Protein AF-A0A257VMP5-F1 (afdb_monomer_lite)

Foldseek 3Di:
DLVVLVVLLVPADADPPPPPDDDDDDPDTHGDPVSLVVSLVVCQVVLVPDDLVVNVVSLVSNVVVVSDDPVSSVVSVVVNVVPDPDDPPSVVVVCVVVDDPDDDDDDDDDDDDDDDDDDDDDDDDDDDDDDDDDDDDDDDPDPPPLPDDPLQNLLLQLLLQLLVLLLVLLVLLVVLQVLCVVVVVLLQCQLVLLVVLVVQCVVQVAPAPLLLLVLLVDPPRAGRLSLLVSLSSLLSSNSNNQAQFAAQSNSLRNSLSSSSVSVHRSLSSQLLSNLNNAVQNLLSLLLSCQLSDVVSDDVVCSVSSSSSNVSSNVSNVVSVDDHDAAEDPDDDDPVCLVVLLVVLLVLLVLLLVLVVLLQVLLVPPASSRLSNVLSCCCVVVVPSCLTRLNVVLLRCQLPHQADLCQLVVNSNSNSSNVSNPRRHHHLSSQLSSQLNNLQSCCVVVVHRRNLRSLLRSLQNNLLNSVNQPSSLSSSCSRHNPSCNSSNSSSNVSSNVSNCVSDDPPPSD

Secondary structure (DSSP, 8-state):
-HHHHHHHHHTSPB-GGGTTS--S---S--B-HHHHHHHHHHTHHHHHTS-HHHHHHHHHHHHHTTSS-HHHHHHHHHHHHTTS---THHHHHHHHHTT-----PPP-------------------------PPPPP------TT-TT--HHHHHHHHHHHHHHHHHHHHHHHHHHHHHHHH-GGGGGGHHHHHHHHHHHHHHHT--THHHHHHHHH-TT----TTHHHHHHHHHHHHHHTT---BSHHHHHHHHHHHHHHHT--HHHHHHHHHHHHHT-HHHHHHHHHHTT-GGG--GGGHHHHHHHHHHHHHHHHHHT--PPPP----PPPGGGHHHHHHHHHHHHHHHHHHHHHHHHHHHH--HHHHHHHHHHHHHHH--GGGSS--HHHHHHTTTSPPPTTHHHHHHHHHHHHHHTT--SBSHHHHHHHHHHHHHHHHHHHT--HHHHHHHHHHHHHHHHHT-HHHHHHHHHHHH-GGGHHHHHHHHHHHHHHHHHHS------

Structure (mmCIF, N/CA/C/O backbone):
data_AF-A0A257VMP5-F1
#
_entry.id   AF-A0A257VMP5-F1
#
loop_
_atom_site.group_PDB
_atom_site.id
_atom_site.type_symbol
_atom_site.label_atom_id
_atom_site.label_alt_id
_atom_site.label_comp_id
_atom_site.label_asym_id
_atom_site.label_entity_id
_atom_site.label_seq_id
_atom_site.pdbx_PDB_ins_code
_atom_site.Cartn_x
_atom_site.Cartn_y
_atom_site.Cartn_z
_atom_site.occupancy
_atom_site.B_iso_or_equiv
_atom_site.auth_seq_id
_atom_site.auth_comp_id
_atom_site.auth_asym_id
_atom_site.auth_atom_id
_atom_site.pdbx_PDB_model_num
ATOM 1 N N . MET A 1 1 ? -20.033 45.519 21.732 1.00 58.44 1 MET A N 1
ATOM 2 C CA . MET A 1 1 ? -19.837 44.863 20.415 1.00 58.44 1 MET A CA 1
ATOM 3 C C . MET A 1 1 ? -19.724 43.351 20.562 1.00 58.44 1 MET A C 1
ATOM 5 O O . MET A 1 1 ? -20.511 42.659 19.935 1.00 58.44 1 MET A O 1
ATOM 9 N N . LEU A 1 2 ? -18.818 42.850 21.414 1.00 52.72 2 LEU A N 1
ATOM 10 C CA . LEU A 1 2 ? -18.665 41.416 21.704 1.00 52.72 2 LEU A CA 1
ATOM 11 C C . LEU A 1 2 ? -19.995 40.736 22.082 1.00 52.72 2 LEU A C 1
ATOM 13 O O . LEU A 1 2 ? -20.380 39.768 21.443 1.00 52.72 2 LEU A O 1
ATOM 17 N N . GLU A 1 3 ? -20.750 41.316 23.019 1.00 58.62 3 GLU A N 1
ATOM 18 C CA . GLU A 1 3 ? -22.068 40.800 23.436 1.00 58.62 3 GLU A CA 1
ATOM 19 C C . GLU A 1 3 ? -23.094 40.748 22.289 1.00 58.62 3 GLU A C 1
ATOM 21 O O . GLU A 1 3 ? -23.881 39.811 22.199 1.00 58.62 3 GLU A O 1
ATOM 26 N N . ARG A 1 4 ? -23.068 41.725 21.367 1.00 61.97 4 ARG A N 1
ATOM 27 C CA . ARG A 1 4 ? -23.955 41.741 20.188 1.00 61.97 4 ARG A CA 1
ATOM 28 C C . ARG A 1 4 ? -23.571 40.657 19.182 1.00 61.97 4 ARG A C 1
ATOM 30 O O . ARG A 1 4 ? -24.444 39.968 18.677 1.00 61.97 4 ARG A O 1
ATOM 37 N N . LEU A 1 5 ? -22.272 40.471 18.939 1.00 59.69 5 LEU A N 1
ATOM 38 C CA . LEU A 1 5 ? -21.765 39.392 18.088 1.00 59.69 5 LEU A CA 1
ATOM 39 C C . LEU A 1 5 ? -22.120 38.019 18.664 1.00 59.69 5 LEU A C 1
ATOM 41 O O . LEU A 1 5 ? -22.569 37.151 17.925 1.00 59.69 5 LEU A O 1
ATOM 45 N N . GLN A 1 6 ? -21.970 37.837 19.977 1.00 56.16 6 GLN A N 1
ATOM 46 C CA . GLN A 1 6 ? -22.353 36.604 20.667 1.00 56.16 6 GLN A CA 1
ATOM 47 C C . GLN A 1 6 ? -23.858 36.324 20.549 1.00 56.16 6 GLN A C 1
ATOM 49 O O . GLN A 1 6 ? -24.243 35.187 20.277 1.00 56.16 6 GLN A O 1
ATOM 54 N N . ALA A 1 7 ? -24.703 37.349 20.685 1.00 61.41 7 ALA A N 1
ATOM 55 C CA . ALA A 1 7 ? -26.147 37.221 20.501 1.00 61.41 7 ALA A CA 1
ATOM 56 C C . ALA A 1 7 ? -26.533 36.867 19.050 1.00 61.41 7 ALA A C 1
ATOM 58 O O . ALA A 1 7 ? -27.376 35.997 18.836 1.00 61.41 7 ALA A O 1
ATOM 59 N N . ASP A 1 8 ? -25.897 37.485 18.051 1.00 59.19 8 ASP A N 1
ATOM 60 C CA . ASP A 1 8 ? -26.148 37.187 16.634 1.00 59.19 8 ASP A CA 1
ATOM 61 C C . ASP A 1 8 ? -25.693 35.766 16.260 1.00 59.19 8 ASP A C 1
ATOM 63 O O . ASP A 1 8 ? -26.424 35.045 15.580 1.00 59.19 8 ASP A O 1
ATOM 67 N N . LEU A 1 9 ? -24.528 35.329 16.758 1.00 57.69 9 LEU A N 1
ATOM 68 C CA . LEU A 1 9 ? -24.013 33.962 16.598 1.00 57.69 9 LEU A CA 1
ATOM 69 C C . LEU A 1 9 ? -24.959 32.914 17.192 1.00 57.69 9 LEU A C 1
ATOM 71 O O . LEU A 1 9 ? -25.179 31.873 16.573 1.00 57.69 9 LEU A O 1
ATOM 75 N N . ALA A 1 10 ? -25.548 33.197 18.356 1.00 55.59 10 ALA A N 1
ATOM 76 C CA . ALA A 1 10 ? -26.495 32.301 19.016 1.00 55.59 10 ALA A CA 1
ATOM 77 C C . ALA A 1 10 ? -27.806 32.110 18.228 1.00 55.59 10 ALA A C 1
ATOM 79 O O . ALA A 1 10 ? -28.470 31.087 18.389 1.00 55.59 10 ALA A O 1
ATOM 80 N N . ASN A 1 11 ? -28.161 33.063 17.359 1.00 55.03 11 ASN A N 1
ATOM 81 C CA . ASN A 1 11 ? -29.409 33.067 16.592 1.00 55.03 11 ASN A CA 1
ATOM 82 C C . ASN A 1 11 ? -29.267 32.522 15.157 1.00 55.03 11 ASN A C 1
ATOM 84 O O . ASN A 1 11 ? -30.256 32.468 14.420 1.00 55.03 11 ASN A O 1
ATOM 88 N N . LEU A 1 12 ? -28.066 32.119 14.723 1.00 52.69 12 LEU A N 1
ATOM 89 C CA . LEU A 1 12 ? -27.857 31.597 13.371 1.00 52.69 12 LEU A CA 1
ATOM 90 C C . LEU A 1 12 ? -28.465 30.189 13.198 1.00 52.69 12 LEU A C 1
ATOM 92 O O . LEU A 1 12 ? -28.221 29.302 14.020 1.00 52.69 12 LEU A O 1
ATOM 96 N N . PRO A 1 13 ? -29.217 29.931 12.108 1.00 46.00 13 PRO A N 1
ATOM 97 C CA . PRO A 1 13 ? -29.813 28.623 11.868 1.00 46.00 13 PRO A CA 1
ATOM 98 C C . PRO A 1 13 ? -28.739 27.561 11.597 1.00 46.00 13 PRO A C 1
ATOM 100 O O . PRO A 1 13 ? -27.880 27.712 10.722 1.00 46.00 13 PRO A O 1
ATOM 103 N N . VAL A 1 14 ? -28.827 26.452 12.333 1.00 50.50 14 VAL A N 1
ATOM 104 C CA . VAL A 1 14 ? -27.987 25.264 12.150 1.00 50.50 14 VAL A CA 1
ATOM 105 C C . VAL A 1 14 ? -28.511 24.488 10.939 1.00 50.50 14 VAL A C 1
ATOM 107 O O . VAL A 1 14 ? -29.670 24.078 10.918 1.00 50.50 14 VAL A O 1
ATOM 110 N N . THR A 1 15 ? -27.681 24.279 9.919 1.00 47.88 15 THR A N 1
ATOM 111 C CA . THR A 1 15 ? -28.076 23.588 8.675 1.00 47.88 15 THR A CA 1
ATOM 112 C C . THR A 1 15 ? -27.268 22.307 8.485 1.00 47.88 15 THR A C 1
ATOM 114 O O . THR A 1 15 ? -26.108 22.225 8.879 1.00 47.88 15 THR A O 1
ATOM 117 N N . LYS A 1 16 ? -27.892 21.279 7.894 1.00 39.41 16 LYS A N 1
ATOM 118 C CA . LYS A 1 16 ? -27.261 19.969 7.640 1.00 39.41 16 LYS A CA 1
ATOM 119 C C . LYS A 1 16 ? -26.232 19.990 6.495 1.00 39.41 16 LYS A C 1
ATOM 121 O O . LYS A 1 16 ? -25.457 19.047 6.368 1.00 39.41 16 LYS A O 1
ATOM 126 N N . ASP A 1 17 ? -26.191 21.053 5.693 1.00 35.16 17 ASP A N 1
ATOM 127 C CA . ASP A 1 17 ? -25.569 21.030 4.361 1.00 35.16 17 ASP A CA 1
ATOM 128 C C . ASP A 1 17 ? -24.065 21.358 4.317 1.00 35.16 17 ASP A C 1
ATOM 130 O O . ASP A 1 17 ? -23.450 21.290 3.255 1.00 35.16 17 ASP A O 1
ATOM 134 N N . THR A 1 18 ? -23.414 21.661 5.444 1.00 38.44 18 THR A N 1
ATOM 135 C CA . THR A 1 18 ? -21.964 21.952 5.478 1.00 38.44 18 THR A CA 1
ATOM 136 C C . THR A 1 18 ? -21.058 20.721 5.610 1.00 38.44 18 THR A C 1
ATOM 138 O O . THR A 1 18 ? -19.840 20.865 5.664 1.00 38.44 18 THR A O 1
ATOM 141 N N . GLN A 1 19 ? -21.603 19.500 5.597 1.00 34.94 19 GLN A N 1
ATOM 142 C CA . GLN A 1 19 ? -20.838 18.271 5.870 1.00 34.94 19 GLN A CA 1
ATOM 143 C C . GLN A 1 19 ? -19.938 17.754 4.730 1.00 34.94 19 GLN A C 1
ATOM 145 O O . GLN A 1 19 ? -19.243 16.764 4.933 1.00 34.94 19 GLN A O 1
ATOM 150 N N . TYR A 1 20 ? -19.910 18.375 3.546 1.00 31.94 20 TYR A N 1
ATOM 151 C CA . TYR A 1 20 ? -19.318 17.724 2.366 1.00 31.94 20 TYR A CA 1
ATOM 152 C C . TYR A 1 20 ? -17.945 18.211 1.880 1.00 31.94 20 TYR A C 1
ATOM 154 O O . TYR A 1 20 ? -17.457 17.639 0.909 1.00 31.94 20 TYR A O 1
ATOM 162 N N . PHE A 1 21 ? -17.293 19.198 2.510 1.00 27.47 21 PHE A N 1
ATOM 163 C CA . PHE A 1 21 ? -16.130 19.839 1.863 1.00 27.47 21 PHE A CA 1
ATOM 164 C C . PHE A 1 21 ? -14.784 19.892 2.598 1.00 27.47 21 PHE A C 1
ATOM 166 O O . PHE A 1 21 ? -13.813 20.268 1.948 1.00 27.47 21 PHE A O 1
ATOM 173 N N . PHE A 1 22 ? -14.643 19.457 3.854 1.00 26.98 22 PHE A N 1
ATOM 174 C CA . PHE A 1 22 ? -13.319 19.420 4.501 1.00 26.98 22 PHE A CA 1
ATOM 175 C C . PHE A 1 22 ? -13.120 18.165 5.359 1.00 26.98 22 PHE A C 1
ATOM 177 O O . PHE A 1 22 ? -14.012 17.753 6.096 1.00 26.98 22 PHE A O 1
ATOM 184 N N . ALA A 1 23 ? -11.953 17.539 5.195 1.00 27.44 23 ALA A N 1
ATOM 185 C CA . ALA A 1 23 ? -11.473 16.415 5.986 1.00 27.44 23 ALA A CA 1
ATOM 186 C C . ALA A 1 23 ? -10.871 16.932 7.310 1.00 27.44 23 ALA A C 1
ATOM 188 O O . ALA A 1 23 ? -10.017 17.812 7.264 1.00 27.44 23 ALA A O 1
ATOM 189 N N . GLU A 1 24 ? -11.321 16.342 8.428 1.00 27.12 24 GLU A N 1
ATOM 190 C CA . GLU A 1 24 ? -10.916 16.540 9.843 1.00 27.12 24 GLU A CA 1
ATOM 191 C C . GLU A 1 24 ? -11.315 17.858 10.555 1.00 27.12 24 GLU A C 1
ATOM 193 O O . GLU A 1 24 ? -11.770 18.809 9.923 1.00 27.12 24 GLU A O 1
ATOM 198 N N . PRO A 1 25 ? -11.291 17.876 11.906 1.00 30.86 25 PRO A N 1
ATOM 199 C CA . PRO A 1 25 ? -12.368 17.448 12.788 1.00 30.86 25 PRO A CA 1
ATOM 200 C C . PRO A 1 25 ? -13.151 18.663 13.310 1.00 30.86 25 PRO A C 1
ATOM 202 O O . PRO A 1 25 ? -12.612 19.521 13.998 1.00 30.86 25 PRO A O 1
ATOM 205 N N . VAL A 1 26 ? -14.453 18.715 13.026 1.00 28.52 26 VAL A N 1
ATOM 206 C CA . VAL A 1 26 ? -15.344 19.753 13.564 1.00 28.52 26 VAL A CA 1
ATOM 207 C C . VAL A 1 26 ? -15.971 19.254 14.857 1.00 28.52 26 VAL A C 1
ATOM 209 O O . VAL A 1 26 ? -16.711 18.262 14.842 1.00 28.52 26 VAL A O 1
ATOM 212 N N . LYS A 1 27 ? -15.777 19.978 15.961 1.00 29.00 27 LYS A N 1
ATOM 213 C CA . LYS A 1 27 ? -16.629 19.849 17.146 1.00 29.00 27 LYS A CA 1
ATOM 214 C C . LYS A 1 27 ? -17.087 21.203 17.698 1.00 29.00 27 LYS A C 1
ATOM 216 O O . LYS A 1 27 ? -17.082 21.406 18.903 1.00 29.00 27 LYS A O 1
ATOM 221 N N . ALA A 1 28 ? -17.775 21.996 16.866 1.00 33.56 28 ALA A N 1
ATOM 222 C CA . ALA A 1 28 ? -19.028 22.646 17.290 1.00 33.56 28 ALA A CA 1
ATOM 223 C C . ALA A 1 28 ? -19.972 23.064 16.134 1.00 33.56 28 ALA A C 1
ATOM 225 O O . ALA A 1 28 ? -19.778 24.061 15.452 1.00 33.56 28 ALA A O 1
ATOM 226 N N . ARG A 1 29 ? -21.067 22.298 15.995 1.00 42.38 29 ARG A N 1
ATOM 227 C CA . ARG A 1 29 ? -22.442 22.689 15.591 1.00 42.38 29 ARG A CA 1
ATOM 228 C C . ARG A 1 29 ? -22.658 23.564 14.335 1.00 42.38 29 ARG A C 1
ATOM 230 O O . ARG A 1 29 ? -23.168 24.668 14.431 1.00 42.38 29 ARG A O 1
ATOM 237 N N . GLY A 1 30 ? -22.479 22.977 13.149 1.00 48.56 30 GLY A N 1
ATOM 238 C CA . GLY A 1 30 ? -23.435 23.063 12.021 1.00 48.56 30 GLY A CA 1
ATOM 239 C C . GLY A 1 30 ? -23.933 24.433 11.510 1.00 48.56 30 GLY A C 1
ATOM 240 O O . GLY A 1 30 ? -25.007 24.484 10.910 1.00 48.56 30 GLY A O 1
ATOM 241 N N . VAL A 1 31 ? -23.213 25.538 11.710 1.00 50.62 31 VAL A N 1
ATOM 242 C CA . VAL A 1 31 ? -23.562 26.841 11.109 1.00 50.62 31 VAL A CA 1
ATOM 243 C C . VAL A 1 31 ? -23.086 26.883 9.648 1.00 50.62 31 VAL A C 1
ATOM 245 O O . VAL A 1 31 ? -21.996 26.410 9.329 1.00 50.62 31 VAL A O 1
ATOM 248 N N . SER A 1 32 ? -23.889 27.431 8.725 1.00 53.56 32 SER A N 1
ATOM 249 C CA . SER A 1 32 ? -23.480 27.518 7.313 1.00 53.56 32 SER A CA 1
ATOM 250 C C . SER A 1 32 ? -22.371 28.560 7.093 1.00 53.56 32 SER A C 1
ATOM 252 O O . SER A 1 32 ? -22.424 29.675 7.617 1.00 53.56 32 SER A O 1
ATOM 254 N N . ILE A 1 33 ? -21.391 28.243 6.236 1.00 50.38 33 ILE A N 1
ATOM 255 C CA . ILE A 1 33 ? -20.307 29.173 5.849 1.00 50.38 33 ILE A CA 1
ATOM 256 C C . ILE A 1 33 ? -20.876 30.460 5.224 1.00 50.38 33 ILE A C 1
ATOM 258 O O . ILE A 1 33 ? -20.335 31.548 5.418 1.00 50.38 33 ILE A O 1
ATOM 262 N N . ALA A 1 34 ? -21.992 30.358 4.497 1.00 52.88 34 ALA A N 1
ATOM 263 C CA . ALA A 1 34 ? -22.676 31.510 3.917 1.00 52.88 34 ALA A CA 1
ATOM 264 C C . ALA A 1 34 ? -23.248 32.453 4.992 1.00 52.88 34 ALA A C 1
ATOM 266 O O . ALA A 1 34 ? -23.116 33.671 4.866 1.00 52.88 34 ALA A O 1
ATOM 267 N N . ALA A 1 35 ? -23.822 31.907 6.070 1.00 56.19 35 ALA A N 1
ATOM 268 C CA . ALA A 1 35 ? -24.317 32.693 7.197 1.00 56.19 35 ALA A CA 1
ATOM 269 C C . ALA A 1 35 ? -23.177 33.396 7.947 1.00 56.19 35 ALA A C 1
ATOM 271 O O . ALA A 1 35 ? -23.272 34.594 8.217 1.00 56.19 35 ALA A O 1
ATOM 272 N N . LEU A 1 36 ? -22.062 32.693 8.181 1.00 53.84 36 LEU A N 1
ATOM 273 C CA . LEU A 1 36 ? -20.865 33.280 8.791 1.00 53.84 36 LEU A CA 1
ATOM 274 C C . LEU A 1 36 ? -20.282 34.416 7.939 1.00 53.84 36 LEU A C 1
ATOM 276 O O . LEU A 1 36 ? -19.954 35.471 8.475 1.00 53.84 36 LEU A O 1
ATOM 280 N N . ARG A 1 37 ? -20.222 34.262 6.608 1.00 52.44 37 ARG A N 1
ATOM 281 C CA . ARG A 1 37 ? -19.776 35.332 5.692 1.00 52.44 37 ARG A CA 1
ATOM 282 C C . ARG A 1 37 ? -20.700 36.547 5.708 1.00 52.44 37 ARG A C 1
ATOM 284 O O . ARG A 1 37 ? -20.219 37.676 5.670 1.00 52.44 37 ARG A O 1
ATOM 291 N N . LYS A 1 38 ? -22.016 36.333 5.780 1.00 59.38 38 LYS A N 1
ATOM 292 C CA . LYS A 1 38 ? -23.002 37.422 5.833 1.00 59.38 38 LYS A CA 1
ATOM 293 C C . LYS A 1 38 ? -22.901 38.207 7.145 1.00 59.38 38 LYS A C 1
ATOM 295 O O . LYS A 1 38 ? -22.919 39.433 7.119 1.00 59.38 38 LYS A O 1
ATOM 300 N N . MET A 1 39 ? -22.720 37.510 8.266 1.00 59.72 39 MET A N 1
ATOM 301 C CA . MET A 1 39 ? -22.485 38.127 9.574 1.00 59.72 39 MET A CA 1
ATOM 302 C C . MET A 1 39 ? -21.140 38.871 9.617 1.00 59.72 39 MET A C 1
ATOM 304 O O . MET A 1 39 ? -21.082 40.011 10.077 1.00 59.72 39 MET A O 1
ATOM 308 N N . ALA A 1 40 ? -20.076 38.270 9.071 1.00 57.56 40 ALA A N 1
ATOM 309 C CA . ALA A 1 40 ? -18.765 38.905 8.937 1.00 57.56 40 ALA A CA 1
ATOM 310 C C . ALA A 1 40 ? -18.848 40.218 8.150 1.00 57.56 40 ALA A C 1
ATOM 312 O O . ALA A 1 40 ? -18.277 41.224 8.562 1.00 57.56 40 ALA A O 1
ATOM 313 N N . ALA A 1 41 ? -19.592 40.221 7.039 1.00 56.84 41 ALA A N 1
ATOM 314 C CA . ALA A 1 41 ? -19.801 41.406 6.219 1.00 56.84 41 ALA A CA 1
ATOM 315 C C . ALA A 1 41 ? -20.597 42.492 6.961 1.00 56.84 41 ALA A C 1
ATOM 317 O O . ALA A 1 41 ? -20.219 43.661 6.889 1.00 56.84 41 ALA A O 1
ATOM 318 N N . ALA A 1 42 ? -21.641 42.119 7.710 1.00 60.25 42 ALA A N 1
ATOM 319 C CA . ALA A 1 42 ? -22.480 43.054 8.465 1.00 60.25 42 ALA A CA 1
ATOM 320 C C . ALA A 1 42 ? -21.703 43.807 9.558 1.00 60.25 42 ALA A C 1
ATOM 322 O O . ALA A 1 42 ? -21.865 45.013 9.702 1.00 60.25 42 ALA A O 1
ATOM 323 N N . HIS A 1 43 ? -20.800 43.119 10.262 1.00 62.50 43 HIS A N 1
ATOM 324 C CA . HIS A 1 43 ? -19.995 43.696 11.349 1.00 62.50 43 HIS A CA 1
ATOM 325 C C . HIS A 1 43 ? -18.589 44.133 10.895 1.00 62.50 43 HIS A C 1
ATOM 327 O O . HIS A 1 43 ? -17.744 44.513 11.709 1.00 62.50 43 HIS A O 1
ATOM 333 N N . SER A 1 44 ? -18.286 44.048 9.593 1.00 56.69 44 SER A N 1
ATOM 334 C CA . SER A 1 44 ? -16.944 44.301 9.040 1.00 56.69 44 SER A CA 1
ATOM 335 C C . SER A 1 44 ? -16.468 45.732 9.296 1.00 56.69 44 SER A C 1
ATOM 337 O O . SER A 1 44 ? -15.343 45.909 9.766 1.00 56.69 44 SER A O 1
ATOM 339 N N . ARG A 1 45 ? -17.343 46.720 9.061 1.00 58.44 45 ARG A N 1
ATOM 340 C CA . ARG A 1 45 ? -17.069 48.155 9.235 1.00 58.44 45 ARG A CA 1
ATOM 341 C C . ARG A 1 45 ? -16.861 48.541 10.697 1.00 58.44 45 ARG A C 1
ATOM 343 O O . ARG A 1 45 ? -15.890 49.224 11.000 1.00 58.44 45 ARG A O 1
ATOM 350 N N . ASP A 1 46 ? -17.701 48.036 11.595 1.00 61.56 46 ASP A N 1
ATOM 351 C CA . ASP A 1 46 ? -17.661 48.392 13.022 1.00 61.56 46 ASP A CA 1
ATOM 352 C C . ASP A 1 46 ? -16.359 47.962 13.703 1.00 61.56 46 ASP A C 1
ATOM 354 O O . ASP A 1 46 ? -15.847 48.639 14.586 1.00 61.56 46 ASP A O 1
ATOM 358 N N . PHE A 1 47 ? -15.771 46.857 13.259 1.00 58.75 47 PHE A N 1
ATOM 359 C CA . PHE A 1 47 ? -14.488 46.387 13.783 1.00 58.75 47 PHE A CA 1
ATOM 360 C C . PHE A 1 47 ? -13.291 46.951 13.023 1.00 58.75 47 PHE A C 1
ATOM 362 O O . PHE A 1 47 ? -12.211 47.044 13.593 1.00 58.75 47 PHE A O 1
ATOM 369 N N . ALA A 1 48 ? -13.450 47.320 11.748 1.00 54.72 48 ALA A N 1
ATOM 370 C CA . ALA A 1 48 ? -12.421 48.081 11.043 1.00 54.72 48 ALA A CA 1
ATOM 371 C C . ALA A 1 48 ? -12.209 49.459 11.696 1.00 54.72 48 ALA A C 1
ATOM 373 O O . ALA A 1 48 ? -11.100 49.979 11.665 1.00 54.72 48 ALA A O 1
ATOM 374 N N . ALA A 1 49 ? -13.246 50.005 12.341 1.00 60.09 49 ALA A N 1
ATOM 375 C CA . ALA A 1 49 ? -13.177 51.228 13.133 1.00 60.09 49 ALA A CA 1
ATOM 376 C C . ALA A 1 49 ? -12.526 51.055 14.524 1.00 60.09 49 ALA A C 1
ATOM 378 O O . ALA A 1 49 ? -12.309 52.052 15.211 1.00 60.09 49 ALA A O 1
ATOM 379 N N . LEU A 1 50 ? -12.214 49.825 14.963 1.00 55.50 50 LEU A N 1
ATOM 380 C CA . LEU A 1 50 ? -11.565 49.595 16.257 1.00 55.50 50 LEU A CA 1
ATOM 381 C C . LEU A 1 50 ? -10.038 49.777 16.180 1.00 55.50 50 LEU A C 1
ATOM 383 O O . LEU A 1 50 ? -9.413 49.285 15.236 1.00 55.50 50 LEU A O 1
ATOM 387 N N . PRO A 1 51 ? -9.411 50.379 17.210 1.00 61.53 51 PRO A N 1
ATOM 388 C CA . PRO A 1 51 ? -7.958 50.392 17.367 1.00 61.53 51 PRO A CA 1
ATOM 389 C C . PRO A 1 51 ? -7.362 48.976 17.382 1.00 61.53 51 PRO A C 1
ATOM 391 O O . PRO A 1 51 ? -7.977 48.047 17.912 1.00 61.53 51 PRO A O 1
ATOM 394 N N . ALA A 1 52 ? -6.136 48.815 16.872 1.00 49.88 52 ALA A N 1
ATOM 395 C CA . ALA A 1 52 ? -5.459 47.520 16.725 1.00 49.88 52 ALA A CA 1
ATOM 396 C C . ALA A 1 52 ? -5.489 46.647 17.994 1.00 49.88 52 ALA A C 1
ATOM 398 O O . ALA A 1 52 ? -5.942 45.503 17.940 1.00 49.88 52 ALA A O 1
ATOM 399 N N . GLY A 1 53 ? -5.145 47.217 19.153 1.00 50.81 53 GLY A N 1
ATOM 400 C CA . GLY A 1 53 ? -5.171 46.495 20.433 1.00 50.81 53 GLY A CA 1
ATOM 401 C C . GLY A 1 53 ? -6.567 46.030 20.871 1.00 50.81 53 GLY A C 1
ATOM 402 O O . GLY A 1 53 ? -6.703 45.007 21.536 1.00 50.81 53 GLY A O 1
ATOM 403 N N . GLN A 1 54 ? -7.629 46.727 20.456 1.00 54.62 54 GLN A N 1
ATOM 404 C CA . GLN A 1 54 ? -9.008 46.336 20.765 1.00 54.62 54 GLN A CA 1
ATOM 405 C C . GLN A 1 54 ? -9.539 45.269 19.797 1.00 54.62 54 GLN A C 1
ATOM 407 O O . GLN A 1 54 ? -10.371 44.451 20.188 1.00 54.62 54 GLN A O 1
ATOM 412 N N . ARG A 1 55 ? -9.034 45.223 18.556 1.00 55.91 55 ARG A N 1
ATOM 413 C CA . ARG A 1 55 ? -9.359 44.162 17.583 1.00 55.91 55 ARG A CA 1
ATOM 414 C C . ARG A 1 55 ? -8.875 42.795 18.073 1.00 55.91 55 ARG A C 1
ATOM 416 O O . ARG A 1 55 ? -9.634 41.828 18.002 1.00 55.91 55 ARG A O 1
ATOM 423 N N . ALA A 1 56 ? -7.664 42.741 18.630 1.00 53.41 56 ALA A N 1
ATOM 424 C CA . ALA A 1 56 ? -7.095 41.534 19.228 1.00 53.41 56 ALA A CA 1
ATOM 425 C C . ALA A 1 56 ? -7.900 41.065 20.452 1.00 53.41 56 ALA A C 1
ATOM 427 O O . ALA A 1 56 ? -8.300 39.906 20.515 1.00 53.41 56 ALA A O 1
ATOM 428 N N . ALA A 1 57 ? -8.249 41.981 21.364 1.00 54.88 57 ALA A N 1
ATOM 429 C CA . ALA A 1 57 ? -9.050 41.661 22.548 1.00 54.88 57 ALA A CA 1
ATOM 430 C C . ALA A 1 57 ? -10.454 41.129 22.202 1.00 54.88 57 ALA A C 1
ATOM 432 O O . ALA A 1 57 ? -10.966 40.227 22.860 1.00 54.88 57 ALA A O 1
ATOM 433 N N . VAL A 1 58 ? -11.086 41.648 21.142 1.00 57.88 58 VAL A N 1
ATOM 434 C CA . VAL A 1 58 ? -12.382 41.137 20.667 1.00 57.88 58 VAL A CA 1
ATOM 435 C C . VAL A 1 58 ? -12.239 39.751 20.038 1.00 57.88 58 VAL A C 1
ATOM 437 O O . VAL A 1 58 ? -13.087 38.892 20.275 1.00 57.88 58 VAL A O 1
ATOM 440 N N . ALA A 1 59 ? -11.191 39.517 19.243 1.00 55.09 59 ALA A N 1
ATOM 441 C CA . ALA A 1 59 ? -10.921 38.200 18.667 1.00 55.09 59 ALA A CA 1
ATOM 442 C C . ALA A 1 59 ? -10.662 37.155 19.764 1.00 55.09 59 ALA A C 1
ATOM 444 O O . ALA A 1 59 ? -11.243 36.072 19.728 1.00 55.09 59 ALA A O 1
ATOM 445 N N . GLN A 1 60 ? -9.885 37.527 20.782 1.00 54.25 60 GLN A N 1
ATOM 446 C CA . GLN A 1 60 ? -9.618 36.700 21.953 1.00 54.25 60 GLN A CA 1
ATOM 447 C C . GLN A 1 60 ? -10.880 36.459 22.797 1.00 54.25 60 GLN A C 1
ATOM 449 O O . GLN A 1 60 ? -11.146 35.329 23.184 1.00 54.25 60 GLN A O 1
ATOM 454 N N . GLY A 1 61 ? -11.730 37.466 23.014 1.00 55.47 61 GLY A N 1
ATOM 455 C CA . GLY A 1 61 ? -12.997 37.275 23.730 1.00 55.47 61 GLY A CA 1
ATOM 456 C C . GLY A 1 61 ? -13.987 36.362 22.990 1.00 55.47 61 GLY A C 1
ATOM 457 O O . GLY A 1 61 ? -14.731 35.606 23.614 1.00 55.47 61 GLY A O 1
ATOM 458 N N . LEU A 1 62 ? -13.997 36.392 21.650 1.00 53.88 62 LEU A N 1
ATOM 459 C CA . LEU A 1 62 ? -14.790 35.461 20.837 1.00 53.88 62 LEU A CA 1
ATOM 460 C C . LEU A 1 62 ? -14.251 34.032 20.939 1.00 53.88 62 LEU A C 1
ATOM 462 O O . LEU A 1 62 ? -15.042 33.096 21.060 1.00 53.88 62 LEU A O 1
ATOM 466 N N . TRP A 1 63 ? -12.927 33.885 20.944 1.00 50.91 63 TRP A N 1
ATOM 467 C CA . TRP A 1 63 ? -12.236 32.620 21.167 1.00 50.91 63 TRP A CA 1
ATOM 468 C C . TRP A 1 63 ? -12.568 32.017 22.539 1.00 50.91 63 TRP A C 1
ATOM 470 O O . TRP A 1 63 ? -13.091 30.908 22.635 1.00 50.91 63 TRP A O 1
ATOM 480 N N . GLU A 1 64 ? -12.369 32.791 23.605 1.00 48.41 64 GLU A N 1
ATOM 481 C CA . GLU A 1 64 ? -12.593 32.370 24.992 1.00 48.41 64 GLU A CA 1
ATOM 482 C C . GLU A 1 64 ? -14.066 32.060 25.295 1.00 48.41 64 GLU A C 1
ATOM 484 O O . GLU A 1 64 ? -14.364 31.250 26.172 1.00 48.41 64 GLU A O 1
ATOM 489 N N . SER A 1 65 ? -15.004 32.644 24.540 1.00 51.22 65 SER A N 1
ATOM 490 C CA . SER A 1 65 ? -16.434 32.349 24.687 1.00 51.22 65 SER A CA 1
ATOM 491 C C . SER A 1 65 ? -16.842 30.946 24.216 1.00 51.22 65 SER A C 1
ATOM 493 O O . SER A 1 65 ? -17.971 30.525 24.468 1.00 51.22 65 SER A O 1
ATOM 495 N N . GLY A 1 66 ? -15.951 30.209 23.539 1.00 45.28 66 GLY A N 1
ATOM 496 C CA . GLY A 1 66 ? -16.190 28.827 23.106 1.00 45.28 66 GLY A CA 1
ATOM 497 C C . GLY A 1 66 ? -17.247 28.676 22.006 1.00 45.28 66 GLY A C 1
ATOM 498 O O . GLY A 1 66 ? -17.693 27.565 21.725 1.00 45.28 66 GLY A O 1
ATOM 499 N N . VAL A 1 67 ? -17.670 29.785 21.389 1.00 44.84 67 VAL A N 1
ATOM 500 C CA . VAL A 1 67 ? -18.692 29.810 20.329 1.00 44.84 67 VAL A CA 1
ATOM 501 C C . VAL A 1 67 ? -18.086 29.528 18.940 1.00 44.84 67 VAL A C 1
ATOM 503 O O . VAL A 1 67 ? -18.811 29.147 18.023 1.00 44.84 67 VAL A O 1
ATOM 506 N N . LEU A 1 68 ? -16.765 29.668 18.764 1.00 45.09 68 LEU A N 1
ATOM 507 C CA . LEU A 1 68 ? -16.056 29.498 17.487 1.00 45.09 68 LEU A CA 1
ATOM 508 C C . LEU A 1 68 ? -14.805 28.612 17.663 1.00 45.09 68 LEU A C 1
ATOM 510 O O . LEU A 1 68 ? -13.980 28.898 18.520 1.00 45.09 68 LEU A O 1
ATOM 514 N N . GLU A 1 69 ? -14.648 27.569 16.838 1.00 52.06 69 GLU A N 1
ATOM 515 C CA . GLU A 1 69 ? -13.382 26.809 16.701 1.00 52.06 69 GLU A CA 1
ATOM 516 C C . GLU A 1 69 ? -12.380 27.535 15.775 1.00 52.06 69 GLU A C 1
ATOM 518 O O . GLU A 1 69 ? -12.789 28.373 14.961 1.00 52.06 69 GLU A O 1
ATOM 523 N N . ASP A 1 70 ? -11.088 27.180 15.869 1.00 42.38 70 ASP A N 1
ATOM 524 C CA . ASP A 1 70 ? -9.919 27.893 15.303 1.00 42.38 70 ASP A CA 1
ATOM 525 C C . ASP A 1 70 ? -10.114 28.329 13.843 1.00 42.38 70 ASP A C 1
ATOM 527 O O . ASP A 1 70 ? -9.816 29.461 13.453 1.00 42.38 70 ASP A O 1
ATOM 531 N N . GLY A 1 71 ? -10.704 27.452 13.027 1.00 44.19 71 GLY A N 1
ATOM 532 C CA . GLY A 1 71 ? -10.936 27.700 11.604 1.00 44.19 71 GLY A CA 1
ATOM 533 C C . GLY A 1 71 ? -11.983 28.780 11.304 1.00 44.19 71 GLY A C 1
ATOM 534 O O . GLY A 1 71 ? -11.879 29.480 10.298 1.00 44.19 71 GLY A O 1
ATOM 535 N N . HIS A 1 72 ? -12.985 28.970 12.164 1.00 46.81 72 HIS A N 1
ATOM 536 C CA . HIS A 1 72 ? -14.047 29.958 11.943 1.00 46.81 72 HIS A CA 1
ATOM 537 C C . HIS A 1 72 ? -13.599 31.370 12.326 1.00 46.81 72 HIS A C 1
ATOM 539 O O . HIS A 1 72 ? -13.927 32.333 11.626 1.00 46.81 72 HIS A O 1
ATOM 545 N N . LEU A 1 73 ? -12.803 31.478 13.394 1.00 48.22 73 LEU A N 1
ATOM 546 C CA . LEU A 1 73 ? -12.145 32.720 13.785 1.00 48.22 73 LEU A CA 1
ATOM 547 C C . LEU A 1 73 ? -11.115 33.132 12.724 1.00 48.22 73 LEU A C 1
ATOM 549 O O . LEU A 1 73 ? -11.103 34.290 12.309 1.00 48.22 73 LEU A O 1
ATOM 553 N N . ALA A 1 74 ? -10.349 32.171 12.193 1.00 44.94 74 ALA A N 1
ATOM 554 C CA . ALA A 1 74 ? -9.416 32.389 11.092 1.00 44.94 74 ALA A CA 1
ATOM 555 C C . ALA A 1 74 ? -10.113 32.878 9.811 1.00 44.94 74 ALA A C 1
ATOM 557 O O . ALA A 1 74 ? -9.607 33.785 9.163 1.00 44.94 74 ALA A O 1
ATOM 558 N N . ILE A 1 75 ? -11.301 32.369 9.458 1.00 45.59 75 ILE A N 1
ATOM 559 C CA . ILE A 1 75 ? -12.070 32.852 8.292 1.00 45.59 75 ILE A CA 1
ATOM 560 C C . ILE A 1 75 ? -12.611 34.276 8.515 1.00 45.59 75 ILE A C 1
ATOM 562 O O . ILE A 1 75 ? -12.583 35.093 7.591 1.00 45.59 75 ILE A O 1
ATOM 566 N N . LEU A 1 76 ? -13.076 34.593 9.729 1.00 48.28 76 LEU A N 1
ATOM 567 C CA . LEU A 1 76 ? -13.539 35.934 10.118 1.00 48.28 76 LEU A CA 1
ATOM 568 C C . LEU A 1 76 ? -12.391 36.964 10.154 1.00 48.28 76 LEU A C 1
ATOM 570 O O . LEU A 1 76 ? -12.580 38.100 9.718 1.00 48.28 76 LEU A O 1
ATOM 574 N N . LEU A 1 77 ? -11.203 36.564 10.621 1.00 48.38 77 LEU A N 1
ATOM 575 C CA . LEU A 1 77 ? -9.982 37.380 10.652 1.00 48.38 77 LEU A CA 1
ATOM 576 C C . LEU A 1 77 ? -9.358 37.537 9.258 1.00 48.38 77 LEU A C 1
ATOM 578 O O . LEU A 1 77 ? -9.020 38.651 8.863 1.00 48.38 77 LEU A O 1
ATOM 582 N N . TYR A 1 78 ? -9.293 36.464 8.466 1.00 42.16 78 TYR A N 1
ATOM 583 C CA . TYR A 1 78 ? -8.787 36.473 7.088 1.00 42.16 78 TYR A CA 1
ATOM 584 C C . TYR A 1 78 ? -9.641 37.357 6.169 1.00 42.16 78 TYR A C 1
ATOM 586 O O . TYR A 1 78 ? -9.110 38.092 5.335 1.00 42.16 78 TYR A O 1
ATOM 594 N N . ALA A 1 79 ? -10.966 37.357 6.359 1.00 44.47 79 ALA A N 1
ATOM 595 C CA . ALA A 1 79 ? -11.868 38.261 5.649 1.00 44.47 79 ALA A CA 1
ATOM 596 C C . ALA A 1 79 ? -11.624 39.748 5.979 1.00 44.47 79 ALA A C 1
ATOM 598 O O . ALA A 1 79 ? -11.959 40.603 5.160 1.00 44.47 79 ALA A O 1
ATOM 599 N N . ARG A 1 80 ? -11.022 40.068 7.137 1.00 44.62 80 ARG A N 1
ATOM 600 C CA . ARG A 1 80 ? -10.661 41.443 7.525 1.00 44.62 80 ARG A CA 1
ATOM 601 C C . ARG A 1 80 ? -9.238 41.848 7.166 1.00 44.62 80 ARG A C 1
ATOM 603 O O . ARG A 1 80 ? -9.058 42.964 6.693 1.00 44.62 80 ARG A O 1
ATOM 610 N N . LEU A 1 81 ? -8.253 40.967 7.329 1.00 41.19 81 LEU A N 1
ATOM 611 C CA . LEU A 1 81 ? -6.856 41.258 6.978 1.00 41.19 81 LEU A CA 1
ATOM 612 C C . LEU A 1 81 ? -6.680 41.477 5.469 1.00 41.19 81 LEU A C 1
ATOM 614 O O . LEU A 1 81 ? -5.886 42.308 5.049 1.00 41.19 81 LEU A O 1
ATOM 618 N N . LYS A 1 82 ? -7.492 40.813 4.638 1.00 37.53 82 LYS A N 1
ATOM 619 C CA . LYS A 1 82 ? -7.466 41.001 3.179 1.00 37.53 82 LYS A CA 1
ATOM 620 C C . LYS A 1 82 ? -8.117 42.311 2.704 1.00 37.53 82 LYS A C 1
ATOM 622 O O . LYS A 1 82 ? -8.000 42.648 1.529 1.00 37.53 82 LYS A O 1
ATOM 627 N N . ALA A 1 83 ? -8.820 43.030 3.583 1.00 38.34 83 ALA A N 1
ATOM 628 C CA . ALA A 1 83 ? -9.591 44.226 3.235 1.00 38.34 83 ALA A CA 1
ATOM 629 C C . ALA A 1 83 ? -9.028 45.541 3.816 1.00 38.34 83 ALA A C 1
ATOM 631 O O . ALA A 1 83 ? -9.541 46.603 3.472 1.00 38.34 83 ALA A O 1
ATOM 632 N N . ALA A 1 84 ? -7.990 45.499 4.662 1.00 35.38 84 ALA A N 1
ATOM 633 C CA . ALA A 1 84 ? -7.359 46.689 5.238 1.00 35.38 84 ALA A CA 1
ATOM 634 C C . ALA A 1 84 ? -6.000 46.973 4.558 1.00 35.38 84 ALA A C 1
ATOM 636 O O . ALA A 1 84 ? -5.123 46.109 4.591 1.00 35.38 84 ALA A O 1
ATOM 637 N N . PRO A 1 85 ? -5.787 48.145 3.929 1.00 34.38 85 PRO A N 1
ATOM 638 C CA . PRO A 1 85 ? -4.486 48.501 3.382 1.00 34.38 85 PRO A CA 1
ATOM 639 C C . PRO A 1 85 ? -3.544 48.969 4.498 1.00 34.38 85 PRO A C 1
ATOM 641 O O . PRO A 1 85 ? -3.778 50.009 5.106 1.00 34.38 85 PRO A O 1
ATOM 644 N N . GLY A 1 86 ? -2.459 48.215 4.691 1.00 47.12 86 GLY A N 1
ATOM 645 C CA . GLY A 1 86 ? -1.296 48.591 5.494 1.00 47.12 86 GLY A CA 1
ATOM 646 C C . GLY A 1 86 ? -1.388 48.205 6.967 1.00 47.12 86 GLY A C 1
ATOM 647 O O . GLY A 1 86 ? -2.088 48.883 7.704 1.00 47.12 86 GLY A O 1
ATOM 648 N N . THR A 1 87 ? -0.626 47.173 7.360 1.00 37.94 87 THR A N 1
ATOM 649 C CA . THR A 1 87 ? 0.090 47.047 8.654 1.00 37.94 87 THR A CA 1
ATOM 650 C C . THR A 1 87 ? 0.759 45.668 8.760 1.00 37.94 87 THR A C 1
ATOM 652 O O . THR A 1 87 ? 0.115 44.657 9.023 1.00 37.94 87 THR A O 1
ATOM 655 N N . ALA A 1 88 ? 2.082 45.618 8.576 1.00 42.59 88 ALA A N 1
ATOM 656 C CA . ALA A 1 88 ? 2.900 44.440 8.893 1.00 42.59 88 ALA A CA 1
ATOM 657 C C . ALA A 1 88 ? 2.971 44.171 10.416 1.00 42.59 88 ALA A C 1
ATOM 659 O O . ALA A 1 88 ? 3.161 43.034 10.830 1.00 42.59 88 ALA A O 1
ATOM 660 N N . GLU A 1 89 ? 2.730 45.196 11.243 1.00 40.16 89 GLU A N 1
ATOM 661 C CA . GLU A 1 89 ? 2.719 45.114 12.715 1.00 40.16 89 GLU A CA 1
ATOM 662 C C . GLU A 1 89 ? 1.574 44.250 13.281 1.00 40.16 89 GLU A C 1
ATOM 664 O O . GLU A 1 89 ? 1.713 43.663 14.353 1.00 40.16 89 GLU A O 1
ATOM 669 N N . ASP A 1 90 ? 0.451 44.113 12.564 1.00 39.03 90 ASP A N 1
ATOM 670 C CA . ASP A 1 90 ? -0.686 43.294 13.018 1.00 39.03 90 ASP A CA 1
ATOM 671 C C . ASP A 1 90 ? -0.402 41.778 12.892 1.00 39.03 90 ASP A C 1
ATOM 673 O O . ASP A 1 90 ? -1.058 40.972 13.554 1.00 39.03 90 ASP A O 1
ATOM 677 N N . HIS A 1 91 ? 0.583 41.380 12.073 1.00 39.34 91 HIS A N 1
ATOM 678 C CA . HIS A 1 91 ? 1.018 39.985 11.944 1.00 39.34 91 HIS A CA 1
ATOM 679 C C . HIS A 1 91 ? 1.922 39.552 13.115 1.00 39.34 91 HIS A C 1
ATOM 681 O O . HIS A 1 91 ? 1.707 38.481 13.679 1.00 39.34 91 HIS A O 1
ATOM 687 N N . GLU A 1 92 ? 2.862 40.400 13.551 1.00 38.50 92 GLU A N 1
ATOM 688 C CA . GLU A 1 92 ? 3.787 40.091 14.661 1.00 38.50 92 GLU A CA 1
ATOM 689 C C . GLU A 1 92 ? 3.091 40.013 16.029 1.00 38.50 92 GLU A C 1
ATOM 691 O O . GLU A 1 92 ? 3.438 39.174 16.863 1.00 38.50 92 GLU A O 1
ATOM 696 N N . ALA A 1 93 ? 2.071 40.844 16.271 1.00 37.41 93 ALA A N 1
ATOM 697 C CA . ALA A 1 93 ? 1.304 40.798 17.517 1.00 37.41 93 ALA A CA 1
ATOM 698 C C . ALA A 1 93 ? 0.525 39.477 17.688 1.00 37.41 93 ALA A C 1
ATOM 700 O O . ALA A 1 93 ? 0.275 39.048 18.816 1.00 37.41 93 ALA A O 1
ATOM 701 N N . PHE A 1 94 ? 0.157 38.823 16.582 1.00 37.34 94 PHE A N 1
ATOM 702 C CA . PHE A 1 94 ? -0.519 37.525 16.587 1.00 37.34 94 PHE A CA 1
ATOM 703 C C . PHE A 1 94 ? 0.461 36.373 16.863 1.00 37.34 94 PHE A C 1
ATOM 705 O O . PHE A 1 94 ? 0.165 35.496 17.676 1.00 37.34 94 PHE A O 1
ATOM 712 N N . ASP A 1 95 ? 1.658 36.420 16.271 1.00 36.78 95 ASP A N 1
ATOM 713 C CA . ASP A 1 95 ? 2.706 35.413 16.490 1.00 36.78 95 ASP A CA 1
ATOM 714 C C . ASP A 1 95 ? 3.231 35.416 17.938 1.00 36.78 95 ASP A C 1
ATOM 716 O O . ASP A 1 95 ? 3.530 34.360 18.504 1.00 36.78 95 ASP A O 1
ATOM 720 N N . HIS A 1 96 ? 3.259 36.580 18.596 1.00 35.78 96 HIS A N 1
ATOM 721 C CA . HIS A 1 96 ? 3.692 36.691 19.992 1.00 35.78 96 HIS A CA 1
ATOM 722 C C . HIS A 1 96 ? 2.730 36.062 21.015 1.00 35.78 96 HIS A C 1
ATOM 724 O O . HIS A 1 96 ? 3.178 35.637 22.081 1.00 35.78 96 HIS A O 1
ATOM 730 N N . VAL A 1 97 ? 1.433 35.959 20.707 1.00 37.03 97 VAL A N 1
ATOM 731 C CA . VAL A 1 97 ? 0.445 35.286 21.576 1.00 37.03 97 VAL A CA 1
ATOM 732 C C . VAL A 1 97 ? 0.507 33.759 21.416 1.00 37.03 97 VAL A C 1
ATOM 734 O O . VAL A 1 97 ? 0.112 33.028 22.325 1.00 37.03 97 VAL A O 1
ATOM 737 N N . HIS A 1 98 ? 1.065 33.267 20.305 1.00 33.81 98 HIS A N 1
ATOM 738 C CA . HIS A 1 98 ? 1.067 31.846 19.947 1.00 33.81 98 HIS A CA 1
ATOM 739 C C . HIS A 1 98 ? 2.446 31.168 19.881 1.00 33.81 98 HIS A C 1
ATOM 741 O O . HIS A 1 98 ? 2.523 30.028 19.434 1.00 33.81 98 HIS A O 1
ATOM 747 N N . GLY A 1 99 ? 3.503 31.793 20.413 1.00 27.56 99 GLY A N 1
ATOM 748 C CA . GLY A 1 99 ? 4.748 31.108 20.788 1.00 27.56 99 GLY A CA 1
ATOM 749 C C . GLY A 1 99 ? 5.381 30.268 19.673 1.00 27.56 99 GLY A C 1
ATOM 750 O O . GLY A 1 99 ? 5.445 29.043 19.777 1.00 27.56 99 GLY A O 1
ATOM 751 N N . ALA A 1 100 ? 5.879 30.923 18.625 1.00 32.28 100 ALA A N 1
ATOM 752 C CA . ALA A 1 100 ? 6.703 30.287 17.603 1.00 32.28 100 ALA A CA 1
ATOM 753 C C . ALA A 1 100 ? 8.197 30.359 17.978 1.00 32.28 100 ALA A C 1
ATOM 755 O O . ALA A 1 100 ? 8.890 31.326 17.668 1.00 32.28 100 ALA A O 1
ATOM 756 N N . ASP A 1 101 ? 8.716 29.305 18.610 1.00 27.61 101 ASP A N 1
ATOM 757 C CA . ASP A 1 101 ? 10.154 29.022 18.612 1.00 27.61 101 ASP A CA 1
ATOM 758 C C . ASP A 1 101 ? 10.549 28.450 17.241 1.00 27.61 101 ASP A C 1
ATOM 760 O O . ASP A 1 101 ? 10.511 27.241 17.020 1.00 27.61 101 ASP A O 1
ATOM 764 N N . SER A 1 102 ? 10.957 29.309 16.306 1.00 29.55 102 SER A N 1
ATOM 765 C CA . SER A 1 102 ? 11.996 28.947 15.334 1.00 29.55 102 SER A CA 1
ATOM 766 C C . SER A 1 102 ? 12.531 30.177 14.614 1.00 29.55 102 SER A C 1
ATOM 768 O O . SER A 1 102 ? 11.832 30.842 13.854 1.00 29.55 102 SER A O 1
ATOM 770 N N . ALA A 1 103 ? 13.813 30.428 14.850 1.00 29.78 103 ALA A N 1
ATOM 771 C CA . ALA A 1 103 ? 14.630 31.444 14.222 1.00 29.78 103 ALA A CA 1
ATOM 772 C C . ALA A 1 103 ? 14.616 31.368 12.687 1.00 29.78 103 ALA A C 1
ATOM 774 O O . ALA A 1 103 ? 15.079 30.389 12.105 1.00 29.78 103 ALA A O 1
ATOM 775 N N . LEU A 1 104 ? 14.215 32.464 12.047 1.00 26.58 104 LEU A N 1
ATOM 776 C CA . LEU A 1 104 ? 14.626 32.833 10.695 1.00 26.58 104 LEU A CA 1
ATOM 777 C C . LEU A 1 104 ? 14.902 34.337 10.701 1.00 26.58 104 LEU A C 1
ATOM 779 O O . LEU A 1 104 ? 14.014 35.166 10.537 1.00 26.58 104 LEU A O 1
ATOM 783 N N . ALA A 1 105 ? 16.162 34.681 10.959 1.00 24.55 105 ALA A N 1
ATOM 784 C CA . ALA A 1 105 ? 16.648 36.045 10.846 1.00 24.55 105 ALA A CA 1
ATOM 785 C C . ALA A 1 105 ? 16.636 36.493 9.369 1.00 24.55 105 ALA A C 1
ATOM 787 O O . ALA A 1 105 ? 17.168 35.768 8.519 1.00 24.55 105 ALA A O 1
ATOM 788 N N . PRO A 1 106 ? 16.113 37.686 9.041 1.00 29.42 106 PRO A N 1
ATOM 789 C CA . PRO A 1 106 ? 16.361 38.316 7.753 1.00 29.42 106 PRO A CA 1
ATOM 790 C C . PRO A 1 106 ? 17.793 38.874 7.712 1.00 29.42 106 PRO A C 1
ATOM 792 O O . PRO A 1 106 ? 18.221 39.609 8.602 1.00 29.42 106 PRO A O 1
ATOM 795 N N . ARG A 1 107 ? 18.552 38.503 6.673 1.00 24.72 107 ARG A N 1
ATOM 796 C CA . ARG A 1 107 ? 19.867 39.082 6.368 1.00 24.72 107 ARG A CA 1
ATOM 797 C C . ARG A 1 107 ? 19.715 40.479 5.752 1.00 24.72 107 ARG A C 1
ATOM 799 O O . ARG A 1 107 ? 18.995 40.645 4.775 1.00 24.72 107 ARG A O 1
ATOM 806 N N . ASP A 1 108 ? 20.474 41.408 6.328 1.00 22.98 108 ASP A N 1
ATOM 807 C CA . ASP A 1 108 ? 21.099 42.606 5.756 1.00 22.98 108 ASP A CA 1
ATOM 808 C C . ASP A 1 108 ? 20.234 43.661 5.037 1.00 22.98 108 ASP A C 1
ATOM 810 O O . ASP A 1 108 ? 20.140 43.698 3.813 1.00 22.98 108 ASP A O 1
ATOM 814 N N . VAL A 1 109 ? 19.798 44.669 5.805 1.00 26.69 109 VAL A N 1
ATOM 815 C CA . VAL A 1 109 ? 19.889 46.076 5.374 1.00 26.69 109 VAL A CA 1
ATOM 816 C C . VAL A 1 109 ? 20.613 46.858 6.470 1.00 26.69 109 VAL A C 1
ATOM 818 O O . VAL A 1 109 ? 20.163 46.944 7.610 1.00 26.69 109 VAL A O 1
ATOM 821 N N . ALA A 1 110 ? 21.783 47.384 6.124 1.00 23.73 110 ALA A N 1
ATOM 822 C CA . ALA A 1 110 ? 22.676 48.096 7.022 1.00 23.73 110 ALA A CA 1
ATOM 823 C C . ALA A 1 110 ? 22.287 49.574 7.170 1.00 23.73 110 ALA A C 1
ATOM 825 O O . ALA A 1 110 ? 22.309 50.294 6.178 1.00 23.73 110 ALA A O 1
ATOM 826 N N . VAL A 1 111 ? 22.084 50.044 8.409 1.00 25.89 111 VAL A N 1
ATOM 827 C CA . VAL A 1 111 ? 22.498 51.386 8.876 1.00 25.89 111 VAL A CA 1
ATOM 828 C C . VAL A 1 111 ? 22.928 51.275 10.351 1.00 25.89 111 VAL A C 1
ATOM 830 O O . VAL A 1 111 ? 22.261 50.637 11.160 1.00 25.89 111 VAL A O 1
ATOM 833 N N . ARG A 1 112 ? 24.097 51.837 10.680 1.00 22.70 112 ARG A N 1
ATOM 834 C CA . ARG A 1 112 ? 24.829 51.741 11.965 1.00 22.70 112 ARG A CA 1
ATOM 835 C C . ARG A 1 112 ? 24.608 53.010 12.860 1.00 22.70 112 ARG A C 1
ATOM 837 O O . ARG A 1 112 ? 23.972 53.937 12.377 1.00 22.70 112 ARG A O 1
ATOM 844 N N . PRO A 1 113 ? 25.101 53.056 14.129 1.00 30.59 113 PRO A N 1
ATOM 845 C CA . PRO A 1 113 ? 24.407 53.451 15.389 1.00 30.59 113 PRO A CA 1
ATOM 846 C C . PRO A 1 113 ? 24.839 54.879 15.876 1.00 30.59 113 PRO A C 1
ATOM 848 O O . PRO A 1 113 ? 25.261 55.619 14.988 1.00 30.59 113 PRO A O 1
ATOM 851 N N . PRO A 1 114 ? 24.867 55.329 17.176 1.00 31.73 114 PRO A N 1
ATOM 852 C CA . PRO A 1 114 ? 24.565 54.715 18.500 1.00 31.73 114 PRO A CA 1
ATOM 853 C C . PRO A 1 114 ? 23.796 55.613 19.523 1.00 31.73 114 PRO A C 1
ATOM 855 O O . PRO A 1 114 ? 23.503 56.768 19.247 1.00 31.73 114 PRO A O 1
ATOM 858 N N . LEU A 1 115 ? 23.421 55.085 20.706 1.00 23.89 115 LEU A N 1
ATOM 859 C CA . LEU A 1 115 ? 23.799 55.517 22.091 1.00 23.89 115 LEU A CA 1
ATOM 860 C C . LEU A 1 115 ? 22.511 55.445 22.961 1.00 23.89 115 LEU A C 1
ATOM 862 O O . LEU A 1 115 ? 21.444 55.671 22.414 1.00 23.89 115 LEU A O 1
ATOM 866 N N . VAL A 1 116 ? 22.425 55.185 24.272 1.00 23.69 116 VAL A N 1
ATOM 867 C CA . VAL A 1 116 ? 23.316 54.881 25.404 1.00 23.69 116 VAL A CA 1
ATOM 868 C C . VAL A 1 116 ? 22.434 54.300 26.529 1.00 23.69 116 VAL A C 1
ATOM 870 O O . VAL A 1 116 ? 21.220 54.471 26.551 1.00 23.69 116 VAL A O 1
ATOM 873 N N . ALA A 1 117 ? 23.104 53.599 27.438 1.00 25.19 117 ALA A N 1
ATOM 874 C CA . ALA A 1 117 ? 22.685 52.860 28.622 1.00 25.19 117 ALA A CA 1
ATOM 875 C C . ALA A 1 117 ? 21.642 53.463 29.592 1.00 25.19 117 ALA A C 1
ATOM 877 O O . ALA A 1 117 ? 21.562 54.673 29.781 1.00 25.19 117 ALA A O 1
ATOM 878 N N . SER A 1 118 ? 21.001 52.552 30.345 1.00 24.50 118 SER A N 1
ATOM 879 C CA . SER A 1 118 ? 20.901 52.484 31.831 1.00 24.50 118 SER A CA 1
ATOM 880 C C . SER A 1 118 ? 19.515 51.950 32.255 1.00 24.50 118 SER A C 1
ATOM 882 O O . SER A 1 118 ? 18.551 52.135 31.531 1.00 24.50 118 SER A O 1
ATOM 884 N N . SER A 1 119 ? 19.253 51.277 33.378 1.00 23.53 119 SER A N 1
ATOM 885 C CA . SER A 1 119 ? 20.036 50.531 34.369 1.00 23.53 119 SER A CA 1
ATOM 886 C C . SER A 1 119 ? 19.045 49.937 35.402 1.00 23.53 119 SER A C 1
ATOM 888 O O . SER A 1 119 ? 18.336 50.718 36.027 1.00 23.53 119 SER A O 1
ATOM 890 N N . ARG A 1 120 ? 19.114 48.612 35.661 1.00 27.38 120 ARG A N 1
ATOM 891 C CA . ARG A 1 120 ? 18.680 47.877 36.895 1.00 27.38 120 ARG A CA 1
ATOM 892 C C . ARG A 1 120 ? 17.161 47.710 37.191 1.00 27.38 120 ARG A C 1
ATOM 894 O O . ARG A 1 120 ? 16.363 48.489 36.696 1.00 27.38 120 ARG A O 1
ATOM 901 N N . PRO A 1 121 ? 16.766 46.827 38.145 1.00 29.42 121 PRO A N 1
ATOM 902 C CA . PRO A 1 121 ? 17.095 45.399 38.299 1.00 29.42 121 PRO A CA 1
ATOM 903 C C . PRO A 1 121 ? 15.837 44.509 38.533 1.00 29.42 121 PRO A C 1
ATOM 905 O O . PRO A 1 121 ? 14.769 44.986 38.906 1.00 29.42 121 PRO A O 1
ATOM 908 N N . LEU A 1 122 ? 15.989 43.191 38.365 1.00 29.59 122 LEU A N 1
ATOM 909 C CA . LEU A 1 122 ? 15.011 42.152 38.742 1.00 29.59 122 LEU A CA 1
ATOM 910 C C . LEU A 1 122 ? 14.749 42.098 40.261 1.00 29.59 122 LEU A C 1
ATOM 912 O O . LEU A 1 122 ? 15.708 42.212 41.028 1.00 29.59 122 LEU A O 1
ATOM 916 N N . PRO A 1 123 ? 13.530 41.725 40.696 1.00 27.59 123 PRO A N 1
ATOM 917 C CA . PRO A 1 123 ? 13.321 41.049 41.966 1.00 27.59 123 PRO A CA 1
ATOM 918 C C . PRO A 1 123 ? 13.032 39.555 41.777 1.00 27.59 123 PRO A C 1
ATOM 920 O O . PRO A 1 123 ? 12.181 39.125 40.999 1.00 27.59 123 PRO A O 1
ATOM 923 N N . GLN A 1 124 ? 13.780 38.783 42.555 1.00 26.70 124 GLN A N 1
ATOM 924 C CA . GLN A 1 124 ? 13.620 37.367 42.849 1.00 26.70 124 GLN A CA 1
ATOM 925 C C . GLN A 1 124 ? 12.324 37.142 43.639 1.00 26.70 124 GLN A C 1
ATOM 927 O O . GLN A 1 124 ? 12.099 37.877 44.589 1.00 26.70 124 GLN A O 1
ATOM 932 N N . HIS A 1 125 ? 11.551 36.094 43.340 1.00 27.12 125 HIS A N 1
ATOM 933 C CA . HIS A 1 125 ? 10.957 35.237 44.373 1.00 27.12 125 HIS A CA 1
ATOM 934 C C . HIS A 1 125 ? 10.659 33.836 43.821 1.00 27.12 125 HIS A C 1
ATOM 936 O O . HIS A 1 125 ? 10.209 33.640 42.696 1.00 27.12 125 HIS A O 1
ATOM 942 N N . ILE A 1 126 ? 11.014 32.875 44.663 1.00 25.47 126 ILE A N 1
ATOM 943 C CA . ILE A 1 126 ? 11.212 31.444 44.461 1.00 25.47 126 ILE A CA 1
ATOM 944 C C . ILE A 1 126 ? 10.000 30.690 45.031 1.00 25.47 126 ILE A C 1
ATOM 946 O O . ILE A 1 126 ? 9.517 31.044 46.100 1.00 25.47 126 ILE A O 1
ATOM 950 N N . PHE A 1 127 ? 9.571 29.647 44.309 1.00 24.55 127 PHE A N 1
ATOM 951 C CA . PHE A 1 127 ? 8.850 28.432 44.733 1.00 24.55 127 PHE A CA 1
ATOM 952 C C . PHE A 1 127 ? 7.712 28.518 45.774 1.00 24.55 127 PHE A C 1
ATOM 954 O O . PHE A 1 127 ? 7.937 28.701 46.965 1.00 24.55 127 PHE A O 1
ATOM 961 N N . SER A 1 128 ? 6.521 28.064 45.365 1.00 23.81 128 SER A N 1
ATOM 962 C CA . SER A 1 128 ? 5.778 27.067 46.153 1.00 23.81 128 SER A CA 1
ATOM 963 C C . SER A 1 128 ? 4.945 26.155 45.240 1.00 23.81 128 SER A C 1
ATOM 965 O O . SER A 1 128 ? 4.020 26.578 44.554 1.00 23.81 128 SER A O 1
ATOM 967 N N . LEU A 1 129 ? 5.328 24.878 45.206 1.00 26.73 129 LEU A N 1
ATOM 968 C CA . LEU A 1 129 ? 4.576 23.776 44.613 1.00 26.73 129 LEU A CA 1
ATOM 969 C C . LEU A 1 129 ? 3.592 23.252 45.666 1.00 26.73 129 LEU A C 1
ATOM 971 O O . LEU A 1 129 ? 4.020 22.814 46.730 1.00 26.73 129 LEU A O 1
ATOM 975 N N . THR A 1 130 ? 2.296 23.229 45.358 1.00 26.02 130 THR A N 1
ATOM 976 C CA . THR A 1 130 ? 1.330 22.336 46.021 1.00 26.02 130 THR A CA 1
ATOM 977 C C . THR A 1 130 ? 0.392 21.723 44.972 1.00 26.02 130 THR A C 1
ATOM 979 O O . THR A 1 130 ? -0.139 22.452 44.134 1.00 26.02 130 THR A O 1
ATOM 982 N N . PRO A 1 131 ? 0.183 20.391 44.966 1.00 30.33 131 PRO A N 1
ATOM 983 C CA . PRO A 1 131 ? -0.680 19.731 43.996 1.00 30.33 131 PRO A CA 1
ATOM 984 C C . PRO A 1 131 ? -2.127 19.729 44.506 1.00 30.33 131 PRO A C 1
ATOM 986 O O . PRO A 1 131 ? -2.457 19.024 45.457 1.00 30.33 131 PRO A O 1
ATOM 989 N N . GLN A 1 132 ? -3.019 20.493 43.873 1.00 29.16 132 GLN A N 1
ATOM 990 C CA . GLN A 1 132 ? -4.459 20.335 44.095 1.00 29.16 132 GLN A CA 1
ATOM 991 C C . GLN A 1 13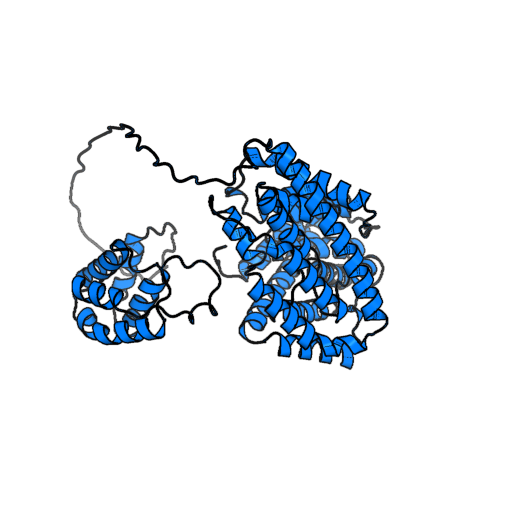2 ? -5.029 19.302 43.119 1.00 29.16 132 GLN A C 1
ATOM 993 O O . GLN A 1 132 ? -5.220 19.563 41.932 1.00 29.16 132 GLN A O 1
ATOM 998 N N . ALA A 1 133 ? -5.312 18.113 43.650 1.00 28.92 133 ALA A N 1
ATOM 999 C CA . ALA A 1 133 ? -6.123 17.094 43.004 1.00 28.92 133 ALA A CA 1
ATOM 1000 C C . ALA A 1 133 ? -7.543 17.631 42.741 1.00 28.92 133 ALA A C 1
ATOM 1002 O O . ALA A 1 133 ? -8.220 18.083 43.664 1.00 28.92 133 ALA A O 1
ATOM 1003 N N . ARG A 1 134 ? -8.018 17.547 41.492 1.00 29.16 134 ARG A N 1
ATOM 1004 C CA . ARG A 1 134 ? -9.441 17.715 41.155 1.00 29.16 134 ARG A CA 1
ATOM 1005 C C . ARG A 1 134 ? -10.074 16.343 40.895 1.00 29.16 134 ARG A C 1
ATOM 1007 O O . ARG A 1 134 ? -9.501 15.561 40.136 1.00 29.16 134 ARG A O 1
ATOM 1014 N N . PRO A 1 135 ? -11.243 16.035 41.482 1.00 31.41 135 PRO A N 1
ATOM 1015 C CA . PRO A 1 135 ? -11.915 14.760 41.274 1.00 31.41 135 PRO A CA 1
ATOM 1016 C C . PRO A 1 135 ? -12.569 14.714 39.885 1.00 31.41 135 PRO A C 1
ATOM 1018 O O . PRO A 1 135 ? -13.316 15.612 39.499 1.00 31.41 135 PRO A O 1
ATOM 1021 N N . LEU A 1 136 ? -12.297 13.645 39.134 1.00 34.25 136 LEU A N 1
ATOM 1022 C CA . LEU A 1 136 ? -12.991 13.317 37.888 1.00 34.25 136 LEU A CA 1
ATOM 1023 C C . LEU A 1 136 ? -14.407 12.818 38.210 1.00 34.25 136 LEU A C 1
ATOM 1025 O O . LEU A 1 136 ? -14.578 11.786 38.857 1.00 34.25 136 LEU A O 1
ATOM 1029 N N . ALA A 1 137 ? -15.424 13.543 37.745 1.00 31.05 137 ALA A N 1
ATOM 1030 C CA . ALA A 1 137 ? -16.815 13.106 37.818 1.00 31.05 137 ALA A CA 1
ATOM 1031 C C . ALA A 1 137 ? -17.079 11.916 36.861 1.00 31.05 137 ALA A C 1
ATOM 1033 O O . ALA A 1 137 ? -16.535 11.882 35.752 1.00 31.05 137 ALA A O 1
ATOM 1034 N N . PRO A 1 138 ? -17.926 10.941 37.245 1.00 38.41 138 PRO A N 1
ATOM 1035 C CA . PRO A 1 138 ? -18.091 9.691 36.516 1.00 38.41 138 PRO A CA 1
ATOM 1036 C C . PRO A 1 138 ? -19.183 9.805 35.444 1.00 38.41 138 PRO A C 1
ATOM 1038 O O . PRO A 1 138 ? -20.367 9.914 35.751 1.00 38.41 138 PRO A O 1
ATOM 1041 N N . GLN A 1 139 ? -18.811 9.684 34.169 1.00 35.50 139 GLN A N 1
ATOM 1042 C CA . GLN A 1 139 ? -19.756 9.356 33.094 1.00 35.50 139 GLN A CA 1
ATOM 1043 C C . GLN A 1 139 ? -19.188 8.257 32.190 1.00 35.50 139 GLN A C 1
ATOM 1045 O O . GLN A 1 139 ? -18.853 8.468 31.032 1.00 35.50 139 GLN A O 1
ATOM 1050 N N . CYS A 1 140 ? -19.126 7.042 32.738 1.00 33.06 140 CYS A N 1
ATOM 1051 C CA . CYS A 1 140 ? -18.999 5.800 31.978 1.00 33.06 140 CYS A CA 1
ATOM 1052 C C . CYS A 1 140 ? -20.323 5.030 32.081 1.00 33.06 140 CYS A C 1
ATOM 1054 O O . CYS A 1 140 ? -20.510 4.194 32.965 1.00 33.06 140 CYS A O 1
ATOM 1056 N N . ARG A 1 141 ? -21.276 5.301 31.179 1.00 35.25 141 ARG A N 1
ATOM 1057 C CA . ARG A 1 141 ? -22.427 4.408 30.972 1.00 35.25 141 ARG A CA 1
ATOM 1058 C C . ARG A 1 141 ? -22.071 3.347 29.924 1.00 35.25 141 ARG A C 1
ATOM 1060 O O . ARG A 1 141 ? -22.152 3.581 28.729 1.00 35.25 141 ARG A O 1
ATOM 1067 N N . ARG A 1 142 ? -21.675 2.186 30.455 1.00 38.56 142 ARG A N 1
ATOM 1068 C CA . ARG A 1 142 ? -21.968 0.805 30.018 1.00 38.56 142 ARG A CA 1
ATOM 1069 C C . ARG A 1 142 ? -21.893 0.486 28.512 1.00 38.56 142 ARG A C 1
ATOM 1071 O O . ARG A 1 142 ? -22.875 0.610 27.793 1.00 38.56 142 ARG A O 1
ATOM 1078 N N . VAL A 1 143 ? -20.798 -0.174 28.126 1.00 37.44 143 VAL A N 1
ATOM 1079 C CA . VAL A 1 143 ? -20.870 -1.435 27.361 1.00 37.44 143 VAL A CA 1
ATOM 1080 C C . VAL A 1 143 ? -20.549 -2.550 28.360 1.00 37.44 143 VAL A C 1
ATOM 1082 O O . VAL A 1 143 ? -19.397 -2.925 28.560 1.00 37.44 143 VAL A O 1
ATOM 1085 N N . ALA A 1 144 ? -21.569 -2.984 29.099 1.00 36.47 144 ALA A N 1
ATOM 1086 C CA . ALA A 1 144 ? -21.462 -4.086 30.049 1.00 36.47 144 ALA A CA 1
ATOM 1087 C C . ALA A 1 144 ? -21.406 -5.402 29.254 1.00 36.47 144 ALA A C 1
ATOM 1089 O O . ALA A 1 144 ? -22.404 -5.823 28.681 1.00 36.47 144 ALA A O 1
ATOM 1090 N N . GLY A 1 145 ? -20.205 -5.973 29.160 1.00 33.69 145 GLY A N 1
ATOM 1091 C CA . GLY A 1 145 ? -19.895 -7.216 28.444 1.00 33.69 145 GLY A CA 1
ATOM 1092 C C . GLY A 1 145 ? -18.414 -7.330 28.059 1.00 33.69 145 GLY A C 1
ATOM 1093 O O . GLY A 1 145 ? -17.885 -8.429 27.987 1.00 33.69 145 GLY A O 1
ATOM 1094 N N . ALA A 1 146 ? -17.718 -6.197 27.891 1.00 44.88 146 ALA A N 1
ATOM 1095 C CA . ALA A 1 146 ? -16.286 -6.142 27.550 1.00 44.88 146 ALA A CA 1
ATOM 1096 C C . ALA A 1 146 ? -15.373 -5.781 28.744 1.00 44.88 146 ALA A C 1
ATOM 1098 O O . ALA A 1 146 ? -14.202 -5.444 28.564 1.00 44.88 146 ALA A O 1
ATOM 1099 N N . ALA A 1 147 ? -15.900 -5.811 29.970 1.00 46.16 147 ALA A N 1
ATOM 1100 C CA . ALA A 1 147 ? -15.116 -5.543 31.168 1.00 46.16 147 ALA A CA 1
ATOM 1101 C C . ALA A 1 147 ? -14.322 -6.804 31.557 1.00 46.16 147 ALA A C 1
ATOM 1103 O O . ALA A 1 147 ? -14.918 -7.810 31.925 1.00 46.16 147 ALA A O 1
ATOM 1104 N N . ALA A 1 148 ? -12.989 -6.693 31.484 1.00 51.62 148 ALA A N 1
ATOM 1105 C CA . ALA A 1 148 ? -11.956 -7.648 31.917 1.00 51.62 148 ALA A CA 1
ATOM 1106 C C . ALA A 1 148 ? -11.447 -8.711 30.916 1.00 51.62 148 ALA A C 1
ATOM 1108 O O . ALA A 1 148 ? -10.903 -9.726 31.340 1.00 51.62 148 ALA A O 1
ATOM 1109 N N . MET A 1 149 ? -11.494 -8.482 29.597 1.00 61.25 149 MET A N 1
ATOM 1110 C CA . MET A 1 149 ? -10.642 -9.277 28.694 1.00 61.25 149 MET A CA 1
ATOM 1111 C C . MET A 1 149 ? -9.185 -8.767 28.779 1.00 61.25 149 MET A C 1
ATOM 1113 O O . MET A 1 149 ? -8.948 -7.574 28.526 1.00 61.25 149 MET A O 1
ATOM 1117 N N . PRO A 1 150 ? -8.195 -9.614 29.135 1.00 86.56 150 PRO A N 1
ATOM 1118 C CA . PRO A 1 150 ? -6.805 -9.178 29.254 1.00 86.56 150 PRO A CA 1
ATOM 1119 C C . PRO A 1 150 ? -6.300 -8.626 27.914 1.00 86.56 150 PRO A C 1
ATOM 1121 O O . PRO A 1 150 ? -6.757 -9.041 26.849 1.00 86.56 150 PRO A O 1
ATOM 1124 N N . VAL A 1 151 ? -5.364 -7.668 27.953 1.00 89.31 151 VAL A N 1
ATOM 1125 C CA . VAL A 1 151 ? -4.824 -6.988 26.753 1.00 89.31 151 VAL A CA 1
ATOM 1126 C C . VAL A 1 151 ? -4.359 -8.000 25.697 1.00 89.31 151 VAL A C 1
ATOM 1128 O O . VAL A 1 151 ? -4.642 -7.835 24.515 1.00 89.31 151 VAL A O 1
ATOM 1131 N N . ILE A 1 152 ? -3.728 -9.090 26.140 1.00 92.25 152 ILE A N 1
ATOM 1132 C CA . ILE A 1 152 ? -3.269 -10.192 25.285 1.00 92.25 152 ILE A CA 1
ATOM 1133 C C . ILE A 1 152 ? -4.436 -10.871 24.562 1.00 92.25 152 ILE A C 1
ATOM 1135 O O . ILE A 1 152 ? -4.370 -11.086 23.358 1.00 92.25 152 ILE A O 1
ATOM 1139 N N . ALA A 1 153 ? -5.527 -11.174 25.264 1.00 94.94 153 ALA A N 1
ATOM 1140 C CA . ALA A 1 153 ? -6.671 -11.842 24.653 1.00 94.94 153 ALA A CA 1
ATOM 1141 C C . ALA A 1 153 ? -7.365 -10.937 23.616 1.00 94.94 153 ALA A C 1
ATOM 1143 O O . ALA A 1 153 ? -7.783 -11.416 22.565 1.00 94.94 153 ALA A O 1
ATOM 1144 N N . ARG A 1 154 ? -7.400 -9.616 23.847 1.00 95.00 154 ARG A N 1
ATOM 1145 C CA . ARG A 1 154 ? -7.860 -8.641 22.840 1.00 95.00 154 ARG A CA 1
ATOM 1146 C C . ARG A 1 154 ? -6.932 -8.560 21.625 1.00 95.00 154 ARG A C 1
ATOM 1148 O O . ARG A 1 154 ? -7.418 -8.414 20.503 1.00 95.00 154 ARG A O 1
ATOM 1155 N N . ALA A 1 155 ? -5.620 -8.685 21.825 1.00 96.38 155 ALA A N 1
ATOM 1156 C CA . ALA A 1 155 ? -4.655 -8.744 20.730 1.00 96.38 155 ALA A CA 1
ATOM 1157 C C . ALA A 1 155 ? -4.812 -10.025 19.895 1.00 96.38 155 ALA A C 1
ATOM 1159 O O . ALA A 1 155 ? -4.863 -9.942 18.674 1.00 96.38 155 ALA A O 1
ATOM 1160 N N . LEU A 1 156 ? -4.990 -11.183 20.539 1.00 97.94 156 LEU A N 1
ATOM 1161 C CA . LEU A 1 156 ? -5.247 -12.459 19.861 1.00 97.94 156 LEU A CA 1
ATOM 1162 C C . LEU A 1 156 ? -6.574 -12.455 19.094 1.00 97.94 156 LEU A C 1
ATOM 1164 O O . LEU A 1 156 ? -6.629 -12.921 17.960 1.00 97.94 156 LEU A O 1
ATOM 1168 N N . LEU A 1 157 ? -7.634 -11.884 19.675 1.00 97.69 157 LEU A N 1
ATOM 1169 C CA . LEU A 1 157 ? -8.909 -11.722 18.976 1.00 97.69 157 LEU A CA 1
ATOM 1170 C C . LEU A 1 157 ? -8.757 -10.809 17.751 1.00 97.69 157 LEU A C 1
ATOM 1172 O O . LEU A 1 157 ? -9.240 -11.143 16.673 1.00 97.69 157 LEU A O 1
ATOM 1176 N N . THR A 1 158 ? -8.053 -9.683 17.899 1.00 97.62 158 THR A N 1
ATOM 1177 C CA . THR A 1 158 ? -7.731 -8.786 16.779 1.00 97.62 158 THR A CA 1
ATOM 1178 C C . THR A 1 158 ? -6.938 -9.510 15.694 1.00 97.62 158 THR A C 1
ATOM 1180 O O . THR A 1 158 ? -7.287 -9.393 14.526 1.00 97.62 158 THR A O 1
ATOM 1183 N N . ALA A 1 159 ? -5.920 -10.290 16.065 1.00 98.25 159 ALA A N 1
ATOM 1184 C CA . ALA A 1 159 ? -5.113 -11.079 15.140 1.00 98.25 159 ALA A CA 1
ATOM 1185 C C . ALA A 1 159 ? -5.951 -12.100 14.360 1.00 98.25 159 ALA A C 1
ATOM 1187 O O . ALA A 1 159 ? -5.848 -12.167 13.138 1.00 98.25 159 ALA A O 1
ATOM 1188 N N . LEU A 1 160 ? -6.835 -12.837 15.043 1.00 98.56 160 LEU A N 1
ATOM 1189 C CA . LEU A 1 160 ? -7.748 -13.792 14.412 1.00 98.56 160 LEU A CA 1
ATOM 1190 C C . LEU A 1 160 ? -8.666 -13.110 13.389 1.00 98.56 160 LEU A C 1
ATOM 1192 O O . LEU A 1 160 ? -8.809 -13.584 12.261 1.00 98.56 160 LEU A O 1
ATOM 1196 N N . LEU A 1 161 ? -9.275 -11.984 13.773 1.00 98.25 161 LEU A N 1
ATOM 1197 C CA . LEU A 1 161 ? -10.172 -11.225 12.903 1.00 98.25 161 LEU A CA 1
ATOM 1198 C C . LEU A 1 161 ? -9.423 -10.607 11.714 1.00 98.25 161 LEU A C 1
ATOM 1200 O O . LEU A 1 161 ? -9.888 -10.713 10.582 1.00 98.25 161 LEU A O 1
ATOM 1204 N N . ALA A 1 162 ? -8.266 -9.991 11.961 1.00 97.94 162 ALA A N 1
ATOM 1205 C CA . ALA A 1 162 ? -7.442 -9.352 10.941 1.00 97.94 162 ALA A CA 1
ATOM 1206 C C . ALA A 1 162 ? -6.870 -10.371 9.949 1.00 97.94 162 ALA A C 1
ATOM 1208 O O . ALA A 1 162 ? -7.025 -10.184 8.748 1.00 97.94 162 ALA A O 1
ATOM 1209 N N . GLY A 1 163 ? -6.286 -11.472 10.431 1.00 98.00 163 GLY A N 1
ATOM 1210 C CA . GLY A 1 163 ? -5.740 -12.531 9.580 1.00 98.00 163 GLY A CA 1
ATOM 1211 C C . GLY A 1 163 ? -6.810 -13.182 8.704 1.00 98.00 163 GLY A C 1
ATOM 1212 O O . GLY A 1 163 ? -6.605 -13.358 7.506 1.00 98.00 163 GLY A O 1
ATOM 1213 N N . THR A 1 164 ? -7.996 -13.448 9.265 1.00 98.31 164 THR A N 1
ATOM 1214 C CA . THR A 1 164 ? -9.137 -13.982 8.500 1.00 98.31 164 THR A CA 1
ATOM 1215 C C . THR A 1 164 ? -9.632 -12.979 7.453 1.00 98.31 164 THR A C 1
ATOM 1217 O O . THR A 1 164 ? -9.889 -13.353 6.311 1.00 98.31 164 THR A O 1
ATOM 1220 N N . ALA A 1 165 ? -9.734 -11.693 7.808 1.00 97.88 165 ALA A N 1
ATOM 1221 C CA . ALA A 1 165 ? -10.136 -10.644 6.872 1.00 97.88 165 ALA A CA 1
ATOM 1222 C C . ALA A 1 165 ? -9.112 -10.449 5.740 1.00 97.88 165 ALA A C 1
ATOM 1224 O O . ALA A 1 165 ? -9.508 -10.270 4.589 1.00 97.88 165 ALA A O 1
ATOM 1225 N N . SER A 1 166 ? -7.813 -10.523 6.046 1.00 97.50 166 SER A N 1
ATOM 1226 C CA . SER A 1 166 ? -6.736 -10.478 5.055 1.00 97.50 166 SER A CA 1
ATOM 1227 C C . SER A 1 166 ? -6.774 -11.689 4.124 1.00 97.50 166 SER A C 1
ATOM 1229 O O . SER A 1 166 ? -6.711 -11.500 2.915 1.00 97.50 166 SER A O 1
ATOM 1231 N N . ALA A 1 167 ? -6.952 -12.911 4.641 1.00 97.25 167 ALA A N 1
ATOM 1232 C CA . ALA A 1 167 ? -7.092 -14.111 3.808 1.00 97.25 167 ALA A CA 1
ATOM 1233 C C . ALA A 1 167 ? -8.303 -14.014 2.865 1.00 97.25 167 ALA A C 1
ATOM 1235 O O . ALA A 1 167 ? -8.172 -14.217 1.658 1.00 97.25 167 ALA A O 1
ATOM 1236 N N . PHE A 1 168 ? -9.460 -13.598 3.392 1.00 97.50 168 PHE A N 1
ATOM 1237 C CA . PHE A 1 168 ? -10.652 -13.342 2.584 1.00 97.50 168 PHE A CA 1
ATOM 1238 C C . PHE A 1 168 ? -10.399 -12.296 1.491 1.00 97.50 168 PHE A C 1
ATOM 1240 O O . PHE A 1 168 ? -10.808 -12.490 0.344 1.00 97.50 168 PHE A O 1
ATOM 1247 N N . LEU A 1 169 ? -9.717 -11.195 1.827 1.00 96.88 169 LEU A N 1
ATOM 1248 C CA . LEU A 1 169 ? -9.363 -10.157 0.865 1.00 96.88 169 LEU A CA 1
ATOM 1249 C C . LEU A 1 169 ? -8.461 -10.712 -0.240 1.00 96.88 169 LEU A C 1
ATOM 1251 O O . LEU A 1 169 ? -8.741 -10.471 -1.408 1.00 96.88 169 LEU A O 1
ATOM 1255 N N . LEU A 1 170 ? -7.414 -11.462 0.111 1.00 95.12 170 LEU A N 1
ATOM 1256 C CA . LEU A 1 170 ? -6.470 -12.034 -0.851 1.00 95.12 170 LEU A CA 1
ATOM 1257 C C . LEU A 1 170 ? -7.183 -12.930 -1.864 1.00 95.12 170 LEU A C 1
ATOM 1259 O O . LEU A 1 170 ? -7.120 -12.661 -3.061 1.00 95.12 170 LEU A O 1
ATOM 1263 N N . TRP A 1 171 ? -7.969 -13.897 -1.392 1.00 96.12 171 TRP A N 1
ATOM 1264 C CA . TRP A 1 171 ? -8.730 -14.781 -2.277 1.00 96.12 171 TRP A CA 1
ATOM 1265 C C . TRP A 1 171 ? -9.746 -14.040 -3.132 1.00 96.12 171 TRP A C 1
ATOM 1267 O O . TRP A 1 171 ? -9.887 -14.323 -4.320 1.00 96.12 171 TRP A O 1
ATOM 1277 N N . SER A 1 172 ? -10.447 -13.069 -2.547 1.00 96.44 172 SER A N 1
ATOM 1278 C CA . SER A 1 172 ? -11.434 -12.284 -3.286 1.00 96.44 172 SER A CA 1
ATOM 1279 C C . SER A 1 172 ? -10.785 -11.465 -4.400 1.00 96.44 172 SER A C 1
ATOM 1281 O O . SER A 1 172 ? -11.382 -11.304 -5.461 1.00 96.44 172 SER A O 1
ATOM 1283 N N . LEU A 1 173 ? -9.567 -10.958 -4.186 1.00 95.75 173 LEU A N 1
ATOM 1284 C CA . LEU A 1 173 ? -8.835 -10.195 -5.195 1.00 95.75 173 LEU A CA 1
ATOM 1285 C C . LEU A 1 173 ? -8.206 -11.076 -6.271 1.00 95.75 173 LEU A C 1
ATOM 1287 O O . LEU A 1 173 ? -8.204 -10.665 -7.430 1.00 95.75 173 LEU A O 1
ATOM 1291 N N . ASP A 1 174 ? -7.752 -12.281 -5.929 1.00 94.50 174 ASP A N 1
ATOM 1292 C CA . ASP A 1 174 ? -7.299 -13.262 -6.921 1.00 94.50 174 ASP A CA 1
ATOM 1293 C C . ASP A 1 174 ? -8.458 -13.683 -7.834 1.00 94.50 174 ASP A C 1
ATOM 1295 O O . ASP A 1 174 ? -8.338 -13.648 -9.062 1.00 94.50 174 ASP A O 1
ATOM 1299 N N . LEU A 1 175 ? -9.624 -13.981 -7.248 1.00 96.31 175 LEU A N 1
ATOM 1300 C CA . LEU A 1 175 ? -10.849 -14.280 -7.993 1.00 96.31 175 LEU A CA 1
ATOM 1301 C C . LEU A 1 175 ? -11.299 -13.090 -8.849 1.00 96.31 175 LEU A C 1
ATOM 1303 O O . LEU A 1 175 ? -11.628 -13.270 -10.021 1.00 96.31 175 LEU A O 1
ATOM 1307 N N . ALA A 1 176 ? -11.283 -11.873 -8.298 1.00 96.81 176 ALA A N 1
ATOM 1308 C CA . ALA A 1 176 ? -11.638 -10.668 -9.043 1.00 96.81 176 ALA A CA 1
ATOM 1309 C C . ALA A 1 176 ? -10.676 -10.409 -10.212 1.00 96.81 176 ALA A C 1
ATOM 1311 O O . ALA A 1 176 ? -11.119 -10.047 -11.301 1.00 96.81 176 ALA A O 1
ATOM 1312 N N . GLY A 1 177 ? -9.375 -10.636 -10.009 1.00 95.25 177 GLY A N 1
ATOM 1313 C CA . GLY A 1 177 ? -8.353 -10.521 -11.045 1.00 95.25 177 GLY A CA 1
ATOM 1314 C C . GLY A 1 177 ? -8.545 -11.539 -12.168 1.00 95.25 177 GLY A C 1
ATOM 1315 O O . GLY A 1 177 ? -8.531 -11.162 -13.340 1.00 95.25 177 GLY A O 1
ATOM 1316 N N . ALA A 1 178 ? -8.791 -12.808 -11.827 1.00 95.88 178 ALA A N 1
ATOM 1317 C CA . ALA A 1 178 ? -9.078 -13.860 -12.804 1.00 95.88 178 ALA A CA 1
ATOM 1318 C C . ALA A 1 178 ? -10.368 -13.574 -13.590 1.00 95.88 178 ALA A C 1
ATOM 1320 O O . ALA A 1 178 ? -10.405 -13.702 -14.816 1.00 95.88 178 ALA A O 1
ATOM 1321 N N . TRP A 1 179 ? -11.413 -13.120 -12.896 1.00 96.88 179 TRP A N 1
ATOM 1322 C CA . TRP A 1 179 ? -12.683 -12.739 -13.504 1.00 96.88 179 TRP A CA 1
ATOM 1323 C C . TRP A 1 179 ? -12.527 -11.569 -14.483 1.00 96.88 179 TRP A C 1
ATOM 1325 O O . TRP A 1 179 ? -12.993 -11.659 -15.620 1.00 96.88 179 TRP A O 1
ATOM 1335 N N . PHE A 1 180 ? -11.821 -10.507 -14.081 1.00 96.81 180 PHE A N 1
ATOM 1336 C CA . PHE A 1 180 ? -11.529 -9.364 -14.945 1.00 96.81 180 PHE A CA 1
ATOM 1337 C C . PHE A 1 180 ? -10.673 -9.758 -16.156 1.00 96.81 180 PHE A C 1
ATOM 1339 O O . PHE A 1 180 ? -10.938 -9.312 -17.272 1.00 96.81 180 PHE A O 1
ATOM 1346 N N . ALA A 1 181 ? -9.677 -10.632 -15.967 1.00 95.44 181 ALA A N 1
ATOM 1347 C CA . ALA A 1 181 ? -8.841 -11.126 -17.057 1.00 95.44 181 ALA A CA 1
ATOM 1348 C C . ALA A 1 181 ? -9.664 -11.860 -18.132 1.00 95.44 181 ALA A C 1
ATOM 1350 O O . ALA A 1 181 ? -9.405 -11.671 -19.322 1.00 95.44 181 ALA A O 1
ATOM 1351 N N . ALA A 1 182 ? -10.677 -12.631 -17.722 1.00 97.19 182 ALA A N 1
ATOM 1352 C CA . ALA A 1 182 ? -11.615 -13.298 -18.625 1.00 97.19 182 ALA A CA 1
ATOM 1353 C C . ALA A 1 182 ? -12.656 -12.339 -19.244 1.00 97.19 182 ALA A C 1
ATOM 1355 O O . ALA A 1 182 ? -13.120 -12.570 -20.359 1.00 97.19 182 ALA A O 1
ATOM 1356 N N . HIS A 1 183 ? -12.999 -11.243 -18.559 1.00 96.75 183 HIS A N 1
ATOM 1357 C CA . HIS A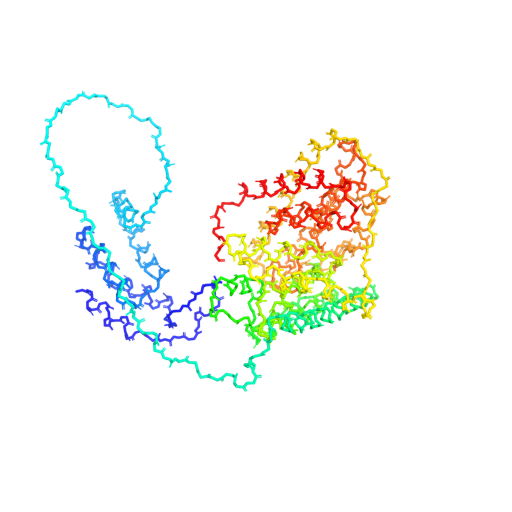 1 183 ? -14.080 -10.326 -18.940 1.00 96.75 183 HIS A CA 1
ATOM 1358 C C . HIS A 1 183 ? -13.615 -8.865 -19.009 1.00 96.75 183 HIS A C 1
ATOM 1360 O O . HIS A 1 183 ? -14.204 -7.979 -18.393 1.00 96.75 183 HIS A O 1
ATOM 1366 N N . ARG A 1 184 ? -12.583 -8.576 -19.813 1.00 96.12 184 ARG A N 1
ATOM 1367 C CA . ARG A 1 184 ? -11.978 -7.227 -19.931 1.00 96.12 184 ARG A CA 1
ATOM 1368 C C . ARG A 1 184 ? -12.968 -6.104 -20.268 1.00 96.12 184 ARG A C 1
ATOM 1370 O O . ARG A 1 184 ? -12.724 -4.947 -19.934 1.00 96.12 184 ARG A O 1
ATOM 1377 N N . TRP A 1 185 ? -14.105 -6.427 -20.888 1.00 95.88 185 TRP A N 1
ATOM 1378 C CA . TRP A 1 185 ? -15.190 -5.475 -21.159 1.00 95.88 185 TRP A CA 1
ATOM 1379 C C . TRP A 1 185 ? -15.775 -4.846 -19.883 1.00 95.88 185 TRP A C 1
ATOM 1381 O O . TRP A 1 185 ? -16.312 -3.742 -19.938 1.00 95.88 185 TRP A O 1
ATOM 1391 N N . MET A 1 186 ? -15.627 -5.490 -18.722 1.00 96.50 186 MET A N 1
ATOM 1392 C CA . MET A 1 186 ? -16.070 -4.951 -17.434 1.00 96.50 186 MET A CA 1
ATOM 1393 C C . MET A 1 186 ? -15.371 -3.660 -17.032 1.00 96.50 186 MET A C 1
ATOM 1395 O O . MET A 1 186 ? -15.881 -2.948 -16.170 1.00 96.50 186 MET A O 1
ATOM 1399 N N . VAL A 1 187 ? -14.245 -3.319 -17.664 1.00 97.44 187 VAL A N 1
ATOM 1400 C CA . VAL A 1 187 ? -13.591 -2.030 -17.436 1.00 97.44 187 VAL A CA 1
ATOM 1401 C C . VAL A 1 187 ? -14.545 -0.856 -17.694 1.00 97.44 187 VAL A C 1
ATOM 1403 O O . VAL A 1 187 ? -14.481 0.158 -17.009 1.00 97.44 187 VAL A O 1
ATOM 1406 N N . TRP A 1 188 ? -15.521 -1.014 -18.594 1.00 97.94 188 TRP A N 1
ATOM 1407 C CA . TRP A 1 188 ? -16.550 -0.002 -18.853 1.00 97.94 188 TRP A CA 1
ATOM 1408 C C . TRP A 1 188 ? -17.531 0.201 -17.691 1.00 97.94 188 TRP A C 1
ATOM 1410 O O . TRP A 1 188 ? -18.173 1.246 -17.609 1.00 97.94 188 TRP A O 1
ATOM 1420 N N . LEU A 1 189 ? -17.623 -0.756 -16.762 1.00 97.50 189 LEU A N 1
ATOM 1421 C CA . LEU A 1 189 ? -18.407 -0.641 -15.529 1.00 97.50 189 LEU A CA 1
ATOM 1422 C C . LEU A 1 189 ? -17.624 0.028 -14.390 1.00 97.50 189 LEU A C 1
ATOM 1424 O O . LEU A 1 189 ? -18.206 0.320 -13.344 1.00 97.50 189 LEU A O 1
ATOM 1428 N N . LEU A 1 190 ? -16.336 0.332 -14.585 1.00 96.94 190 LEU A N 1
ATOM 1429 C CA . LEU A 1 190 ? -15.490 0.966 -13.576 1.00 96.94 190 LEU A CA 1
ATOM 1430 C C . LEU A 1 190 ? -16.063 2.295 -13.037 1.00 96.94 190 LEU A C 1
ATOM 1432 O O . LEU A 1 190 ? -16.068 2.456 -11.816 1.00 96.94 190 LEU A O 1
ATOM 1436 N N . PRO A 1 191 ? -16.629 3.220 -13.847 1.00 97.12 191 PRO A N 1
ATOM 1437 C CA . PRO A 1 191 ? -17.301 4.411 -13.318 1.00 97.12 191 PRO A CA 1
ATOM 1438 C C . PRO A 1 191 ? -18.419 4.068 -12.324 1.00 97.12 191 PRO A C 1
ATOM 1440 O O . PRO A 1 191 ? -18.489 4.641 -11.235 1.00 97.12 191 PRO A O 1
ATOM 1443 N N . ALA A 1 192 ? -19.271 3.101 -12.676 1.00 96.56 192 ALA A N 1
ATOM 1444 C CA . ALA A 1 192 ? -20.387 2.674 -11.839 1.00 96.56 192 ALA A CA 1
ATOM 1445 C C . ALA A 1 192 ? -19.895 2.006 -10.547 1.00 96.56 192 ALA A C 1
ATOM 1447 O O . ALA A 1 192 ? -20.404 2.318 -9.470 1.00 96.56 192 ALA A O 1
ATOM 1448 N N . ALA A 1 193 ? -18.865 1.159 -10.633 1.00 94.88 193 ALA A N 1
ATOM 1449 C CA . ALA A 1 193 ? -18.217 0.568 -9.466 1.00 94.88 193 ALA A CA 1
ATOM 1450 C C . ALA A 1 193 ? -17.673 1.652 -8.527 1.00 94.88 193 ALA A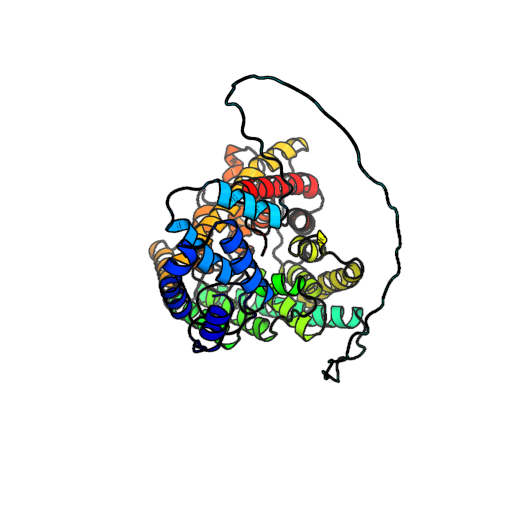 C 1
ATOM 1452 O O . ALA A 1 193 ? -17.974 1.639 -7.336 1.00 94.88 193 ALA A O 1
ATOM 1453 N N . GLY A 1 194 ? -16.962 2.648 -9.062 1.00 92.88 194 GLY A N 1
ATOM 1454 C CA . GLY A 1 194 ? -16.450 3.775 -8.287 1.00 92.88 194 GLY A CA 1
ATOM 1455 C C . GLY A 1 194 ? -17.557 4.540 -7.562 1.00 92.88 194 GLY A C 1
ATOM 1456 O O . GLY A 1 194 ? -17.468 4.763 -6.352 1.00 92.88 194 GLY A O 1
ATOM 1457 N N . TRP A 1 195 ? -18.647 4.867 -8.257 1.00 94.00 195 TRP A N 1
ATOM 1458 C CA . TRP A 1 195 ? -19.811 5.502 -7.635 1.00 94.00 195 TRP A CA 1
ATOM 1459 C C . TRP A 1 195 ? -20.427 4.640 -6.522 1.00 94.00 195 TRP A C 1
ATOM 1461 O O . TRP A 1 195 ? -20.661 5.148 -5.423 1.00 94.00 195 TRP A O 1
ATOM 1471 N N . LEU A 1 196 ? -20.616 3.336 -6.761 1.00 92.75 196 LEU A N 1
ATOM 1472 C CA . LEU A 1 196 ? -21.127 2.391 -5.761 1.00 92.75 196 LEU A CA 1
ATOM 1473 C C . LEU A 1 196 ? -20.224 2.328 -4.524 1.00 92.75 196 LEU A C 1
ATOM 1475 O O . LEU A 1 196 ? -20.730 2.354 -3.400 1.00 92.75 196 LEU A O 1
ATOM 1479 N N . THR A 1 197 ? -18.897 2.306 -4.704 1.00 88.00 197 THR A N 1
ATOM 1480 C CA . THR A 1 197 ? -17.956 2.292 -3.573 1.00 88.00 197 THR A CA 1
ATOM 1481 C C . THR A 1 197 ? -18.069 3.553 -2.717 1.00 88.00 197 THR A C 1
ATOM 1483 O O . THR A 1 197 ? -18.106 3.462 -1.486 1.00 88.00 197 THR A O 1
ATOM 1486 N N . GLN A 1 198 ? -18.185 4.731 -3.341 1.00 88.69 198 GLN A N 1
ATOM 1487 C CA . GLN A 1 198 ? -18.360 5.989 -2.617 1.00 88.69 198 GLN A CA 1
ATOM 1488 C C . GLN A 1 198 ? -19.712 6.061 -1.917 1.00 88.69 198 GLN A C 1
ATOM 1490 O O . GLN A 1 198 ? -19.781 6.506 -0.770 1.00 88.69 198 GLN A O 1
ATOM 1495 N N . TRP A 1 199 ? -20.778 5.622 -2.587 1.00 86.94 199 TRP A N 1
ATOM 1496 C CA . TRP A 1 199 ? -22.110 5.560 -2.002 1.00 86.94 199 TRP A CA 1
ATOM 1497 C C . TRP A 1 199 ? -22.112 4.672 -0.756 1.00 86.94 199 TRP A C 1
ATOM 1499 O O . TRP A 1 199 ? -22.532 5.129 0.306 1.00 86.94 199 TRP A O 1
ATOM 1509 N N . PHE A 1 200 ? -21.548 3.463 -0.837 1.00 83.00 200 PHE A N 1
ATOM 1510 C CA . PHE A 1 200 ? -21.475 2.548 0.303 1.00 83.00 200 PHE A CA 1
ATOM 1511 C C . PHE A 1 200 ? -20.717 3.164 1.486 1.00 83.00 200 PHE A C 1
ATOM 1513 O O . PHE A 1 200 ? -21.206 3.156 2.614 1.00 83.00 200 PHE A O 1
ATOM 1520 N N . TYR A 1 201 ? -19.574 3.802 1.220 1.00 83.38 201 TYR A N 1
ATOM 1521 C CA . TYR A 1 201 ? -18.773 4.480 2.242 1.00 83.38 201 TYR A CA 1
ATOM 1522 C C . TYR A 1 201 ? -19.505 5.628 2.945 1.00 83.38 201 TYR A C 1
ATOM 1524 O O . TYR A 1 201 ? -19.377 5.796 4.162 1.00 83.38 201 TYR A O 1
ATOM 1532 N N . ARG A 1 202 ? -20.280 6.416 2.187 1.00 85.50 202 ARG A N 1
ATOM 1533 C CA . ARG A 1 202 ? -21.109 7.496 2.742 1.00 85.50 202 ARG A CA 1
ATOM 1534 C C . ARG A 1 202 ? -22.185 6.939 3.672 1.00 85.50 202 ARG A C 1
ATOM 1536 O O . ARG A 1 202 ? -22.416 7.522 4.724 1.00 85.50 202 ARG A O 1
ATOM 1543 N N . GLN A 1 203 ? -22.787 5.798 3.329 1.00 85.56 203 GLN A N 1
ATOM 1544 C CA . GLN A 1 203 ? -23.789 5.150 4.183 1.00 85.56 203 GLN A CA 1
ATOM 1545 C C . GLN A 1 203 ? -23.187 4.569 5.464 1.00 85.56 203 GLN A C 1
ATOM 1547 O O . GLN A 1 203 ? -23.826 4.580 6.518 1.00 85.56 203 GLN A O 1
ATOM 1552 N N . THR A 1 204 ? -21.955 4.059 5.402 1.00 82.25 204 THR A N 1
ATOM 1553 C CA . THR A 1 204 ? -21.295 3.518 6.592 1.00 82.25 204 THR A CA 1
ATOM 1554 C C . THR A 1 204 ? -20.732 4.602 7.499 1.00 82.25 204 THR A C 1
ATOM 1556 O O . THR A 1 204 ? -20.610 4.337 8.691 1.00 82.25 204 THR A O 1
ATOM 1559 N N . GLY A 1 205 ? -20.413 5.788 6.967 1.00 80.38 205 GLY A N 1
ATOM 1560 C CA . GLY A 1 205 ? -19.733 6.862 7.697 1.00 80.38 205 GLY A CA 1
ATOM 1561 C C . GLY A 1 205 ? -18.266 6.536 7.983 1.00 80.38 205 GLY A C 1
ATOM 1562 O O . GLY A 1 205 ? -17.787 6.836 9.068 1.00 80.38 205 GLY A O 1
ATOM 1563 N N . ALA A 1 206 ? -17.594 5.843 7.057 1.00 81.25 206 ALA A N 1
ATOM 1564 C CA . ALA A 1 206 ? -16.195 5.439 7.205 1.00 81.25 206 ALA A CA 1
ATOM 1565 C C . ALA A 1 206 ? -15.254 6.484 6.576 1.00 81.25 206 ALA A C 1
ATOM 1567 O O . ALA A 1 206 ? -15.440 6.878 5.425 1.00 81.25 206 ALA A O 1
ATOM 1568 N N . GLY A 1 207 ? -14.232 6.910 7.311 1.00 77.56 207 GLY A N 1
ATOM 1569 C CA . GLY A 1 207 ? -13.231 7.910 6.924 1.00 77.56 207 GLY A CA 1
ATOM 1570 C C . GLY A 1 207 ? -11.912 7.327 6.405 1.00 77.56 207 GLY A C 1
ATOM 1571 O O . GLY A 1 207 ? -11.079 8.058 5.872 1.00 77.56 207 GLY A O 1
ATOM 1572 N N . GLY A 1 208 ? -11.734 6.006 6.483 1.00 86.69 208 GLY A N 1
ATOM 1573 C CA . GLY A 1 208 ? -10.550 5.304 5.980 1.00 86.69 208 GLY A CA 1
ATOM 1574 C C . GLY A 1 208 ? -9.308 5.532 6.844 1.00 86.69 208 GLY A C 1
ATOM 1575 O O . GLY A 1 208 ? -9.416 5.724 8.051 1.00 86.69 208 GLY A O 1
ATOM 1576 N N . MET A 1 209 ? -8.116 5.506 6.238 1.00 87.44 209 MET A N 1
ATOM 1577 C CA . MET A 1 209 ? -6.855 5.570 6.994 1.00 87.44 209 MET A CA 1
ATOM 1578 C C . MET A 1 209 ? -6.666 6.887 7.764 1.00 87.44 209 MET A C 1
ATOM 1580 O O . MET A 1 209 ? -6.063 6.883 8.829 1.00 87.44 209 MET A O 1
ATOM 1584 N N . VAL A 1 210 ? -7.212 7.994 7.256 1.00 86.19 210 VAL A N 1
ATOM 1585 C CA . VAL A 1 210 ? -7.171 9.302 7.932 1.00 86.19 210 VAL A CA 1
ATOM 1586 C C . VAL A 1 210 ? -7.887 9.225 9.288 1.00 86.19 210 VAL A C 1
ATOM 1588 O O . VAL A 1 210 ? -7.281 9.529 10.308 1.00 86.19 210 VAL A O 1
ATOM 1591 N N . GLU A 1 211 ? -9.109 8.673 9.325 1.00 88.06 211 GLU A N 1
ATOM 1592 C CA . GLU A 1 211 ? -9.845 8.422 10.580 1.00 88.06 211 GLU A CA 1
ATOM 1593 C C . GLU A 1 211 ? -9.055 7.509 11.525 1.00 88.06 211 GLU A C 1
ATOM 1595 O O . GLU A 1 211 ? -8.946 7.802 12.711 1.00 88.06 211 GLU A O 1
ATOM 1600 N N . VAL A 1 212 ? -8.456 6.429 11.005 1.00 90.38 212 VAL A N 1
ATOM 1601 C CA . VAL A 1 212 ? -7.652 5.502 11.819 1.00 90.38 212 VAL A CA 1
ATOM 1602 C C . VAL A 1 212 ? -6.474 6.219 12.486 1.00 90.38 212 VAL A C 1
ATOM 1604 O O . VAL A 1 212 ? -6.222 6.004 13.670 1.00 90.38 212 VAL A O 1
ATOM 1607 N N . LEU A 1 213 ? -5.745 7.060 11.748 1.00 89.56 213 LEU A N 1
ATOM 1608 C CA . LEU A 1 213 ? -4.579 7.774 12.274 1.00 89.56 213 LEU A CA 1
ATOM 1609 C C . LEU A 1 213 ? -4.964 8.884 13.257 1.00 89.56 213 LEU A C 1
ATOM 1611 O O . LEU A 1 213 ? -4.279 9.046 14.270 1.00 89.56 213 LEU A O 1
ATOM 1615 N N . ALA A 1 214 ? -6.056 9.605 12.996 1.00 86.94 214 ALA A N 1
ATOM 1616 C CA . ALA A 1 214 ? -6.595 10.596 13.921 1.00 86.94 214 ALA A CA 1
ATOM 1617 C C . ALA A 1 214 ? -7.029 9.945 15.245 1.00 86.94 214 ALA A C 1
ATOM 1619 O O . ALA A 1 214 ? -6.637 10.397 16.323 1.00 86.94 214 ALA A O 1
ATOM 1620 N N . ASP A 1 215 ? -7.748 8.823 15.174 1.00 89.00 215 ASP A N 1
ATOM 1621 C CA . ASP A 1 215 ? -8.256 8.119 16.353 1.00 89.00 215 ASP A CA 1
ATOM 1622 C C . ASP A 1 215 ? -7.160 7.435 17.177 1.00 89.00 215 ASP A C 1
ATOM 1624 O O . ASP A 1 215 ? -7.339 7.220 18.372 1.00 89.00 215 ASP A O 1
ATOM 1628 N N . ILE A 1 216 ? -6.000 7.122 16.589 1.00 87.56 216 ILE A N 1
ATOM 1629 C CA . ILE A 1 216 ? -4.835 6.645 17.354 1.00 87.56 216 ILE A CA 1
ATOM 1630 C C . ILE A 1 216 ? -4.302 7.726 18.306 1.00 87.56 216 ILE A C 1
ATOM 1632 O O . ILE A 1 216 ? -3.724 7.406 19.351 1.00 87.56 216 ILE A O 1
ATOM 1636 N N . ARG A 1 217 ? -4.464 9.003 17.943 1.00 81.06 217 ARG A N 1
ATOM 1637 C CA . ARG A 1 217 ? -4.014 10.150 18.741 1.00 81.06 217 ARG A CA 1
ATOM 1638 C C . ARG A 1 217 ? -5.063 10.603 19.759 1.00 81.06 217 ARG A C 1
ATOM 1640 O O . ARG A 1 217 ? -4.687 11.212 20.758 1.00 81.06 217 ARG A O 1
ATOM 1647 N N . ASP A 1 218 ? -6.342 10.293 19.542 1.00 78.88 218 ASP A N 1
ATOM 1648 C CA . ASP A 1 218 ? -7.435 10.634 20.458 1.00 78.88 218 ASP A CA 1
ATOM 1649 C C . ASP A 1 218 ? -7.713 9.489 21.459 1.00 78.88 218 ASP A C 1
ATOM 1651 O O . ASP A 1 218 ? -8.189 8.424 21.066 1.00 78.88 218 ASP A O 1
ATOM 1655 N N . PRO A 1 219 ? -7.545 9.694 22.783 1.00 63.84 219 PRO A N 1
ATOM 1656 C CA . PRO A 1 219 ? -7.925 8.711 23.806 1.00 63.84 219 PRO A CA 1
ATOM 1657 C C . PRO A 1 219 ? -9.406 8.290 23.782 1.00 63.84 219 PRO A C 1
ATOM 1659 O O . PRO A 1 219 ? -9.786 7.301 24.413 1.00 63.84 219 PRO A O 1
ATOM 1662 N N . ARG A 1 220 ? -10.268 9.072 23.121 1.00 66.19 220 ARG A N 1
ATOM 1663 C CA . ARG A 1 220 ? -11.700 8.804 22.927 1.00 66.19 220 ARG A CA 1
ATOM 1664 C C . ARG A 1 220 ? -12.037 8.371 21.498 1.00 66.19 220 ARG A C 1
ATOM 1666 O O . ARG A 1 220 ? -13.205 8.051 21.256 1.00 66.19 220 ARG A O 1
ATOM 1673 N N . GLY A 1 221 ? -11.048 8.353 20.605 1.00 65.25 221 GLY A N 1
ATOM 1674 C CA . GLY A 1 221 ? -11.179 7.950 19.212 1.00 65.25 221 GLY A CA 1
ATOM 1675 C C . GLY A 1 221 ? -11.734 6.535 19.105 1.00 65.25 221 GLY A C 1
ATOM 1676 O O . GLY A 1 221 ? -11.388 5.641 19.886 1.00 65.25 221 GLY A O 1
ATOM 1677 N N . ARG A 1 222 ? -12.667 6.334 18.178 1.00 77.81 222 ARG A N 1
ATOM 1678 C CA . ARG A 1 222 ? -13.276 5.030 17.917 1.00 77.81 222 ARG A CA 1
ATOM 1679 C C . ARG A 1 222 ? -13.600 4.918 16.444 1.00 77.81 222 ARG A C 1
ATOM 1681 O O . ARG A 1 222 ? -14.641 5.399 15.997 1.00 77.81 222 ARG A O 1
ATOM 1688 N N . VAL A 1 223 ? -12.776 4.131 15.768 1.00 86.50 223 VAL A N 1
ATOM 1689 C CA . VAL A 1 223 ? -12.976 3.808 14.367 1.00 86.50 223 VAL A CA 1
ATOM 1690 C C . VAL A 1 223 ? -14.290 3.056 14.197 1.00 86.50 223 VAL A C 1
ATOM 1692 O O . VAL A 1 223 ? -14.577 2.072 14.892 1.00 86.50 223 VAL A O 1
ATOM 1695 N N . ASN A 1 224 ? -15.103 3.503 13.247 1.00 87.50 224 ASN A N 1
ATOM 1696 C CA . ASN A 1 224 ? -16.362 2.846 12.942 1.00 87.50 224 ASN A CA 1
ATOM 1697 C C . ASN A 1 224 ? -16.123 1.432 12.388 1.00 87.50 224 ASN A C 1
ATOM 1699 O O . ASN A 1 224 ? -15.581 1.263 11.298 1.00 87.50 224 ASN A O 1
ATOM 1703 N N . TRP A 1 225 ? -16.593 0.396 13.093 1.00 89.50 225 TRP A N 1
ATOM 1704 C CA . TRP A 1 225 ? -16.387 -1.002 12.682 1.00 89.50 225 TRP A CA 1
ATOM 1705 C C . TRP A 1 225 ? -16.948 -1.318 11.284 1.00 89.50 225 TRP A C 1
ATOM 1707 O O . TRP A 1 225 ? -16.451 -2.225 10.617 1.00 89.50 225 TRP A O 1
ATOM 1717 N N . ARG A 1 226 ? -17.951 -0.555 10.812 1.00 92.50 226 ARG A N 1
ATOM 1718 C CA . ARG A 1 226 ? -18.512 -0.680 9.454 1.00 92.50 226 ARG A CA 1
ATOM 1719 C C . ARG A 1 226 ? -17.497 -0.326 8.361 1.00 92.50 226 ARG A C 1
ATOM 1721 O O . ARG A 1 226 ? -17.725 -0.664 7.203 1.00 92.50 226 ARG A O 1
ATOM 1728 N N . MET A 1 227 ? -16.374 0.300 8.713 1.00 91.88 227 MET A N 1
ATOM 1729 C CA . MET A 1 227 ? -15.251 0.528 7.806 1.00 91.88 227 MET A CA 1
ATOM 1730 C C . MET A 1 227 ? -14.677 -0.778 7.260 1.00 91.88 227 MET A C 1
ATOM 1732 O O . MET A 1 227 ? -14.351 -0.821 6.080 1.00 91.88 227 MET A O 1
ATOM 1736 N N . ALA A 1 228 ? -14.598 -1.846 8.063 1.00 94.94 228 ALA A N 1
ATOM 1737 C CA . ALA A 1 228 ? -14.057 -3.126 7.605 1.00 94.94 228 ALA A CA 1
ATOM 1738 C C . ALA A 1 228 ? -14.846 -3.714 6.415 1.00 94.94 228 ALA A C 1
ATOM 1740 O O . ALA A 1 228 ? -14.255 -3.894 5.350 1.00 94.94 228 ALA A O 1
ATOM 1741 N N . PRO A 1 229 ? -16.172 -3.950 6.502 1.00 94.31 229 PRO A N 1
ATOM 1742 C CA . PRO A 1 229 ? -16.926 -4.429 5.345 1.00 94.31 229 PRO A CA 1
ATOM 1743 C C . PRO A 1 229 ? -16.969 -3.409 4.195 1.00 94.31 229 PRO A C 1
ATOM 1745 O O . PRO A 1 229 ? -17.000 -3.815 3.033 1.00 94.31 229 PRO A O 1
ATOM 1748 N N . ALA A 1 230 ? -16.928 -2.100 4.483 1.00 93.31 230 ALA A N 1
ATOM 1749 C CA . ALA A 1 230 ? -16.894 -1.053 3.458 1.00 93.31 230 ALA A CA 1
ATOM 1750 C C . ALA A 1 230 ? -15.623 -1.062 2.620 1.00 93.31 230 ALA A C 1
ATOM 1752 O O . ALA A 1 230 ? -15.710 -1.056 1.390 1.00 93.31 230 ALA A O 1
ATOM 1753 N N . VAL A 1 231 ? -14.458 -1.111 3.265 1.00 94.06 231 VAL A N 1
ATOM 1754 C CA . VAL A 1 231 ? -13.176 -1.115 2.564 1.00 94.06 231 VAL A CA 1
ATOM 1755 C C . VAL A 1 231 ? -12.996 -2.410 1.783 1.00 94.06 231 VAL A C 1
ATOM 1757 O O . VAL A 1 231 ? -12.618 -2.348 0.620 1.00 94.06 231 VAL A O 1
ATOM 1760 N N . LEU A 1 232 ? -13.359 -3.562 2.361 1.00 95.44 232 LEU A N 1
ATOM 1761 C CA . LEU A 1 232 ? -13.266 -4.861 1.689 1.00 95.44 232 LEU A CA 1
ATOM 1762 C C . LEU A 1 232 ? -14.133 -4.904 0.424 1.00 95.44 232 LEU A C 1
ATOM 1764 O O . LEU A 1 232 ? -13.628 -5.172 -0.663 1.00 95.44 232 LEU A O 1
ATOM 1768 N N . THR A 1 233 ? -15.423 -4.576 0.548 1.00 94.75 233 THR A N 1
ATOM 1769 C CA . THR A 1 233 ? -16.357 -4.601 -0.591 1.00 94.75 233 THR A CA 1
ATOM 1770 C C . THR A 1 233 ? -15.961 -3.581 -1.652 1.00 94.75 233 THR A C 1
ATOM 1772 O O . THR A 1 233 ? -15.979 -3.884 -2.843 1.00 94.75 233 THR A O 1
ATOM 1775 N N . GLY A 1 234 ? -15.565 -2.377 -1.228 1.00 94.62 234 GLY A N 1
ATOM 1776 C CA . GLY A 1 234 ? -15.122 -1.330 -2.138 1.00 94.62 234 GLY A CA 1
ATOM 1777 C C . GLY A 1 234 ? -13.915 -1.765 -2.967 1.00 94.62 234 GLY A C 1
ATOM 1778 O O . GLY A 1 234 ? -13.930 -1.625 -4.185 1.00 94.62 234 GLY A O 1
ATOM 1779 N N . THR A 1 235 ? -12.902 -2.351 -2.331 1.00 95.94 235 THR A N 1
ATOM 1780 C CA . THR A 1 235 ? -11.710 -2.835 -3.035 1.00 95.94 235 THR A CA 1
ATOM 1781 C C . THR A 1 235 ? -12.044 -3.970 -3.997 1.00 95.94 235 THR A C 1
ATOM 1783 O O . THR A 1 235 ? -11.616 -3.931 -5.147 1.00 95.94 235 THR A O 1
ATOM 1786 N N . ILE A 1 236 ? -12.870 -4.939 -3.592 1.00 97.00 236 ILE A N 1
ATOM 1787 C CA . ILE A 1 236 ? -13.291 -6.032 -4.482 1.00 97.00 236 ILE A CA 1
ATOM 1788 C C . ILE A 1 236 ? -14.007 -5.479 -5.724 1.00 97.00 236 ILE A C 1
ATOM 1790 O O . ILE A 1 236 ? -13.676 -5.873 -6.839 1.00 97.00 236 ILE A O 1
ATOM 1794 N N . LEU A 1 237 ? -14.925 -4.517 -5.565 1.00 96.38 237 LEU A N 1
ATOM 1795 C CA . LEU A 1 237 ? -15.620 -3.878 -6.691 1.00 96.38 237 LEU A CA 1
ATOM 1796 C C . LEU A 1 237 ? -14.666 -3.132 -7.633 1.00 96.38 237 LEU A C 1
ATOM 1798 O O . LEU A 1 237 ? -14.798 -3.255 -8.853 1.00 96.38 237 LEU A O 1
ATOM 1802 N N . THR A 1 238 ? -13.697 -2.392 -7.085 1.00 96.44 238 THR A N 1
ATOM 1803 C CA . THR A 1 238 ? -12.661 -1.716 -7.880 1.00 96.44 238 THR A CA 1
ATOM 1804 C C . THR A 1 238 ? -11.885 -2.723 -8.730 1.00 96.44 238 THR A C 1
ATOM 1806 O O . THR A 1 238 ? -11.719 -2.513 -9.931 1.00 96.44 238 THR A O 1
ATOM 1809 N N . HIS A 1 239 ? -11.457 -3.840 -8.137 1.00 97.44 239 HIS A N 1
ATOM 1810 C CA . HIS A 1 239 ? -10.660 -4.857 -8.825 1.00 97.44 239 HIS A CA 1
ATOM 1811 C C . HIS A 1 239 ? -11.463 -5.694 -9.825 1.00 97.44 239 HIS A C 1
ATOM 1813 O O . HIS A 1 239 ? -10.943 -5.994 -10.897 1.00 97.44 239 HIS A O 1
ATOM 1819 N N . LEU A 1 240 ? -12.731 -6.003 -9.534 1.00 97.00 240 LEU A N 1
ATOM 1820 C CA . LEU A 1 240 ? -13.629 -6.694 -10.469 1.00 97.00 240 LEU A CA 1
ATOM 1821 C C . LEU A 1 240 ? -13.772 -5.935 -11.794 1.00 97.00 240 LEU A C 1
ATOM 1823 O O . LEU A 1 240 ? -13.901 -6.554 -12.846 1.00 97.00 240 LEU A O 1
ATOM 1827 N N . CYS A 1 241 ? -13.728 -4.601 -11.747 1.00 97.06 241 CYS A N 1
ATOM 1828 C CA . CYS A 1 241 ? -13.806 -3.741 -12.928 1.00 97.06 241 CYS A CA 1
ATOM 1829 C C . CYS A 1 241 ? -12.426 -3.274 -13.432 1.00 97.06 241 CYS A C 1
ATOM 1831 O O . CYS A 1 241 ? -12.356 -2.389 -14.279 1.00 97.06 241 CYS A O 1
ATOM 1833 N N . GLY A 1 242 ? -11.324 -3.831 -12.918 1.00 95.88 242 GLY A N 1
ATOM 1834 C CA . GLY A 1 242 ? -9.971 -3.552 -13.409 1.00 95.88 242 GLY A CA 1
ATOM 1835 C C . GLY A 1 242 ? -9.338 -2.238 -12.943 1.00 95.88 242 GLY A C 1
ATOM 1836 O O . GLY A 1 242 ? -8.328 -1.823 -13.511 1.00 95.88 242 GLY A O 1
ATOM 1837 N N . GLY A 1 243 ? -9.882 -1.574 -11.919 1.00 97.00 243 GLY A N 1
ATOM 1838 C CA . GLY A 1 243 ? -9.284 -0.360 -11.362 1.00 97.00 243 GLY A CA 1
ATOM 1839 C C . GLY A 1 243 ? -7.865 -0.611 -10.841 1.00 97.00 243 GLY A C 1
ATOM 1840 O O . GLY A 1 243 ? -7.608 -1.628 -10.196 1.00 97.00 243 GLY A O 1
ATOM 1841 N N . SER A 1 244 ? -6.933 0.305 -11.128 1.00 97.19 244 SER A N 1
ATOM 1842 C CA . SER A 1 244 ? -5.552 0.205 -10.640 1.00 97.19 244 SER A CA 1
ATOM 1843 C C . SER A 1 244 ? -5.489 0.627 -9.176 1.00 97.19 244 SER A C 1
ATOM 1845 O O . SER A 1 244 ? -5.413 1.815 -8.864 1.00 97.19 244 SER A O 1
ATOM 1847 N N . ALA A 1 245 ? -5.548 -0.352 -8.281 1.00 95.69 245 ALA A N 1
ATOM 1848 C CA . ALA A 1 245 ? -5.488 -0.156 -6.842 1.00 95.69 245 ALA A CA 1
ATOM 1849 C C . ALA A 1 245 ? -4.770 -1.335 -6.164 1.00 95.69 245 ALA A C 1
ATOM 1851 O O . ALA A 1 245 ? -4.476 -2.355 -6.785 1.00 95.69 245 ALA A O 1
ATOM 1852 N N . GLY A 1 246 ? -4.425 -1.150 -4.898 1.00 93.69 246 GLY A N 1
ATOM 1853 C CA . GLY A 1 246 ? -3.747 -2.103 -4.024 1.00 93.69 246 GLY A CA 1
ATOM 1854 C C . GLY A 1 246 ? -4.672 -2.723 -2.984 1.00 93.69 246 GLY A C 1
ATOM 1855 O O . GLY A 1 246 ? -5.865 -2.421 -2.901 1.00 93.69 246 GLY A O 1
ATOM 1856 N N . ARG A 1 247 ? -4.097 -3.559 -2.118 1.00 93.75 247 ARG A N 1
ATOM 1857 C CA . ARG A 1 247 ? -4.849 -4.355 -1.128 1.00 93.75 247 ARG A CA 1
ATOM 1858 C C . ARG A 1 247 ? -4.502 -4.062 0.329 1.00 93.75 247 ARG A C 1
ATOM 1860 O O . ARG A 1 247 ? -5.216 -4.465 1.238 1.00 93.75 247 ARG A O 1
ATOM 1867 N N . GLU A 1 248 ? -3.435 -3.329 0.592 1.00 91.00 248 GLU A N 1
ATOM 1868 C CA . GLU A 1 248 ? -2.816 -3.349 1.923 1.00 91.00 248 GLU A CA 1
ATOM 1869 C C . GLU A 1 248 ? -3.316 -2.221 2.797 1.00 91.00 248 GLU A C 1
ATOM 1871 O O . GLU A 1 248 ? -3.629 -2.449 3.961 1.00 91.00 248 GLU A O 1
ATOM 1876 N N . GLY A 1 249 ? -3.572 -1.053 2.203 1.00 90.50 249 GLY A N 1
ATOM 1877 C CA . GLY A 1 249 ? -4.387 -0.028 2.852 1.00 90.50 249 GLY A CA 1
ATOM 1878 C C . GLY A 1 249 ? -5.762 -0.573 3.259 1.00 90.50 249 GLY A C 1
ATOM 1879 O O . GLY A 1 249 ? -6.254 -0.242 4.332 1.00 90.50 249 GLY A O 1
ATOM 1880 N N . THR A 1 250 ? -6.353 -1.459 2.451 1.00 94.75 250 THR A N 1
ATOM 1881 C CA . THR A 1 250 ? -7.621 -2.141 2.758 1.00 94.75 250 THR A CA 1
ATOM 1882 C C . THR A 1 250 ? -7.488 -3.085 3.945 1.00 94.75 250 THR A C 1
ATOM 1884 O O . THR A 1 250 ? -8.285 -2.983 4.876 1.00 94.75 250 THR A O 1
ATOM 1887 N N . ALA A 1 251 ? -6.480 -3.960 3.946 1.00 96.44 251 ALA A N 1
ATOM 1888 C CA . ALA A 1 251 ? -6.244 -4.884 5.052 1.00 96.44 251 ALA A CA 1
ATOM 1889 C C . ALA A 1 251 ? -5.956 -4.150 6.368 1.00 96.44 251 ALA A C 1
ATOM 1891 O O . ALA A 1 251 ? -6.568 -4.454 7.388 1.00 96.44 251 ALA A O 1
ATOM 1892 N N . VAL A 1 252 ? -5.094 -3.129 6.338 1.00 95.81 252 VAL A N 1
ATOM 1893 C CA . VAL A 1 252 ? -4.746 -2.318 7.513 1.00 95.81 252 VAL A CA 1
ATOM 1894 C C . VAL A 1 252 ? -5.963 -1.563 8.055 1.00 95.81 252 VAL A C 1
ATOM 1896 O O . VAL A 1 252 ? -6.220 -1.608 9.257 1.00 95.81 252 VAL A O 1
ATOM 1899 N N . GLN A 1 253 ? -6.756 -0.919 7.191 1.00 95.31 253 GLN A N 1
ATOM 1900 C CA . GLN A 1 253 ? -7.970 -0.202 7.610 1.00 95.31 253 GLN A CA 1
ATOM 1901 C C . GLN A 1 253 ? -9.026 -1.151 8.186 1.00 95.31 253 GLN A C 1
ATOM 1903 O O . GLN A 1 253 ? -9.606 -0.871 9.236 1.00 95.31 253 GLN A O 1
ATOM 1908 N N . ALA A 1 254 ? -9.261 -2.293 7.532 1.00 96.94 254 ALA A N 1
ATOM 1909 C CA . ALA A 1 254 ? -10.192 -3.296 8.031 1.00 96.94 254 ALA A CA 1
ATOM 1910 C C . ALA A 1 254 ? -9.736 -3.847 9.388 1.00 96.94 254 ALA A C 1
ATOM 1912 O O . ALA A 1 254 ? -10.532 -3.906 10.325 1.00 96.94 254 ALA A O 1
ATOM 1913 N N . ALA A 1 255 ? -8.454 -4.187 9.523 1.00 97.56 255 ALA A N 1
ATOM 1914 C CA . ALA A 1 255 ? -7.889 -4.710 10.758 1.00 97.56 255 ALA A CA 1
ATOM 1915 C C . ALA A 1 255 ? -7.926 -3.685 11.903 1.00 97.56 255 ALA A C 1
ATOM 1917 O O . ALA A 1 255 ? -8.270 -4.051 13.025 1.00 97.56 255 ALA A O 1
ATOM 1918 N N . ALA A 1 256 ? -7.660 -2.402 11.638 1.00 96.31 256 ALA A N 1
ATOM 1919 C CA . ALA A 1 256 ? -7.805 -1.334 12.630 1.00 96.31 256 ALA A CA 1
ATOM 1920 C C . ALA A 1 256 ? -9.261 -1.190 13.111 1.00 96.31 256 ALA A C 1
ATOM 1922 O O . ALA A 1 256 ? -9.521 -1.151 14.314 1.00 96.31 256 ALA A O 1
ATOM 1923 N N . ALA A 1 257 ? -10.232 -1.201 12.194 1.00 95.69 257 ALA A N 1
ATOM 1924 C CA . ALA A 1 257 ? -11.651 -1.152 12.546 1.00 95.69 257 ALA A CA 1
ATOM 1925 C C . ALA A 1 257 ? -12.100 -2.382 13.367 1.00 95.69 257 ALA A C 1
ATOM 1927 O O . ALA A 1 257 ? -12.878 -2.261 14.319 1.00 95.69 257 ALA A O 1
ATOM 1928 N N . LEU A 1 258 ? -11.578 -3.569 13.039 1.00 96.62 258 LEU A N 1
ATOM 1929 C CA . LEU A 1 258 ? -11.818 -4.807 13.787 1.00 96.62 258 LEU A CA 1
ATOM 1930 C C . LEU A 1 258 ? -11.149 -4.787 15.170 1.00 96.62 258 LEU A C 1
ATOM 1932 O O . LEU A 1 258 ? -11.759 -5.248 16.136 1.00 96.62 258 LEU A O 1
ATOM 1936 N N . ALA A 1 259 ? -9.961 -4.191 15.299 1.00 95.81 259 ALA A N 1
ATOM 1937 C CA . ALA A 1 259 ? -9.294 -3.977 16.583 1.00 95.81 259 ALA A CA 1
ATOM 1938 C C . ALA A 1 259 ? -10.142 -3.097 17.509 1.00 95.81 259 ALA A C 1
ATOM 1940 O O . ALA A 1 259 ? -10.421 -3.482 18.647 1.00 95.81 259 ALA A O 1
ATOM 1941 N N . GLY A 1 260 ? -10.656 -1.974 16.991 1.00 93.12 260 GLY A N 1
ATOM 1942 C CA . GLY A 1 260 ? -11.578 -1.107 17.728 1.00 93.12 260 GLY A CA 1
ATO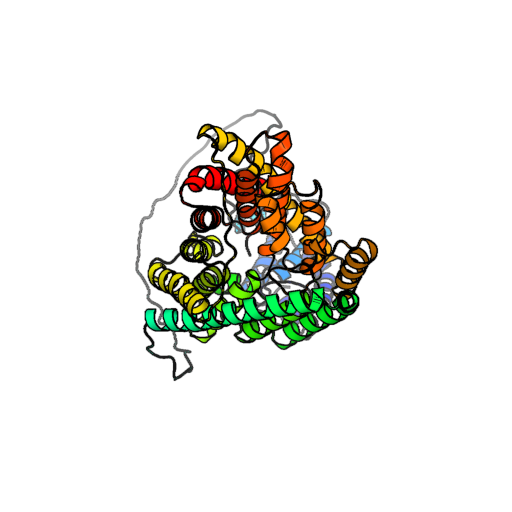M 1943 C C . GLY A 1 260 ? -12.842 -1.850 18.177 1.00 93.12 260 GLY A C 1
ATOM 1944 O O . GLY A 1 260 ? -13.295 -1.699 19.314 1.00 93.12 260 GLY A O 1
ATOM 1945 N N . ARG A 1 261 ? -13.380 -2.738 17.328 1.00 92.94 261 ARG A N 1
ATOM 1946 C CA . ARG A 1 261 ? -14.544 -3.579 17.656 1.00 92.94 261 ARG A CA 1
ATOM 1947 C C . ARG A 1 261 ? -14.252 -4.648 18.714 1.00 92.94 261 ARG A C 1
ATOM 1949 O O . ARG A 1 261 ? -15.151 -4.954 19.504 1.00 92.94 261 ARG A O 1
ATOM 1956 N N . ALA A 1 262 ? -13.036 -5.193 18.723 1.00 92.69 262 ALA A N 1
ATOM 1957 C CA . ALA A 1 262 ? -12.512 -6.118 19.730 1.00 92.69 262 ALA A CA 1
ATOM 1958 C C . ALA A 1 262 ? -12.095 -5.409 21.036 1.00 92.69 262 ALA A C 1
ATOM 1960 O O . ALA A 1 262 ? -11.734 -6.062 22.017 1.00 92.69 262 ALA A O 1
ATOM 1961 N N . GLY A 1 263 ? -12.142 -4.073 21.064 1.00 91.12 263 GLY A N 1
ATOM 1962 C CA . GLY A 1 263 ? -11.704 -3.260 22.193 1.00 91.12 263 GLY A CA 1
ATOM 1963 C C . GLY A 1 263 ? -10.185 -3.226 22.371 1.00 91.12 263 GLY A C 1
ATOM 1964 O O . GLY A 1 263 ? -9.725 -2.922 23.472 1.00 91.12 263 GLY A O 1
ATOM 1965 N N . ALA A 1 264 ? -9.409 -3.579 21.345 1.00 91.69 264 ALA A N 1
ATOM 1966 C CA . ALA A 1 264 ? -7.956 -3.443 21.313 1.00 91.69 264 ALA A CA 1
ATOM 1967 C C . ALA A 1 264 ? -7.538 -2.042 20.833 1.00 91.69 264 ALA A C 1
ATOM 1969 O O . ALA A 1 264 ? -8.338 -1.300 20.265 1.00 91.69 264 ALA A O 1
ATOM 1970 N N . ASP A 1 265 ? -6.272 -1.693 21.057 1.00 92.75 265 ASP A N 1
ATOM 1971 C CA . ASP A 1 265 ? -5.669 -0.501 20.456 1.00 92.75 265 ASP A CA 1
ATOM 1972 C C . ASP A 1 265 ? -5.594 -0.664 18.928 1.00 92.75 265 ASP A C 1
ATOM 1974 O O . ASP A 1 265 ? -5.274 -1.746 18.424 1.00 92.75 265 ASP A O 1
ATOM 1978 N N . LEU A 1 266 ? -5.878 0.406 18.184 1.00 94.31 266 LEU A N 1
ATOM 1979 C CA . LEU A 1 266 ? -5.902 0.390 16.720 1.00 94.31 266 LEU A CA 1
ATOM 1980 C C . LEU A 1 266 ? -4.538 0.023 16.121 1.00 94.31 266 LEU A C 1
ATOM 1982 O O . LEU A 1 266 ? -4.499 -0.616 15.070 1.00 94.31 266 LEU A O 1
ATOM 1986 N N . ARG A 1 267 ? -3.424 0.339 16.801 1.00 94.81 267 ARG A N 1
ATOM 1987 C CA . ARG A 1 267 ? -2.072 -0.063 16.379 1.00 94.81 267 ARG A CA 1
ATOM 1988 C C . ARG A 1 267 ? -1.906 -1.580 16.346 1.00 94.81 267 ARG A C 1
ATOM 1990 O O . ARG A 1 267 ? -1.208 -2.083 15.473 1.00 94.81 267 ARG A O 1
ATOM 1997 N N . VAL A 1 268 ? -2.584 -2.318 17.229 1.00 96.44 268 VAL A N 1
ATOM 1998 C CA . VAL A 1 268 ? -2.594 -3.792 17.186 1.00 96.44 268 VAL A CA 1
ATOM 1999 C C . VAL A 1 268 ? -3.277 -4.276 15.908 1.00 96.44 268 VAL A C 1
ATOM 2001 O O . VAL A 1 268 ? -2.799 -5.212 15.273 1.00 96.44 268 VAL A O 1
ATOM 2004 N N . GLY A 1 269 ? -4.354 -3.602 15.495 1.00 97.00 269 GLY A N 1
ATOM 2005 C CA . GLY A 1 269 ? -5.016 -3.842 14.215 1.00 97.00 269 GLY A CA 1
ATOM 2006 C C . GLY A 1 269 ? -4.123 -3.520 13.023 1.00 97.00 269 GLY A C 1
ATOM 2007 O O . GLY A 1 269 ? -4.004 -4.347 12.127 1.00 97.00 269 GLY A O 1
ATOM 2008 N N . ILE A 1 270 ? -3.441 -2.370 13.027 1.00 97.19 270 ILE A N 1
ATOM 2009 C CA . ILE A 1 270 ? -2.491 -2.009 11.964 1.00 97.19 270 ILE A CA 1
ATOM 2010 C C . ILE A 1 270 ? -1.380 -3.058 11.852 1.00 97.19 270 ILE A C 1
ATOM 2012 O O . ILE A 1 270 ? -1.110 -3.536 10.752 1.00 97.19 270 ILE A O 1
ATOM 2016 N N . ALA A 1 271 ? -0.786 -3.457 12.980 1.00 97.88 271 ALA A N 1
ATOM 2017 C CA . ALA A 1 271 ? 0.274 -4.457 13.020 1.00 97.88 271 ALA A CA 1
ATOM 2018 C C . ALA A 1 271 ? -0.206 -5.815 12.481 1.00 97.88 271 ALA A C 1
ATOM 2020 O O . ALA A 1 271 ? 0.446 -6.400 11.617 1.00 97.88 271 ALA A O 1
ATOM 2021 N N . ALA A 1 272 ? -1.377 -6.282 12.930 1.00 98.31 272 ALA A N 1
ATOM 2022 C CA . ALA A 1 272 ? -1.979 -7.536 12.480 1.00 98.31 272 ALA A CA 1
ATOM 2023 C C . ALA A 1 272 ? -2.376 -7.511 10.997 1.00 98.31 272 ALA A C 1
ATOM 2025 O O . ALA A 1 272 ? -2.122 -8.468 10.266 1.00 98.31 272 ALA A O 1
ATOM 2026 N N . GLY A 1 273 ? -2.984 -6.417 10.533 1.00 97.69 273 GLY A N 1
ATOM 2027 C CA . GLY A 1 273 ? -3.397 -6.240 9.142 1.00 97.69 273 GLY A CA 1
ATOM 2028 C C . GLY A 1 273 ? -2.205 -6.196 8.191 1.00 97.69 273 GLY A C 1
ATOM 2029 O O . GLY A 1 273 ? -2.212 -6.892 7.183 1.00 97.69 273 GLY A O 1
ATOM 2030 N N . PHE A 1 274 ? -1.161 -5.439 8.539 1.00 97.12 274 PHE A N 1
ATOM 2031 C CA . PHE A 1 274 ? 0.064 -5.356 7.742 1.00 97.12 274 PHE A CA 1
ATOM 2032 C C . PHE A 1 274 ? 0.823 -6.690 7.730 1.00 97.12 274 PHE A C 1
ATOM 2034 O O . PHE A 1 274 ? 1.179 -7.180 6.661 1.00 97.12 274 PHE A O 1
ATOM 2041 N N . GLY A 1 275 ? 1.026 -7.307 8.902 1.00 97.06 275 GLY A N 1
ATOM 2042 C CA . GLY A 1 275 ? 1.703 -8.601 9.012 1.00 97.06 275 GLY A CA 1
ATOM 2043 C C . GLY A 1 275 ? 1.007 -9.681 8.184 1.00 97.06 275 GLY A C 1
ATOM 2044 O O . GLY A 1 275 ? 1.649 -10.334 7.370 1.00 97.06 275 GLY A O 1
ATOM 2045 N N . SER A 1 276 ? -0.320 -9.793 8.303 1.00 97.19 276 SER A N 1
ATOM 2046 C CA . SER A 1 276 ? -1.107 -10.804 7.583 1.00 97.19 276 SER A CA 1
ATOM 2047 C C . SER A 1 276 ? -1.201 -10.598 6.075 1.00 97.19 276 SER A C 1
ATOM 2049 O O . SER A 1 276 ? -1.152 -11.563 5.313 1.00 97.19 276 SER A O 1
ATOM 2051 N N . VAL A 1 277 ? -1.335 -9.355 5.611 1.00 95.50 277 VAL A N 1
ATOM 2052 C CA . VAL A 1 277 ? -1.499 -9.086 4.179 1.00 95.50 277 VAL A CA 1
ATOM 2053 C C . VAL A 1 277 ? -0.187 -9.263 3.411 1.00 95.50 277 VAL A C 1
ATOM 2055 O O . VAL A 1 277 ? -0.215 -9.669 2.249 1.00 95.50 277 VAL A O 1
ATOM 2058 N N . PHE A 1 278 ? 0.959 -8.993 4.040 1.00 92.44 278 PHE A N 1
ATOM 2059 C CA . PHE A 1 278 ? 2.270 -9.071 3.392 1.00 92.44 278 PHE A CA 1
ATOM 2060 C C . PHE A 1 278 ? 3.082 -10.321 3.729 1.00 92.44 278 PHE A C 1
ATOM 2062 O O . PHE A 1 278 ? 3.976 -10.653 2.957 1.00 92.44 278 PHE A O 1
ATOM 2069 N N . GLY A 1 279 ? 2.783 -11.009 4.833 1.00 94.88 279 GLY A N 1
ATOM 2070 C CA . GLY A 1 279 ? 3.641 -12.085 5.335 1.00 94.88 279 GLY A CA 1
ATOM 2071 C C . GLY A 1 279 ? 4.936 -11.544 5.948 1.00 94.88 279 GLY A C 1
ATOM 2072 O O . GLY A 1 279 ? 5.970 -12.200 5.907 1.00 94.88 279 GLY A O 1
ATOM 2073 N N . THR A 1 280 ? 4.898 -10.305 6.454 1.00 96.62 280 THR A N 1
ATOM 2074 C CA . THR A 1 280 ? 6.055 -9.574 7.000 1.00 96.62 280 THR A CA 1
ATOM 2075 C C . THR A 1 280 ? 5.712 -9.036 8.398 1.00 96.62 280 THR A C 1
ATOM 2077 O O . THR A 1 280 ? 5.393 -7.845 8.557 1.00 96.62 280 THR A O 1
ATOM 2080 N N . PRO A 1 281 ? 5.630 -9.910 9.419 1.00 97.81 281 PRO A N 1
ATOM 2081 C CA . PRO A 1 281 ? 5.169 -9.533 10.752 1.00 97.81 281 PRO A CA 1
ATOM 2082 C C . PRO A 1 281 ? 6.107 -8.552 11.470 1.00 97.81 281 PRO A C 1
ATOM 2084 O O . PRO A 1 281 ? 5.610 -7.658 12.163 1.00 97.81 281 PRO A O 1
ATOM 2087 N N . TRP A 1 282 ? 7.433 -8.634 11.295 1.00 98.19 282 TRP A N 1
ATOM 2088 C CA . TRP A 1 282 ? 8.339 -7.651 11.905 1.00 98.19 282 TRP A CA 1
ATOM 2089 C C . TRP A 1 282 ? 8.144 -6.259 11.308 1.00 98.19 282 TRP A C 1
ATOM 2091 O O . TRP A 1 282 ? 8.087 -5.267 12.045 1.00 98.19 282 TRP A O 1
ATOM 2101 N N . ALA A 1 283 ? 7.985 -6.180 9.988 1.00 97.88 283 ALA A N 1
ATOM 2102 C CA . ALA A 1 283 ? 7.670 -4.937 9.307 1.00 97.88 283 ALA A CA 1
ATOM 2103 C C . ALA A 1 283 ? 6.322 -4.373 9.763 1.00 97.88 283 ALA A C 1
ATOM 2105 O O . ALA A 1 283 ? 6.236 -3.187 10.062 1.00 97.88 283 ALA A O 1
ATOM 2106 N N . GLY A 1 284 ? 5.291 -5.216 9.891 1.00 97.00 284 GLY A N 1
ATOM 2107 C CA . GLY A 1 284 ? 3.967 -4.798 10.360 1.00 97.00 284 GLY A CA 1
ATOM 2108 C C . GLY A 1 284 ? 3.979 -4.245 11.781 1.00 97.00 284 GLY A C 1
ATOM 2109 O O . GLY A 1 284 ? 3.356 -3.215 12.051 1.00 97.00 284 GLY A O 1
ATOM 2110 N N . PHE A 1 285 ? 4.744 -4.877 12.674 1.00 97.44 285 PHE A N 1
ATOM 2111 C CA . PHE A 1 285 ? 4.979 -4.367 14.021 1.00 97.44 285 PHE A CA 1
ATOM 2112 C C . PHE A 1 285 ? 5.578 -2.955 13.993 1.00 97.44 285 PHE A C 1
ATOM 2114 O O . PHE A 1 285 ? 5.008 -2.049 14.600 1.00 97.44 285 PHE A O 1
ATOM 2121 N N . LEU A 1 286 ? 6.684 -2.741 13.271 1.00 96.75 286 LEU A N 1
ATOM 2122 C CA . LEU A 1 286 ? 7.326 -1.423 13.195 1.00 96.75 286 LEU A CA 1
ATOM 2123 C C . LEU A 1 286 ? 6.450 -0.391 12.484 1.00 96.75 286 LEU A C 1
ATOM 2125 O O . LEU A 1 286 ? 6.342 0.744 12.948 1.00 96.75 286 LEU A O 1
ATOM 2129 N N . TYR A 1 287 ? 5.775 -0.798 11.408 1.00 95.94 287 TYR A N 1
ATOM 2130 C CA . TYR A 1 287 ? 4.886 0.050 10.623 1.00 95.94 287 TYR A CA 1
ATOM 2131 C C . TYR A 1 287 ? 3.796 0.666 11.497 1.00 95.94 287 TYR A C 1
ATOM 2133 O O . TYR A 1 287 ? 3.568 1.869 11.416 1.00 95.94 287 TYR A O 1
ATOM 2141 N N . ALA A 1 288 ? 3.187 -0.115 12.396 1.00 95.12 288 ALA A N 1
ATOM 2142 C CA . ALA A 1 288 ? 2.140 0.364 13.299 1.00 95.12 288 ALA A CA 1
ATOM 2143 C C . ALA A 1 288 ? 2.585 1.498 14.238 1.00 95.12 288 ALA A C 1
ATOM 2145 O O . ALA A 1 288 ? 1.762 2.329 14.630 1.00 95.12 288 ALA A O 1
ATOM 2146 N N . PHE A 1 289 ? 3.870 1.555 14.597 1.00 92.81 289 PHE A N 1
ATOM 2147 C CA . PHE A 1 289 ? 4.432 2.645 15.397 1.00 92.81 289 PHE A CA 1
ATOM 2148 C C . PHE A 1 289 ? 4.938 3.797 14.535 1.00 92.81 289 PHE A C 1
ATOM 2150 O O . PHE A 1 289 ? 4.752 4.960 14.893 1.00 92.81 289 PHE A O 1
ATOM 2157 N N . GLU A 1 290 ? 5.571 3.489 13.405 1.00 93.19 290 GLU A N 1
ATOM 2158 C CA . GLU A 1 290 ? 6.171 4.493 12.535 1.00 93.19 290 GLU A CA 1
ATOM 2159 C C . GLU A 1 290 ? 5.100 5.345 11.842 1.00 93.19 290 GLU A C 1
ATOM 2161 O O . GLU A 1 290 ? 5.176 6.572 11.905 1.00 93.19 290 GLU A O 1
ATOM 2166 N N . ILE A 1 291 ? 4.040 4.724 11.305 1.00 90.62 291 ILE A N 1
ATOM 2167 C CA . ILE A 1 291 ? 2.951 5.448 10.628 1.00 90.62 291 ILE A CA 1
ATOM 2168 C C . ILE A 1 291 ? 2.098 6.286 11.588 1.00 90.62 291 ILE A C 1
ATOM 2170 O O . ILE A 1 291 ? 1.613 7.356 11.230 1.00 90.62 291 ILE A O 1
ATOM 2174 N N . ALA A 1 292 ? 1.943 5.828 12.832 1.00 83.81 292 ALA A N 1
ATOM 2175 C CA . ALA A 1 292 ? 1.253 6.570 13.886 1.00 83.81 292 ALA A CA 1
ATOM 2176 C C . ALA A 1 292 ? 2.105 7.717 14.466 1.00 83.81 292 ALA A C 1
ATOM 2178 O O . ALA A 1 292 ? 1.622 8.503 15.282 1.00 83.81 292 ALA A O 1
ATOM 2179 N N . GLY A 1 293 ? 3.377 7.804 14.071 1.00 80.94 293 GLY A N 1
ATOM 2180 C CA . GLY A 1 293 ? 4.373 8.684 14.658 1.00 80.94 293 GLY A CA 1
ATOM 2181 C C . GLY A 1 293 ? 4.988 8.076 15.917 1.00 80.94 293 GLY A C 1
ATOM 2182 O O . GLY A 1 293 ? 4.333 7.956 16.953 1.00 80.94 293 GLY A O 1
ATOM 2183 N N . ILE A 1 294 ? 6.293 7.791 15.854 1.00 74.00 294 ILE A N 1
ATOM 2184 C CA . ILE A 1 294 ? 7.074 7.118 16.912 1.00 74.00 294 ILE A CA 1
ATOM 2185 C C . ILE A 1 294 ? 6.935 7.802 18.282 1.00 74.00 294 ILE A C 1
ATOM 2187 O O . ILE A 1 294 ? 6.951 7.139 19.312 1.00 74.00 294 ILE A O 1
ATOM 2191 N N . ARG A 1 295 ? 6.732 9.124 18.325 1.00 70.69 295 ARG A N 1
ATOM 2192 C CA . ARG A 1 295 ? 6.554 9.876 19.583 1.00 70.69 295 ARG A CA 1
ATOM 2193 C C . ARG A 1 295 ? 5.296 9.487 20.365 1.00 70.69 295 ARG A C 1
ATOM 2195 O O . ARG A 1 295 ? 5.227 9.745 21.558 1.00 70.69 295 ARG A O 1
ATOM 2202 N N . THR A 1 296 ? 4.317 8.873 19.705 1.00 69.56 296 THR A N 1
ATOM 2203 C CA . THR A 1 296 ? 3.089 8.372 20.337 1.00 69.56 296 THR A CA 1
ATOM 2204 C C . THR A 1 296 ? 3.223 6.917 20.809 1.00 69.56 296 THR A C 1
ATOM 2206 O O . THR A 1 296 ? 2.276 6.349 21.360 1.00 69.56 296 THR A O 1
ATOM 2209 N N . ALA A 1 297 ? 4.391 6.294 20.600 1.00 72.50 297 ALA A N 1
ATOM 2210 C CA . ALA A 1 297 ? 4.652 4.916 20.983 1.00 72.50 297 ALA A CA 1
ATOM 2211 C C . ALA A 1 297 ? 4.596 4.757 22.504 1.00 72.50 297 ALA A C 1
ATOM 2213 O O . ALA A 1 297 ? 5.367 5.348 23.256 1.00 72.50 297 ALA A O 1
ATOM 2214 N N . THR A 1 298 ? 3.674 3.913 22.948 1.00 80.44 298 THR A N 1
ATOM 2215 C CA . THR A 1 298 ? 3.511 3.561 24.356 1.00 80.44 298 THR A CA 1
ATOM 2216 C C . THR A 1 298 ? 4.144 2.183 24.573 1.00 80.44 298 THR A C 1
ATOM 2218 O O . THR A 1 298 ? 3.705 1.232 23.920 1.00 80.44 298 THR A O 1
ATOM 2221 N N . PRO A 1 299 ? 5.156 2.023 25.452 1.00 84.56 299 PRO A N 1
ATOM 2222 C CA . PRO A 1 299 ? 5.872 0.751 25.629 1.00 84.56 299 PRO A CA 1
ATOM 2223 C C . PRO A 1 299 ? 4.961 -0.447 25.935 1.00 84.56 299 PRO A C 1
ATOM 2225 O O . PRO A 1 299 ? 5.228 -1.571 25.517 1.00 84.56 299 PRO A O 1
ATOM 2228 N N . GLN A 1 300 ? 3.834 -0.202 26.604 1.00 88.12 300 GLN A N 1
ATOM 2229 C CA . GLN A 1 300 ? 2.822 -1.200 26.944 1.00 88.12 300 GLN A CA 1
ATOM 2230 C C . GLN A 1 300 ? 2.150 -1.828 25.707 1.00 88.12 300 GLN A C 1
ATOM 2232 O O . GLN A 1 300 ? 1.572 -2.908 25.814 1.00 88.12 300 GLN A O 1
ATOM 2237 N N . LEU A 1 301 ? 2.230 -1.183 24.536 1.00 90.81 301 LEU A N 1
ATOM 2238 C CA . LEU A 1 301 ? 1.689 -1.690 23.272 1.00 90.81 301 LEU A CA 1
ATOM 2239 C C . LEU A 1 301 ? 2.674 -2.571 22.495 1.00 90.81 301 LEU A C 1
ATOM 2241 O O . LEU A 1 301 ? 2.251 -3.228 21.549 1.00 90.81 301 LEU A O 1
ATOM 2245 N N . ILE A 1 302 ? 3.950 -2.648 22.894 1.00 93.06 302 ILE A N 1
ATOM 2246 C CA . ILE A 1 302 ? 4.960 -3.445 22.178 1.00 93.06 302 ILE A CA 1
ATOM 2247 C C . ILE A 1 302 ? 4.543 -4.920 22.110 1.00 93.06 302 ILE A C 1
ATOM 2249 O O . ILE A 1 302 ? 4.415 -5.476 21.022 1.00 93.06 302 ILE A O 1
ATOM 2253 N N . GLY A 1 303 ? 4.265 -5.536 23.264 1.00 95.12 303 GLY A N 1
ATOM 2254 C CA . GLY A 1 303 ? 3.828 -6.934 23.336 1.00 95.12 303 GLY A CA 1
ATOM 2255 C C . GLY A 1 303 ? 2.542 -7.205 22.538 1.00 95.12 303 GLY A C 1
ATOM 2256 O O . GLY A 1 303 ? 2.543 -8.089 21.685 1.00 95.12 303 GLY A O 1
ATOM 2257 N N . PRO A 1 304 ? 1.455 -6.440 22.751 1.00 95.75 304 PRO A N 1
ATOM 2258 C CA . PRO A 1 304 ? 0.214 -6.586 21.990 1.00 95.75 304 PRO A CA 1
ATOM 2259 C C . PRO A 1 304 ? 0.374 -6.427 20.473 1.00 95.75 304 PRO A C 1
ATOM 2261 O O . PRO A 1 304 ? -0.212 -7.211 19.732 1.00 95.75 304 PRO A O 1
ATOM 2264 N N . CYS A 1 305 ? 1.162 -5.457 19.998 1.00 96.44 305 CYS A N 1
ATOM 2265 C CA . CYS A 1 305 ? 1.400 -5.267 18.565 1.00 96.44 305 CYS A CA 1
ATOM 2266 C C . CYS A 1 305 ? 2.233 -6.405 17.961 1.00 96.44 305 CYS A C 1
ATOM 2268 O O . CYS A 1 305 ? 1.924 -6.840 16.855 1.00 96.44 305 CYS A O 1
ATOM 2270 N N . LEU A 1 306 ? 3.238 -6.924 18.682 1.00 97.25 306 LEU A N 1
ATOM 2271 C CA . LEU A 1 306 ? 3.987 -8.113 18.256 1.00 97.25 306 LEU A CA 1
ATOM 2272 C C . LEU A 1 306 ? 3.063 -9.327 18.132 1.00 97.25 306 LEU A C 1
ATOM 2274 O O . LEU A 1 306 ? 3.047 -9.983 17.094 1.00 97.25 306 LEU A O 1
ATOM 2278 N N . ILE A 1 307 ? 2.241 -9.587 19.154 1.00 97.75 307 ILE A N 1
ATOM 2279 C CA . ILE A 1 307 ? 1.246 -10.668 19.115 1.00 97.75 307 ILE A CA 1
ATOM 2280 C C . ILE A 1 307 ? 0.305 -10.473 17.925 1.00 97.75 307 ILE A C 1
ATOM 2282 O O . ILE A 1 307 ? 0.072 -11.417 17.179 1.00 97.75 307 ILE A O 1
ATOM 2286 N N . GLY A 1 308 ? -0.200 -9.252 17.726 1.00 98.19 308 GLY A N 1
ATOM 2287 C CA . GLY A 1 308 ? -1.063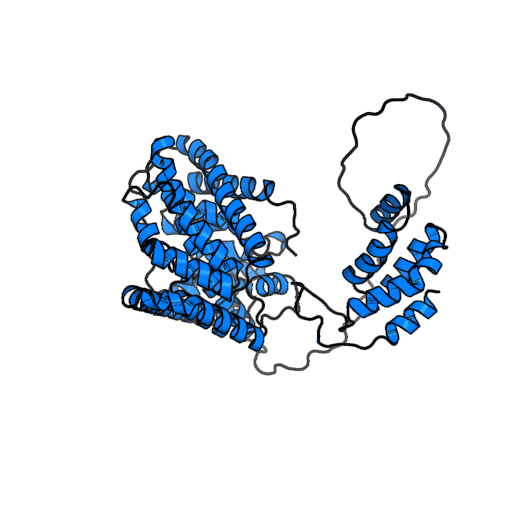 -8.897 16.604 1.00 98.19 308 GLY A CA 1
ATOM 2288 C C . GLY A 1 308 ? -0.441 -9.240 15.251 1.00 98.19 308 GLY A C 1
ATOM 2289 O O . GLY A 1 308 ? -1.059 -9.955 14.466 1.00 98.19 308 GLY A O 1
ATOM 2290 N N . ALA A 1 309 ? 0.781 -8.763 14.998 1.00 98.19 309 ALA A N 1
ATOM 2291 C CA . ALA A 1 309 ? 1.482 -8.963 13.732 1.00 98.19 309 ALA A CA 1
ATOM 2292 C C . ALA A 1 309 ? 1.746 -10.444 13.428 1.00 98.19 309 ALA A C 1
ATOM 2294 O O . ALA A 1 309 ? 1.346 -10.926 12.369 1.00 98.19 309 ALA A O 1
ATOM 2295 N N . PHE A 1 310 ? 2.363 -11.173 14.365 1.00 98.50 310 PHE A N 1
ATOM 2296 C CA . PHE A 1 310 ? 2.727 -12.580 14.169 1.00 98.50 310 PHE A CA 1
ATOM 2297 C C . PHE A 1 310 ? 1.513 -13.502 14.131 1.00 98.50 310 PHE A C 1
ATOM 2299 O O . PHE A 1 310 ? 1.380 -14.309 13.216 1.00 98.50 310 PHE A O 1
ATOM 2306 N N . ALA A 1 311 ? 0.595 -13.378 15.094 1.00 98.38 311 ALA A N 1
ATOM 2307 C CA . ALA A 1 311 ? -0.584 -14.235 15.109 1.00 98.38 311 ALA A CA 1
ATOM 2308 C C . ALA A 1 311 ? -1.522 -13.918 13.935 1.00 98.38 311 ALA A C 1
ATOM 2310 O O . ALA A 1 311 ? -2.160 -14.828 13.416 1.00 98.38 311 ALA A O 1
ATOM 2311 N N . GLY A 1 312 ? -1.599 -12.657 13.492 1.00 98.19 312 GLY A N 1
ATOM 2312 C CA . GLY A 1 312 ? -2.386 -12.280 12.318 1.00 98.19 312 GLY A CA 1
ATOM 2313 C C . GLY A 1 312 ? -1.850 -12.930 11.046 1.00 98.19 312 GLY A C 1
ATOM 2314 O O . GLY A 1 312 ? -2.627 -13.481 10.266 1.00 98.19 312 GLY A O 1
ATOM 2315 N N . ASP A 1 313 ? -0.529 -12.907 10.868 1.00 97.88 313 ASP A N 1
ATOM 2316 C CA . ASP A 1 313 ? 0.158 -13.597 9.776 1.00 97.88 313 ASP A CA 1
ATOM 2317 C C . ASP A 1 313 ? -0.067 -15.114 9.813 1.00 97.88 313 ASP A C 1
ATOM 2319 O O . ASP A 1 313 ? -0.569 -15.688 8.846 1.00 97.88 313 ASP A O 1
ATOM 2323 N N . TRP A 1 314 ? 0.146 -15.760 10.961 1.00 98.00 314 TRP A N 1
ATOM 2324 C CA . TRP A 1 314 ? -0.120 -17.195 11.105 1.00 98.00 314 TRP A CA 1
ATOM 2325 C C . TRP A 1 314 ? -1.574 -17.574 10.839 1.00 98.00 314 TRP A C 1
ATOM 2327 O O . TRP A 1 314 ? -1.827 -18.619 10.248 1.00 98.00 314 TRP A O 1
ATOM 2337 N N . VAL A 1 315 ? -2.539 -16.742 11.238 1.00 98.38 315 VAL A N 1
ATOM 2338 C CA . VAL A 1 315 ? -3.954 -16.980 10.928 1.00 98.38 315 VAL A CA 1
ATOM 2339 C C . VAL A 1 315 ? -4.196 -16.902 9.422 1.00 98.38 315 VAL A C 1
ATOM 2341 O O . VAL A 1 315 ? -4.872 -17.774 8.883 1.00 98.38 315 VAL A O 1
ATOM 2344 N N . ALA A 1 316 ? -3.644 -15.905 8.725 1.00 97.06 316 ALA A N 1
ATOM 2345 C CA . ALA A 1 316 ? -3.783 -15.812 7.271 1.00 97.06 316 ALA A CA 1
ATOM 2346 C C . ALA A 1 316 ? -3.149 -17.020 6.557 1.00 97.06 316 ALA A C 1
ATOM 2348 O O . ALA A 1 316 ? -3.767 -17.604 5.666 1.00 97.06 316 ALA A O 1
ATOM 2349 N N . GLN A 1 317 ? -1.968 -17.455 7.001 1.00 96.00 317 GLN A N 1
ATOM 2350 C CA . GLN A 1 317 ? -1.316 -18.665 6.492 1.00 96.00 317 GLN A CA 1
ATOM 2351 C C . GLN A 1 317 ? -2.121 -19.935 6.794 1.00 96.00 317 GLN A C 1
ATOM 2353 O O . GLN A 1 317 ? -2.234 -20.799 5.930 1.00 96.00 317 GLN A O 1
ATOM 2358 N N . ALA A 1 318 ? -2.732 -20.042 7.978 1.00 97.38 318 ALA A N 1
ATOM 2359 C CA . ALA A 1 318 ? -3.577 -21.178 8.353 1.00 97.38 318 ALA A CA 1
ATOM 2360 C C . ALA A 1 318 ? -4.834 -21.291 7.481 1.00 97.38 318 ALA A C 1
ATOM 2362 O O . ALA A 1 318 ? -5.325 -22.394 7.248 1.00 97.38 318 ALA A O 1
ATOM 2363 N N . TRP A 1 319 ? -5.334 -20.166 6.963 1.00 96.56 319 TRP A N 1
ATOM 2364 C CA . TRP A 1 319 ? -6.379 -20.176 5.946 1.00 96.56 319 TRP A CA 1
ATOM 2365 C C . TRP A 1 319 ? -5.875 -20.679 4.588 1.00 96.56 319 TRP A C 1
ATOM 2367 O O . TRP A 1 319 ? -6.684 -21.167 3.812 1.00 96.56 319 TRP A O 1
ATOM 2377 N N . GLY A 1 320 ? -4.568 -20.638 4.315 1.00 92.88 320 GLY A N 1
ATOM 2378 C CA . GLY A 1 320 ? -3.965 -20.988 3.025 1.00 92.88 320 GLY A CA 1
ATOM 2379 C C . GLY A 1 320 ? -3.676 -19.770 2.147 1.00 92.88 320 GLY A C 1
ATOM 2380 O O . GLY A 1 320 ? -3.577 -19.894 0.927 1.00 92.88 320 GLY A O 1
ATOM 2381 N N . ALA A 1 321 ? -3.584 -18.572 2.732 1.00 87.25 321 ALA A N 1
ATOM 2382 C CA . ALA A 1 321 ? -3.114 -17.404 2.002 1.00 87.25 321 ALA A CA 1
ATOM 2383 C C . ALA A 1 321 ? -1.633 -17.583 1.631 1.00 87.25 321 ALA A C 1
ATOM 2385 O O . ALA A 1 321 ? -0.801 -17.870 2.491 1.00 87.25 321 ALA A O 1
ATOM 2386 N N . HIS A 1 322 ? -1.312 -17.401 0.352 1.00 80.31 322 HIS A N 1
ATOM 2387 C CA . HIS A 1 322 ? 0.054 -17.471 -0.153 1.00 80.31 322 HIS A CA 1
ATOM 2388 C C . HIS A 1 322 ? 0.571 -16.074 -0.491 1.00 80.31 322 HIS A C 1
ATOM 2390 O O . HIS A 1 322 ? -0.118 -15.283 -1.138 1.00 80.31 322 HIS A O 1
ATOM 2396 N N . HIS A 1 323 ? 1.810 -15.789 -0.097 1.00 83.75 323 HIS A N 1
ATOM 2397 C CA . HIS A 1 323 ? 2.502 -14.550 -0.443 1.00 83.75 323 HIS A CA 1
ATOM 2398 C C . HIS A 1 323 ? 3.498 -14.800 -1.574 1.00 83.75 323 HIS A C 1
ATOM 2400 O O . HIS A 1 323 ? 4.161 -15.837 -1.638 1.00 83.75 323 HIS A O 1
ATOM 2406 N N . THR A 1 324 ? 3.595 -13.847 -2.498 1.00 85.00 324 THR A N 1
ATOM 2407 C CA . THR A 1 324 ? 4.520 -13.932 -3.630 1.00 85.00 324 THR A CA 1
ATOM 2408 C C . THR A 1 324 ? 5.962 -13.864 -3.140 1.00 85.00 324 THR A C 1
ATOM 2410 O O . THR A 1 324 ? 6.341 -12.927 -2.442 1.00 85.00 324 THR A O 1
ATOM 2413 N N . VAL A 1 325 ? 6.777 -14.838 -3.544 1.00 86.50 325 VAL A N 1
ATOM 2414 C CA . VAL A 1 325 ? 8.204 -14.875 -3.214 1.00 86.50 325 VAL A CA 1
ATOM 2415 C C . VAL A 1 325 ? 8.996 -14.164 -4.304 1.00 86.50 325 VAL A C 1
ATOM 2417 O O . VAL A 1 325 ? 8.959 -14.561 -5.469 1.00 86.50 325 VAL A O 1
ATOM 2420 N N . TYR A 1 326 ? 9.754 -13.146 -3.913 1.00 90.50 326 TYR A N 1
ATOM 2421 C CA . TYR A 1 326 ? 10.689 -12.435 -4.781 1.00 90.50 326 TYR A CA 1
ATOM 2422 C C . TYR A 1 326 ? 12.114 -12.894 -4.474 1.00 90.50 326 TYR A C 1
ATOM 2424 O O . TYR A 1 326 ? 12.449 -13.161 -3.322 1.00 90.50 326 TYR A O 1
ATOM 2432 N N . ARG A 1 327 ? 12.970 -13.007 -5.493 1.00 89.56 327 ARG A N 1
ATOM 2433 C CA . ARG A 1 327 ? 14.355 -13.465 -5.312 1.00 89.56 327 ARG A CA 1
ATOM 2434 C C . ARG A 1 327 ? 15.337 -12.471 -5.909 1.00 89.56 327 ARG A C 1
ATOM 2436 O O . ARG A 1 327 ? 15.258 -12.154 -7.091 1.00 89.56 327 ARG A O 1
ATOM 2443 N N . ILE A 1 328 ? 16.296 -12.042 -5.093 1.00 92.69 328 ILE A N 1
ATOM 2444 C CA . ILE A 1 328 ? 17.485 -11.315 -5.540 1.00 92.69 328 ILE A CA 1
ATOM 2445 C C . ILE A 1 328 ? 18.596 -12.349 -5.731 1.00 92.69 328 ILE A C 1
ATOM 2447 O O . ILE A 1 328 ? 19.084 -12.937 -4.766 1.00 92.69 328 ILE A O 1
ATOM 2451 N N . SER A 1 329 ? 18.947 -12.623 -6.987 1.00 85.12 329 SER A N 1
ATOM 2452 C CA . SER A 1 329 ? 19.911 -13.669 -7.355 1.00 85.12 329 SER A CA 1
ATOM 2453 C C . SER A 1 329 ? 21.365 -13.201 -7.303 1.00 85.12 329 SER A C 1
ATOM 2455 O O . SER A 1 329 ? 22.246 -13.983 -6.957 1.00 85.12 329 SER A O 1
ATOM 2457 N N . ILE A 1 330 ? 21.617 -11.936 -7.639 1.00 92.31 330 ILE A N 1
ATOM 2458 C CA . ILE A 1 330 ? 22.957 -11.353 -7.721 1.00 92.31 330 ILE A CA 1
ATOM 2459 C C . ILE A 1 330 ? 23.046 -10.214 -6.713 1.00 92.31 330 ILE A C 1
ATOM 2461 O O . ILE A 1 330 ? 22.271 -9.257 -6.774 1.00 92.31 330 ILE A O 1
ATOM 2465 N N . TRP A 1 331 ? 24.010 -10.326 -5.803 1.00 95.38 331 TRP A N 1
ATOM 2466 C CA . TRP A 1 331 ? 24.259 -9.346 -4.755 1.00 95.38 331 TRP A CA 1
ATOM 2467 C C . TRP A 1 331 ? 25.466 -8.489 -5.118 1.00 95.38 331 TRP A C 1
ATOM 2469 O O . TRP A 1 331 ? 26.525 -9.045 -5.417 1.00 95.38 331 TRP A O 1
ATOM 2479 N N . PRO A 1 332 ? 25.329 -7.154 -5.114 1.00 93.44 332 PRO A N 1
ATOM 2480 C CA . PRO A 1 332 ? 26.469 -6.286 -5.312 1.00 93.44 332 PRO A CA 1
ATOM 2481 C C . PRO A 1 332 ? 27.318 -6.193 -4.039 1.00 93.44 332 PRO A C 1
ATOM 2483 O O . PRO A 1 332 ? 26.870 -6.481 -2.927 1.00 93.44 332 PRO A O 1
ATOM 2486 N N . GLU A 1 333 ? 28.550 -5.736 -4.221 1.00 94.88 333 GLU A N 1
ATOM 2487 C CA . GLU A 1 333 ? 29.489 -5.443 -3.141 1.00 94.88 333 GLU A CA 1
ATOM 2488 C C . GLU A 1 333 ? 29.036 -4.253 -2.277 1.00 94.88 333 GLU A C 1
ATOM 2490 O O . GLU A 1 333 ? 28.186 -3.445 -2.661 1.00 94.88 333 GLU A O 1
ATOM 2495 N N . TRP A 1 334 ? 29.663 -4.092 -1.109 1.00 92.31 334 TRP A N 1
ATOM 2496 C CA . TRP A 1 334 ? 29.286 -3.086 -0.104 1.00 92.31 334 TRP A CA 1
ATOM 2497 C C . TRP A 1 334 ? 29.273 -1.633 -0.620 1.00 92.31 334 TRP A C 1
ATOM 2499 O O . TRP A 1 334 ? 28.496 -0.811 -0.135 1.00 92.31 334 TRP A O 1
ATOM 2509 N N . TRP A 1 335 ? 30.089 -1.295 -1.624 1.00 93.12 335 TRP A N 1
ATOM 2510 C CA . TRP A 1 335 ? 30.139 0.054 -2.201 1.00 93.12 335 TRP A CA 1
ATOM 2511 C C . TRP A 1 335 ? 28.845 0.438 -2.938 1.00 93.12 335 TRP A C 1
ATOM 2513 O O . TRP A 1 335 ? 28.556 1.626 -3.104 1.00 93.12 335 TRP A O 1
ATOM 2523 N N . ALA A 1 336 ? 28.012 -0.539 -3.315 1.00 96.75 336 ALA A N 1
ATOM 2524 C CA . ALA A 1 336 ? 26.712 -0.292 -3.930 1.00 96.75 336 ALA A CA 1
ATOM 2525 C C . ALA A 1 336 ? 25.705 0.385 -2.982 1.00 96.75 336 ALA A C 1
ATOM 2527 O O . ALA A 1 336 ? 24.676 0.873 -3.446 1.00 96.75 336 ALA A O 1
ATOM 2528 N N . VAL A 1 337 ? 26.008 0.519 -1.682 1.00 97.69 337 VAL A N 1
ATOM 2529 C CA . VAL A 1 337 ? 25.233 1.364 -0.752 1.00 97.69 337 VAL A CA 1
ATOM 2530 C C . VAL A 1 337 ? 25.133 2.810 -1.255 1.00 97.69 337 VAL A C 1
ATOM 2532 O O . VAL A 1 337 ? 24.071 3.421 -1.140 1.00 97.69 337 VAL A O 1
ATOM 2535 N N . GLY A 1 338 ? 26.187 3.346 -1.885 1.00 97.38 338 GLY A N 1
ATOM 2536 C CA . GLY A 1 338 ? 26.145 4.681 -2.492 1.00 97.38 338 GLY A CA 1
ATOM 2537 C C . GLY A 1 338 ? 25.130 4.775 -3.637 1.00 97.38 338 GLY A C 1
ATOM 2538 O O . GLY A 1 338 ? 24.374 5.742 -3.725 1.00 97.38 338 GLY A O 1
ATOM 2539 N N . TRP A 1 339 ? 25.046 3.732 -4.466 1.00 97.81 339 TRP A N 1
ATOM 2540 C CA . TRP A 1 339 ? 24.052 3.640 -5.537 1.00 97.81 339 TRP A CA 1
ATOM 2541 C C . TRP A 1 339 ? 22.637 3.407 -5.017 1.00 97.81 339 TRP A C 1
ATOM 2543 O O . TRP A 1 339 ? 21.694 3.978 -5.564 1.00 97.81 339 TRP A O 1
ATOM 2553 N N . ALA A 1 340 ? 22.479 2.641 -3.938 1.00 98.19 340 ALA A N 1
ATOM 2554 C CA . ALA A 1 340 ? 21.200 2.484 -3.253 1.00 98.19 340 ALA A CA 1
ATOM 2555 C C . ALA A 1 340 ? 20.685 3.836 -2.726 1.00 98.19 340 ALA A C 1
ATOM 2557 O O . ALA A 1 340 ? 19.532 4.186 -2.961 1.00 98.19 340 ALA A O 1
ATOM 2558 N N . ALA A 1 341 ? 21.549 4.644 -2.100 1.00 98.19 341 ALA A N 1
ATOM 2559 C CA . ALA A 1 341 ? 21.198 5.996 -1.660 1.00 98.19 341 ALA A CA 1
ATOM 2560 C C . ALA A 1 341 ? 20.849 6.923 -2.840 1.00 98.19 341 ALA A C 1
ATOM 2562 O O . ALA A 1 341 ? 19.844 7.636 -2.798 1.00 98.19 341 ALA A O 1
ATOM 2563 N N . ALA A 1 342 ? 21.655 6.905 -3.909 1.00 98.00 342 ALA A N 1
ATOM 2564 C CA . ALA A 1 342 ? 21.449 7.750 -5.086 1.00 98.00 342 ALA A CA 1
ATOM 2565 C C . ALA A 1 342 ? 20.134 7.425 -5.814 1.00 98.00 342 ALA A C 1
ATOM 2567 O O . ALA A 1 342 ? 19.341 8.324 -6.094 1.00 98.00 342 ALA A O 1
ATOM 2568 N N . THR A 1 343 ? 19.866 6.142 -6.070 1.00 98.06 343 THR A N 1
ATOM 2569 C CA . THR A 1 343 ? 18.595 5.686 -6.663 1.00 98.06 343 THR A CA 1
ATOM 2570 C C . THR A 1 343 ? 17.416 5.880 -5.708 1.00 98.06 343 THR A C 1
ATOM 2572 O O . THR A 1 343 ? 16.328 6.234 -6.158 1.00 98.06 343 THR A O 1
ATOM 2575 N N . GLY A 1 344 ? 17.647 5.794 -4.392 1.00 98.31 344 GLY A N 1
ATOM 2576 C CA . GLY A 1 344 ? 16.708 6.192 -3.341 1.00 98.31 344 GLY A CA 1
ATOM 2577 C C . GLY A 1 344 ? 16.095 7.573 -3.570 1.00 98.31 344 GLY A C 1
ATOM 2578 O O . GLY A 1 344 ? 14.882 7.731 -3.467 1.00 98.31 344 GLY A O 1
ATOM 2579 N N . LEU A 1 345 ? 16.892 8.567 -3.975 1.00 97.94 345 LEU A N 1
ATOM 2580 C CA . LEU A 1 345 ? 16.380 9.911 -4.279 1.00 97.94 345 LEU A CA 1
ATOM 2581 C C . LEU A 1 345 ? 15.354 9.904 -5.427 1.00 97.94 345 LEU A C 1
ATOM 2583 O O . LEU A 1 345 ? 14.349 10.614 -5.358 1.00 97.94 345 LEU A O 1
ATOM 2587 N N . LEU A 1 346 ? 15.576 9.082 -6.457 1.00 97.69 346 LEU A N 1
ATOM 2588 C CA . LEU A 1 346 ? 14.659 8.934 -7.593 1.00 97.69 346 LEU A CA 1
ATOM 2589 C C . LEU A 1 346 ? 13.379 8.190 -7.191 1.00 97.69 346 LEU A C 1
ATOM 2591 O O . LEU A 1 346 ? 12.287 8.584 -7.599 1.00 97.69 346 LEU A O 1
ATOM 2595 N N . PHE A 1 347 ? 13.490 7.169 -6.338 1.00 98.44 347 PHE A N 1
ATOM 2596 C CA . PHE A 1 347 ? 12.328 6.492 -5.754 1.00 98.44 347 PHE A CA 1
ATOM 2597 C C . PHE A 1 347 ? 11.479 7.456 -4.911 1.00 98.44 347 PHE A C 1
ATOM 2599 O O . PHE A 1 347 ? 10.253 7.478 -5.032 1.00 98.44 347 PHE A O 1
ATOM 2606 N N . GLY A 1 348 ? 12.121 8.322 -4.123 1.00 97.69 348 GLY A N 1
ATOM 2607 C CA . GLY A 1 348 ? 11.442 9.383 -3.379 1.00 97.69 348 GLY A CA 1
ATOM 2608 C C . GLY A 1 348 ? 10.742 10.400 -4.283 1.00 97.69 348 GLY A C 1
ATOM 2609 O O . GLY A 1 348 ? 9.622 10.816 -3.988 1.00 97.69 348 GLY A O 1
ATOM 2610 N N . LEU A 1 349 ? 11.348 10.754 -5.422 1.00 96.94 349 LEU A N 1
ATOM 2611 C CA . LEU A 1 349 ? 10.719 11.618 -6.425 1.00 96.94 349 LEU A CA 1
ATOM 2612 C C . LEU A 1 349 ? 9.485 10.961 -7.060 1.00 96.94 349 LEU A C 1
ATOM 2614 O O . LEU A 1 349 ? 8.481 11.640 -7.281 1.00 96.94 349 LEU A O 1
ATOM 2618 N N . ALA A 1 350 ? 9.519 9.652 -7.321 1.00 97.69 350 ALA A N 1
ATOM 2619 C CA . ALA A 1 350 ? 8.354 8.916 -7.809 1.00 97.69 350 ALA A CA 1
ATOM 2620 C C . ALA A 1 350 ? 7.209 8.928 -6.781 1.00 97.69 350 ALA A C 1
ATOM 2622 O O . ALA A 1 350 ? 6.069 9.223 -7.141 1.00 97.69 350 ALA A O 1
ATOM 2623 N N . ALA A 1 351 ? 7.508 8.704 -5.497 1.00 97.06 351 ALA A N 1
ATOM 2624 C CA . ALA A 1 351 ? 6.520 8.801 -4.420 1.00 97.06 351 ALA A CA 1
ATOM 2625 C C . ALA A 1 351 ? 5.941 10.222 -4.279 1.00 97.06 351 ALA A C 1
ATOM 2627 O O . ALA A 1 351 ? 4.728 10.395 -4.158 1.00 97.06 351 ALA A O 1
ATOM 2628 N N . TRP A 1 352 ? 6.787 11.254 -4.360 1.00 95.81 352 TRP A N 1
ATOM 2629 C CA . TRP A 1 352 ? 6.338 12.648 -4.378 1.00 95.81 352 TRP A CA 1
ATOM 2630 C C . TRP A 1 352 ? 5.417 12.942 -5.568 1.00 95.81 352 TRP A C 1
ATOM 2632 O O . TRP A 1 352 ? 4.360 13.549 -5.403 1.00 95.81 352 TRP A O 1
ATOM 2642 N N . THR A 1 353 ? 5.796 12.468 -6.755 1.00 96.06 353 THR A N 1
ATOM 2643 C CA . THR A 1 353 ? 5.012 12.626 -7.986 1.00 96.06 353 THR A CA 1
ATOM 2644 C C . THR A 1 353 ? 3.647 11.960 -7.832 1.00 96.06 353 THR A C 1
ATOM 2646 O O . THR A 1 353 ? 2.628 12.572 -8.140 1.00 96.06 353 THR A O 1
ATOM 2649 N N . TYR A 1 354 ? 3.600 10.745 -7.280 1.00 96.19 354 TYR A N 1
ATOM 2650 C CA . TYR A 1 354 ? 2.346 10.058 -6.976 1.00 96.19 354 TYR A CA 1
ATOM 2651 C C . TYR A 1 354 ? 1.436 10.884 -6.054 1.00 96.19 354 TYR A C 1
ATOM 2653 O O . TYR A 1 354 ? 0.260 11.069 -6.374 1.00 96.19 354 TYR A O 1
ATOM 2661 N N . HIS A 1 355 ? 1.972 11.430 -4.958 1.00 93.56 355 HIS A N 1
ATOM 2662 C CA . HIS A 1 355 ? 1.205 12.276 -4.035 1.00 93.56 355 HIS A CA 1
ATOM 2663 C C . HIS A 1 355 ? 0.685 13.546 -4.710 1.00 93.56 355 HIS A C 1
ATOM 2665 O O . HIS A 1 355 ? -0.493 13.872 -4.573 1.00 93.56 355 HIS A O 1
ATOM 2671 N N . LEU A 1 356 ? 1.526 14.224 -5.497 1.00 94.44 356 LEU A N 1
ATOM 2672 C CA . LEU A 1 356 ? 1.134 15.419 -6.245 1.00 94.44 356 LEU A CA 1
ATOM 2673 C C . LEU A 1 356 ? -0.008 15.124 -7.226 1.00 94.44 356 LEU A C 1
ATOM 2675 O O . LEU A 1 356 ? -1.010 15.839 -7.234 1.00 94.44 356 LEU A O 1
ATOM 2679 N N . LEU A 1 357 ? 0.122 14.074 -8.046 1.00 95.38 357 LEU A N 1
ATOM 2680 C CA . LEU A 1 357 ? -0.931 13.695 -8.989 1.00 95.38 357 LEU A CA 1
ATOM 2681 C C . LEU A 1 357 ? -2.215 13.305 -8.258 1.00 95.38 357 LEU A C 1
ATOM 2683 O O . LEU A 1 357 ? -3.290 13.746 -8.653 1.00 95.38 357 LEU A O 1
ATOM 2687 N N . THR A 1 358 ? -2.113 12.517 -7.190 1.00 92.75 358 THR A N 1
ATOM 2688 C CA . THR A 1 358 ? -3.278 12.065 -6.420 1.00 92.75 358 THR A CA 1
ATOM 2689 C C . THR A 1 358 ? -4.015 13.248 -5.789 1.00 92.75 358 THR A C 1
ATOM 2691 O O . THR A 1 358 ? -5.241 13.304 -5.870 1.00 92.75 358 THR A O 1
ATOM 2694 N N . ASP A 1 359 ? -3.299 14.241 -5.249 1.00 90.62 359 ASP A N 1
ATOM 2695 C CA . ASP A 1 359 ? -3.878 15.484 -4.718 1.00 90.62 359 ASP A CA 1
ATOM 2696 C C . ASP A 1 359 ? -4.610 16.293 -5.802 1.00 90.62 359 ASP A C 1
ATOM 2698 O O . ASP A 1 359 ? -5.726 16.779 -5.584 1.00 90.62 359 ASP A O 1
ATOM 2702 N N . VAL A 1 360 ? -4.006 16.424 -6.987 1.00 93.25 360 VAL A N 1
ATOM 2703 C CA . VAL A 1 360 ? -4.617 17.113 -8.134 1.00 93.25 360 VAL A CA 1
ATOM 2704 C C . VAL A 1 360 ? -5.876 16.374 -8.591 1.00 93.25 360 VAL A C 1
ATOM 2706 O O . VAL A 1 360 ? -6.942 16.980 -8.704 1.00 93.25 360 VAL A O 1
ATOM 2709 N N . VAL A 1 361 ? -5.794 15.059 -8.800 1.00 93.75 361 VAL A N 1
ATOM 2710 C CA . VAL A 1 361 ? -6.936 14.230 -9.211 1.00 93.75 361 VAL A CA 1
ATOM 2711 C C . VAL A 1 361 ? -8.056 14.323 -8.178 1.00 93.75 361 VAL A C 1
ATOM 2713 O O . VAL A 1 361 ? -9.196 14.594 -8.546 1.00 93.75 361 VAL A O 1
ATOM 2716 N N . LYS A 1 362 ? -7.745 14.184 -6.887 1.00 90.19 362 LYS A N 1
ATOM 2717 C CA . LYS A 1 362 ? -8.722 14.278 -5.794 1.00 90.19 362 LYS A CA 1
ATOM 2718 C C . LYS A 1 362 ? -9.470 15.605 -5.779 1.00 90.19 362 LYS A C 1
ATOM 2720 O O . LYS A 1 362 ? -10.644 15.645 -5.413 1.00 90.19 362 LYS A O 1
ATOM 2725 N N . ARG A 1 363 ? -8.809 16.693 -6.181 1.00 91.62 363 ARG A N 1
ATOM 2726 C CA . ARG A 1 363 ? -9.410 18.028 -6.234 1.00 91.62 363 ARG A CA 1
ATOM 2727 C C . ARG A 1 363 ? -10.294 18.250 -7.461 1.00 91.62 363 ARG A C 1
ATOM 2729 O O . ARG A 1 363 ? -11.276 18.981 -7.351 1.00 91.62 363 ARG A O 1
ATOM 2736 N N . TYR A 1 364 ? -9.944 17.673 -8.611 1.00 91.94 364 TYR A N 1
ATOM 2737 C CA . TYR A 1 364 ? -10.530 18.067 -9.900 1.00 91.94 364 TYR A CA 1
ATOM 2738 C C . TYR A 1 364 ? -11.265 16.957 -10.657 1.00 91.94 364 TYR A C 1
ATOM 2740 O O . TYR A 1 364 ? -12.065 17.262 -11.539 1.00 91.94 364 TYR A O 1
ATOM 2748 N N . VAL A 1 365 ? -11.025 15.685 -10.341 1.00 93.06 365 VAL A N 1
ATOM 2749 C CA . VAL A 1 365 ? -11.513 14.549 -11.132 1.00 93.06 365 VAL A CA 1
ATOM 2750 C C . VAL A 1 365 ? -12.509 13.726 -10.309 1.00 93.06 365 VAL A C 1
ATOM 2752 O O . VAL A 1 365 ? -12.096 12.927 -9.464 1.00 93.06 365 VAL A O 1
ATOM 2755 N N . PRO A 1 366 ? -13.828 13.873 -10.543 1.00 94.56 366 PRO A N 1
ATOM 2756 C CA . PRO A 1 366 ? -14.834 13.090 -9.834 1.00 94.56 366 PRO A CA 1
ATOM 2757 C C . PRO A 1 366 ? -14.746 11.602 -10.196 1.00 94.56 366 PRO A C 1
ATOM 2759 O O . PRO A 1 366 ? -14.319 11.241 -11.292 1.00 94.56 366 PRO A O 1
ATOM 2762 N N . VAL A 1 367 ? -15.235 10.736 -9.302 1.00 94.12 367 VAL A N 1
ATOM 2763 C CA . VAL A 1 367 ? -15.126 9.267 -9.414 1.00 94.12 367 VAL A CA 1
ATOM 2764 C C . VAL A 1 367 ? -15.600 8.693 -10.752 1.00 94.12 367 VAL A C 1
ATOM 2766 O O . VAL A 1 367 ? -14.934 7.834 -11.323 1.00 94.12 367 VAL A O 1
ATOM 2769 N N . LEU A 1 368 ? -16.706 9.213 -11.295 1.00 96.12 368 LEU A N 1
ATOM 2770 C CA . LEU A 1 368 ? -17.239 8.781 -12.589 1.00 96.12 368 LEU A CA 1
ATOM 2771 C C . LEU A 1 368 ? -16.279 9.114 -13.739 1.00 96.12 368 LEU A C 1
ATOM 2773 O O . LEU A 1 368 ? -16.045 8.274 -14.604 1.00 96.12 368 LEU A O 1
ATOM 2777 N N . ALA A 1 369 ? -15.699 10.317 -13.727 1.00 96.75 369 ALA A N 1
ATOM 2778 C CA . ALA A 1 369 ? -14.749 10.751 -14.745 1.00 96.75 369 ALA A CA 1
ATOM 2779 C C . ALA A 1 369 ? -13.424 9.991 -14.625 1.00 96.75 369 ALA A C 1
ATOM 2781 O O . ALA A 1 369 ? -12.915 9.511 -15.631 1.00 96.75 369 ALA A O 1
ATOM 2782 N N . GLY A 1 370 ? -12.905 9.813 -13.405 1.00 96.75 370 GLY A N 1
ATOM 2783 C CA . GLY A 1 370 ? -11.687 9.036 -13.165 1.00 96.75 370 GLY A CA 1
ATOM 2784 C C . GLY A 1 370 ? -11.822 7.595 -13.653 1.00 96.75 370 GLY A C 1
ATOM 2785 O O . GLY A 1 370 ? -10.974 7.114 -14.402 1.00 96.75 370 GLY A O 1
ATOM 2786 N N . GLY A 1 371 ? -12.941 6.939 -13.324 1.00 97.19 371 GLY A N 1
ATOM 2787 C CA . GLY A 1 371 ? -13.252 5.599 -13.823 1.00 97.19 371 GLY A CA 1
ATOM 2788 C C . GLY A 1 371 ? -13.361 5.541 -15.347 1.00 97.19 371 GLY A C 1
ATOM 2789 O O . GLY A 1 371 ? -12.849 4.608 -15.957 1.00 97.19 371 GLY A O 1
ATOM 2790 N N . ALA A 1 372 ? -13.980 6.547 -15.974 1.00 98.06 372 ALA A N 1
ATOM 2791 C CA . ALA A 1 372 ? -14.141 6.591 -17.427 1.00 98.06 372 ALA A CA 1
ATOM 2792 C C . ALA A 1 372 ? -12.800 6.801 -18.142 1.00 98.06 372 ALA A C 1
ATOM 2794 O O . ALA A 1 372 ? -12.539 6.154 -19.153 1.00 98.06 372 ALA A O 1
ATOM 2795 N N . VAL A 1 373 ? -11.929 7.654 -17.593 1.00 97.88 373 VAL A N 1
ATOM 2796 C CA . VAL A 1 373 ? -10.572 7.881 -18.109 1.00 97.88 373 VAL A CA 1
ATOM 2797 C C . VAL A 1 373 ? -9.739 6.608 -18.004 1.00 97.88 373 VAL A C 1
ATOM 2799 O O . VAL A 1 373 ? -9.142 6.198 -18.996 1.00 97.88 373 VAL A O 1
ATOM 2802 N N . VAL A 1 374 ? -9.729 5.943 -16.844 1.00 97.88 374 VAL A N 1
ATOM 2803 C CA . VAL A 1 374 ? -8.994 4.679 -16.661 1.00 97.88 374 VAL A CA 1
ATOM 2804 C C . VAL A 1 374 ? -9.513 3.606 -17.618 1.00 97.88 374 VAL A C 1
ATOM 2806 O O . VAL A 1 374 ? -8.712 2.944 -18.277 1.00 97.88 374 VAL A O 1
ATOM 2809 N N . ALA A 1 375 ? -10.836 3.477 -17.761 1.00 98.00 375 ALA A N 1
ATOM 2810 C CA . ALA A 1 375 ? -11.444 2.535 -18.694 1.00 98.00 375 ALA A CA 1
ATOM 2811 C C . ALA A 1 375 ? -11.048 2.812 -20.147 1.00 98.00 375 ALA A C 1
ATOM 2813 O O . ALA A 1 375 ? -10.622 1.898 -20.854 1.00 98.00 375 ALA A O 1
ATOM 2814 N N . LEU A 1 376 ? -11.119 4.076 -20.573 1.00 97.94 376 LEU A N 1
ATOM 2815 C CA . LEU A 1 376 ? -10.745 4.490 -21.920 1.00 97.94 376 LEU A CA 1
ATOM 2816 C C . LEU A 1 376 ? -9.265 4.219 -22.199 1.00 97.94 376 LEU A C 1
ATOM 2818 O O . LEU A 1 376 ? -8.938 3.679 -23.255 1.00 97.94 376 LEU A O 1
ATOM 2822 N N . VAL A 1 377 ? -8.369 4.560 -21.269 1.00 97.62 377 VAL A N 1
ATOM 2823 C CA . VAL A 1 377 ? -6.925 4.346 -21.435 1.00 97.62 377 VAL A CA 1
ATOM 2824 C C . VAL A 1 377 ? -6.612 2.856 -21.522 1.00 97.62 377 VAL A C 1
ATOM 2826 O O . VAL A 1 377 ? -5.983 2.435 -22.491 1.00 97.62 377 VAL A O 1
ATOM 2829 N N . LEU A 1 378 ? -7.085 2.042 -20.573 1.00 97.50 378 LEU A N 1
ATOM 2830 C CA . LEU A 1 378 ? -6.818 0.599 -20.566 1.00 97.50 378 LEU A CA 1
ATOM 2831 C C . LEU A 1 378 ? -7.377 -0.094 -21.815 1.00 97.50 378 LEU A C 1
ATOM 2833 O O . LEU A 1 378 ? -6.685 -0.907 -22.425 1.00 97.50 378 LEU A O 1
ATOM 2837 N N . TYR A 1 379 ? -8.596 0.259 -22.233 1.00 96.50 379 TYR A N 1
ATOM 2838 C CA . TYR A 1 379 ? -9.232 -0.354 -23.397 1.00 96.50 379 TYR A CA 1
ATOM 2839 C C . TYR A 1 379 ? -8.611 0.109 -24.723 1.00 96.50 379 TYR A C 1
ATOM 2841 O O . TYR A 1 379 ? -8.401 -0.707 -25.615 1.00 96.50 379 TYR A O 1
ATOM 2849 N N . SER A 1 380 ? -8.284 1.394 -24.884 1.00 96.75 380 SER A N 1
ATOM 2850 C CA . SER A 1 380 ? -7.702 1.899 -26.142 1.00 96.75 380 SER A CA 1
ATOM 2851 C C . SER A 1 380 ? -6.257 1.446 -26.357 1.00 96.75 380 SER A C 1
ATOM 2853 O O . SER A 1 380 ? -5.876 1.135 -27.481 1.00 96.75 380 SER A O 1
ATOM 2855 N N . THR A 1 381 ? -5.464 1.366 -25.287 1.00 96.12 381 THR A N 1
ATOM 2856 C CA . THR A 1 381 ? -4.042 0.985 -25.358 1.00 96.12 381 THR A CA 1
ATOM 2857 C C . THR A 1 381 ? -3.802 -0.511 -25.181 1.00 96.12 381 THR A C 1
ATOM 2859 O O . THR A 1 381 ? -2.688 -0.977 -25.401 1.00 96.12 381 THR A O 1
ATOM 2862 N N . GLN A 1 382 ? -4.825 -1.265 -24.761 1.00 95.81 382 GLN A N 1
ATOM 2863 C CA . GLN A 1 382 ? -4.713 -2.677 -24.382 1.00 95.81 382 GLN A CA 1
ATOM 2864 C C . GLN A 1 382 ? -3.668 -2.927 -23.274 1.00 95.81 382 GLN A C 1
ATOM 2866 O O . GLN A 1 382 ? -3.148 -4.035 -23.136 1.00 95.81 382 GLN A O 1
ATOM 2871 N N . ALA A 1 383 ? -3.375 -1.916 -22.450 1.00 94.31 383 ALA A N 1
ATOM 2872 C CA . ALA A 1 383 ? -2.340 -1.962 -21.419 1.00 94.31 383 ALA A CA 1
ATOM 2873 C C . ALA A 1 383 ? -2.823 -2.632 -20.116 1.00 94.31 383 ALA A C 1
ATOM 2875 O O . ALA A 1 3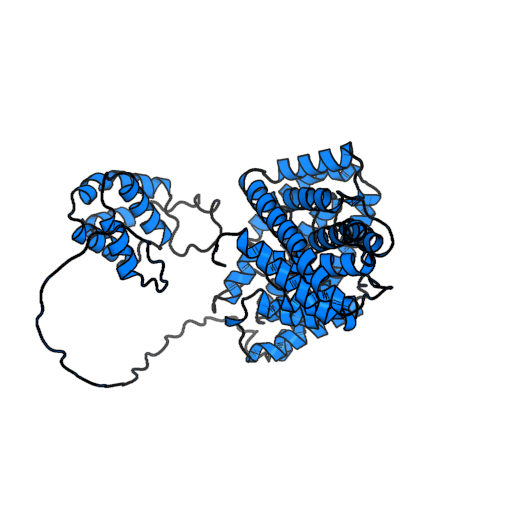83 ? -2.709 -2.093 -19.013 1.00 94.31 383 ALA A O 1
ATOM 2876 N N . TRP A 1 384 ? -3.383 -3.837 -20.242 1.00 95.75 384 TRP A N 1
ATOM 2877 C CA . TRP A 1 384 ? -4.040 -4.578 -19.158 1.00 95.75 384 TRP A CA 1
ATOM 2878 C C . TRP A 1 384 ? -3.116 -4.920 -17.984 1.00 95.75 384 TRP A C 1
ATOM 2880 O O . TRP A 1 384 ? -3.598 -5.098 -16.870 1.00 95.75 384 TRP A O 1
ATOM 2890 N N . GLN A 1 385 ? -1.798 -4.951 -18.200 1.00 93.62 385 GLN A N 1
ATOM 2891 C CA . GLN A 1 385 ? -0.795 -5.149 -17.144 1.00 93.62 385 GLN A CA 1
ATOM 2892 C C . GLN A 1 385 ? -0.823 -4.066 -16.051 1.00 93.62 385 GLN A C 1
ATOM 2894 O O . GLN A 1 385 ? -0.366 -4.301 -14.932 1.00 93.62 385 GLN A O 1
ATOM 2899 N N . PHE A 1 386 ? -1.391 -2.892 -16.343 1.00 96.38 386 PHE A N 1
ATOM 2900 C CA . PHE A 1 386 ? -1.532 -1.806 -15.376 1.00 96.38 386 PHE A CA 1
ATOM 2901 C C . PHE A 1 386 ? -2.886 -1.808 -14.653 1.00 96.38 386 PHE A C 1
ATOM 2903 O O . PHE A 1 386 ? -3.062 -1.034 -13.713 1.00 96.38 386 PHE A O 1
ATOM 2910 N N . ALA A 1 387 ? -3.817 -2.691 -15.021 1.00 96.12 387 ALA A N 1
ATOM 2911 C CA . ALA A 1 387 ? -5.067 -2.893 -14.292 1.00 96.12 387 ALA A CA 1
ATOM 2912 C C . ALA A 1 387 ? -4.830 -3.645 -12.967 1.00 96.12 387 ALA A C 1
ATOM 2914 O O . ALA A 1 387 ? -3.844 -4.371 -12.808 1.00 96.12 387 ALA A O 1
ATOM 2915 N N . GLY A 1 388 ? -5.737 -3.480 -12.001 1.00 95.25 388 GLY A N 1
ATOM 2916 C CA . GLY A 1 388 ? -5.694 -4.208 -10.728 1.00 95.25 388 GLY A CA 1
ATOM 2917 C C . GLY A 1 388 ? -4.399 -4.002 -9.927 1.00 95.25 388 GLY A C 1
ATOM 2918 O O . GLY A 1 388 ? -3.799 -2.925 -9.951 1.00 95.25 388 GLY A O 1
ATOM 2919 N N . LEU A 1 389 ? -3.953 -5.056 -9.228 1.00 93.62 389 LEU A N 1
ATOM 2920 C CA . LEU A 1 389 ? -2.805 -5.005 -8.308 1.00 93.62 389 LEU A CA 1
ATOM 2921 C C . LEU A 1 389 ? -1.467 -4.789 -9.031 1.00 93.62 389 LEU A C 1
ATOM 2923 O O . LEU A 1 389 ? -0.638 -4.004 -8.583 1.00 93.62 389 LEU A O 1
ATOM 2927 N N . GLY A 1 390 ? -1.255 -5.487 -10.152 1.00 93.19 390 GLY A N 1
ATOM 2928 C CA . GLY A 1 390 ? 0.019 -5.503 -10.880 1.00 93.19 390 GLY A CA 1
ATOM 2929 C C . GLY A 1 390 ? 1.040 -6.548 -10.406 1.00 93.19 390 GLY A C 1
ATOM 2930 O O . GLY A 1 390 ? 2.146 -6.560 -10.932 1.00 93.19 390 GLY A O 1
ATOM 2931 N N . VAL A 1 391 ? 0.698 -7.452 -9.475 1.00 93.44 391 VAL A N 1
ATOM 2932 C CA . VAL A 1 391 ? 1.635 -8.461 -8.919 1.00 93.44 391 VAL A CA 1
ATOM 2933 C C . VAL A 1 391 ? 2.437 -9.226 -9.988 1.00 93.44 391 VAL A C 1
ATOM 2935 O O . VAL A 1 391 ? 3.654 -9.295 -9.832 1.00 93.44 391 VAL A O 1
ATOM 2938 N N . PRO A 1 392 ? 1.848 -9.720 -11.101 1.00 94.12 392 PRO A N 1
ATOM 2939 C CA . PRO A 1 392 ? 2.632 -10.394 -12.140 1.00 94.12 392 PRO A CA 1
ATOM 2940 C C . PRO A 1 392 ? 3.736 -9.516 -12.742 1.00 94.12 392 PRO A C 1
ATOM 2942 O O . PRO A 1 392 ? 4.840 -9.997 -12.974 1.00 94.12 392 PRO A O 1
ATOM 2945 N N . GLY A 1 393 ? 3.471 -8.221 -12.943 1.00 95.44 393 GLY A N 1
ATOM 2946 C CA . GLY A 1 393 ? 4.480 -7.285 -13.439 1.00 95.44 393 GLY A CA 1
ATOM 2947 C C . GLY A 1 393 ? 5.534 -6.930 -12.389 1.00 95.44 393 GLY A C 1
ATOM 2948 O O . GLY A 1 393 ? 6.689 -6.721 -12.747 1.00 95.44 393 GLY A O 1
ATOM 2949 N N . ILE A 1 394 ? 5.183 -6.949 -11.095 1.00 96.81 394 ILE A N 1
ATOM 2950 C CA . ILE A 1 394 ? 6.180 -6.862 -10.017 1.00 96.81 394 ILE A CA 1
ATOM 2951 C C . ILE A 1 394 ? 7.135 -8.048 -10.119 1.00 96.81 394 ILE A C 1
ATOM 2953 O O . ILE A 1 394 ? 8.340 -7.844 -10.173 1.00 96.81 394 ILE A O 1
ATOM 2957 N N . SER A 1 395 ? 6.612 -9.277 -10.178 1.00 95.94 395 SER A N 1
ATOM 2958 C CA . SER A 1 395 ? 7.435 -10.486 -10.289 1.00 95.94 395 SER A CA 1
ATOM 2959 C C . SER A 1 395 ? 8.300 -10.479 -11.550 1.00 95.94 395 SER A C 1
ATOM 2961 O O . SER A 1 395 ? 9.486 -10.791 -11.461 1.00 95.94 395 SER A O 1
ATOM 2963 N N . ALA A 1 396 ? 7.742 -10.062 -12.691 1.00 96.06 396 ALA A N 1
ATOM 2964 C CA . ALA A 1 396 ? 8.479 -9.930 -13.946 1.00 96.06 396 ALA A CA 1
ATOM 2965 C C . ALA A 1 396 ? 9.657 -8.949 -13.823 1.00 96.06 396 ALA A C 1
ATOM 2967 O O . ALA A 1 396 ? 10.749 -9.256 -14.287 1.00 96.06 396 ALA A O 1
ATOM 2968 N N . ALA A 1 397 ? 9.499 -7.835 -13.098 1.00 96.94 397 ALA A N 1
ATOM 2969 C CA . ALA A 1 397 ? 10.565 -6.850 -12.901 1.00 96.94 397 ALA A CA 1
ATOM 2970 C C . ALA A 1 397 ? 11.799 -7.387 -12.139 1.00 96.94 397 ALA A C 1
ATOM 2972 O O . ALA A 1 397 ? 12.847 -6.740 -12.148 1.00 96.94 397 ALA A O 1
ATOM 2973 N N . PHE A 1 398 ? 11.722 -8.555 -11.492 1.00 96.88 398 PHE A N 1
ATOM 2974 C CA . PHE A 1 398 ? 12.894 -9.204 -10.887 1.00 96.88 398 PHE A CA 1
ATOM 2975 C C . PHE A 1 398 ? 13.659 -10.109 -11.859 1.00 96.88 398 PHE A C 1
ATOM 2977 O O . PHE A 1 398 ? 14.808 -10.448 -11.583 1.00 96.88 398 PHE A O 1
ATOM 2984 N N . VAL A 1 399 ? 13.051 -10.514 -12.975 1.00 95.62 399 VAL A N 1
ATOM 2985 C CA . VAL A 1 399 ? 13.597 -11.552 -13.869 1.00 95.62 399 VAL A CA 1
ATOM 2986 C C . VAL A 1 399 ? 13.782 -11.090 -15.310 1.00 95.62 399 VAL A C 1
ATOM 2988 O O . VAL A 1 399 ? 14.684 -11.577 -15.986 1.00 95.62 399 VAL A O 1
ATOM 2991 N N . GLU A 1 400 ? 13.004 -10.109 -15.758 1.00 95.00 400 GLU A N 1
ATOM 2992 C CA . GLU A 1 400 ? 12.995 -9.597 -17.125 1.00 95.00 400 GLU A CA 1
ATOM 2993 C C . GLU A 1 400 ? 13.092 -8.061 -17.138 1.00 95.00 400 GLU A C 1
ATOM 2995 O O . GLU A 1 400 ? 12.616 -7.406 -16.204 1.00 95.00 400 GLU A O 1
ATOM 3000 N N . PRO A 1 401 ? 13.692 -7.451 -18.178 1.00 94.19 401 PRO A N 1
ATOM 3001 C CA . PRO A 1 401 ? 13.660 -6.003 -18.357 1.00 94.19 401 PRO A CA 1
ATOM 3002 C C . PRO A 1 401 ? 12.219 -5.494 -18.512 1.00 94.19 401 PRO A C 1
ATOM 3004 O O . PRO A 1 401 ? 11.489 -5.931 -19.400 1.00 94.19 401 PRO A O 1
ATOM 3007 N N . ALA A 1 402 ? 11.820 -4.553 -17.661 1.00 92.56 402 ALA A N 1
ATOM 3008 C CA . ALA A 1 402 ? 10.533 -3.873 -17.733 1.00 92.56 402 ALA A CA 1
ATOM 3009 C C . ALA A 1 402 ? 10.558 -2.753 -18.787 1.00 92.56 402 ALA A C 1
ATOM 3011 O O . ALA A 1 402 ? 11.620 -2.257 -19.180 1.00 92.56 402 ALA A O 1
ATOM 3012 N N . GLY A 1 403 ? 9.379 -2.304 -19.223 1.00 93.12 403 GLY A N 1
ATOM 3013 C CA . GLY A 1 403 ? 9.267 -1.136 -20.086 1.00 93.12 403 GLY A CA 1
ATOM 3014 C C . GLY A 1 403 ? 9.799 0.125 -19.381 1.00 93.12 403 GLY A C 1
ATOM 3015 O O . GLY A 1 403 ? 9.459 0.358 -18.217 1.00 93.12 403 GLY A O 1
ATOM 3016 N N . PRO A 1 404 ? 10.571 1.005 -20.057 1.00 92.62 404 PRO A N 1
ATOM 3017 C CA . PRO A 1 404 ? 11.163 2.197 -19.429 1.00 92.62 404 PRO A CA 1
ATOM 3018 C C . PRO A 1 404 ? 10.147 3.159 -18.790 1.00 92.62 404 PRO A C 1
ATOM 3020 O O . PRO A 1 404 ? 10.494 3.954 -17.915 1.00 92.62 404 PRO A O 1
ATOM 3023 N N . THR A 1 405 ? 8.890 3.103 -19.236 1.00 95.25 405 THR A N 1
ATOM 3024 C CA . THR A 1 405 ? 7.786 3.966 -18.794 1.00 95.25 405 THR A CA 1
ATOM 3025 C C . THR A 1 405 ? 6.701 3.222 -18.013 1.00 95.25 405 THR A C 1
ATOM 3027 O O . THR A 1 405 ? 5.691 3.835 -17.662 1.00 95.25 405 THR A O 1
ATOM 3030 N N . ASP A 1 406 ? 6.878 1.930 -17.721 1.00 96.75 406 ASP A N 1
ATOM 3031 C CA . ASP A 1 406 ? 5.863 1.111 -17.040 1.00 96.75 406 ASP A CA 1
ATOM 3032 C C . ASP A 1 406 ? 5.534 1.660 -15.649 1.00 96.75 406 ASP A C 1
ATOM 3034 O O . ASP A 1 406 ? 4.365 1.737 -15.257 1.00 96.75 406 ASP A O 1
ATOM 3038 N N . TRP A 1 407 ? 6.560 2.129 -14.935 1.00 97.88 407 TRP A N 1
ATOM 3039 C CA . TRP A 1 407 ? 6.408 2.774 -13.634 1.00 97.88 407 TRP A CA 1
ATOM 3040 C C . TRP A 1 407 ? 5.520 4.022 -13.726 1.00 97.88 407 TRP A C 1
ATOM 3042 O O . TRP A 1 407 ? 4.639 4.218 -12.892 1.00 97.88 407 TRP A O 1
ATOM 3052 N N . LEU A 1 408 ? 5.693 4.845 -14.764 1.00 97.62 408 LEU A N 1
ATOM 3053 C CA . LEU A 1 408 ? 4.954 6.095 -14.932 1.00 97.62 408 LEU A CA 1
ATOM 3054 C C . LEU A 1 408 ? 3.499 5.836 -15.338 1.00 97.62 408 LEU A C 1
ATOM 3056 O O . LEU A 1 408 ? 2.588 6.505 -14.842 1.00 97.62 408 LEU A O 1
ATOM 3060 N N . ALA A 1 409 ? 3.270 4.841 -16.200 1.00 97.38 409 ALA A N 1
ATOM 3061 C CA . ALA A 1 409 ? 1.932 4.414 -16.592 1.00 97.38 409 ALA A CA 1
ATOM 3062 C C . ALA A 1 409 ? 1.146 3.886 -15.382 1.00 97.38 409 ALA A C 1
ATOM 3064 O O . ALA A 1 409 ? 0.029 4.345 -15.122 1.00 97.38 409 ALA A O 1
ATOM 3065 N N . LYS A 1 410 ? 1.750 2.988 -14.587 1.00 98.12 410 LYS A N 1
ATOM 3066 C CA . LYS A 1 410 ? 1.119 2.460 -13.369 1.00 98.12 410 LYS A CA 1
ATOM 3067 C C . LYS A 1 410 ? 0.881 3.554 -12.331 1.00 98.12 410 LYS A C 1
ATOM 3069 O O . LYS A 1 410 ? -0.203 3.594 -11.747 1.00 98.12 410 LYS A O 1
ATOM 3074 N N . LEU A 1 411 ? 1.848 4.452 -12.125 1.00 98.19 411 LEU A N 1
ATOM 3075 C CA . LEU A 1 411 ? 1.721 5.586 -11.206 1.00 98.19 411 LEU A CA 1
ATOM 3076 C C . LEU A 1 411 ? 0.525 6.459 -11.590 1.00 98.19 411 LEU A C 1
ATOM 3078 O O . LEU A 1 411 ? -0.329 6.727 -10.750 1.00 98.19 411 LEU A O 1
ATOM 3082 N N . SER A 1 412 ? 0.427 6.842 -12.864 1.00 97.94 412 SER A N 1
ATOM 3083 C CA . SER A 1 412 ? -0.629 7.730 -13.361 1.00 97.94 412 SER A CA 1
ATOM 3084 C C . SER A 1 412 ? -2.014 7.091 -13.254 1.00 97.94 412 SER A C 1
ATOM 3086 O O . SER A 1 412 ? -2.940 7.706 -12.730 1.00 97.94 412 SER A O 1
ATOM 3088 N N . LEU A 1 413 ? -2.161 5.835 -13.688 1.00 98.06 413 LEU A N 1
ATOM 3089 C CA . LEU A 1 413 ? -3.437 5.116 -13.611 1.00 98.06 413 LEU A CA 1
ATOM 3090 C C . LEU A 1 413 ? -3.886 4.891 -12.166 1.00 98.06 413 LEU A C 1
ATOM 3092 O O . LEU A 1 413 ? -5.076 5.005 -11.866 1.00 98.06 413 LEU A O 1
ATOM 3096 N N . THR A 1 414 ? -2.946 4.614 -11.264 1.00 97.81 414 THR A N 1
ATOM 3097 C CA . THR A 1 414 ? -3.244 4.466 -9.835 1.00 97.81 414 THR A CA 1
ATOM 3098 C C . THR A 1 414 ? -3.621 5.803 -9.212 1.00 97.81 414 THR A C 1
ATOM 3100 O O . THR A 1 414 ? -4.635 5.870 -8.527 1.00 97.81 414 THR A O 1
ATOM 3103 N N . ALA A 1 415 ? -2.883 6.879 -9.497 1.00 97.50 415 ALA A N 1
ATOM 3104 C CA . ALA A 1 415 ? -3.199 8.215 -8.995 1.00 97.50 415 ALA A CA 1
ATOM 3105 C C . ALA A 1 415 ? -4.581 8.694 -9.472 1.00 97.50 415 ALA A C 1
ATOM 3107 O O . ALA A 1 415 ? -5.330 9.269 -8.686 1.00 97.50 415 ALA A O 1
ATOM 3108 N N . ILE A 1 416 ? -4.965 8.403 -10.723 1.00 97.81 416 ILE A N 1
ATOM 3109 C CA . ILE A 1 416 ? -6.318 8.686 -11.232 1.00 97.81 416 ILE A CA 1
ATOM 3110 C C . ILE A 1 416 ? -7.360 7.823 -10.507 1.00 97.81 416 ILE A C 1
ATOM 3112 O O . ILE A 1 416 ? -8.364 8.343 -10.027 1.00 97.81 416 ILE A O 1
ATOM 3116 N N . THR A 1 417 ? -7.122 6.515 -10.386 1.00 97.00 417 THR A N 1
ATOM 3117 C CA . THR A 1 417 ? -8.063 5.584 -9.739 1.00 97.00 417 THR A CA 1
ATOM 3118 C C . THR A 1 417 ? -8.276 5.953 -8.264 1.00 97.00 417 THR A C 1
ATOM 3120 O O . THR A 1 417 ? -9.389 6.265 -7.844 1.00 97.00 417 THR A O 1
ATOM 3123 N N . VAL A 1 418 ? -7.210 5.969 -7.466 1.00 93.75 418 VAL A N 1
ATOM 3124 C CA . VAL A 1 418 ? -7.270 6.242 -6.023 1.00 93.75 418 VAL A CA 1
ATOM 3125 C C . VAL A 1 418 ? -7.643 7.702 -5.758 1.00 93.75 418 VAL A C 1
ATOM 3127 O O . VAL A 1 418 ? -8.527 7.966 -4.940 1.00 93.75 418 VAL A O 1
ATOM 3130 N N . GLY A 1 419 ? -7.052 8.653 -6.490 1.00 92.56 419 GLY A N 1
ATOM 3131 C CA . GLY A 1 419 ? -7.317 10.085 -6.330 1.00 92.56 419 GLY A CA 1
ATOM 3132 C C . GLY A 1 419 ? -8.773 10.455 -6.597 1.00 92.56 419 GLY A C 1
ATOM 3133 O O . GLY A 1 419 ? -9.359 11.206 -5.822 1.00 92.56 419 GLY A O 1
ATOM 3134 N N . SER A 1 420 ? -9.417 9.863 -7.609 1.00 93.19 420 SER A N 1
ATOM 3135 C CA . SER A 1 420 ? -10.845 10.092 -7.880 1.00 93.19 420 SER A CA 1
ATOM 3136 C C . SER A 1 420 ? -11.781 9.452 -6.845 1.00 93.19 420 SER A C 1
ATOM 3138 O O . SER A 1 420 ? -12.994 9.681 -6.870 1.00 93.19 420 SER A O 1
ATOM 3140 N N . GLY A 1 421 ? -11.231 8.681 -5.903 1.00 90.50 421 GLY A N 1
ATOM 3141 C CA . GLY A 1 421 ? -11.921 8.177 -4.722 1.00 90.50 421 GLY A CA 1
ATOM 3142 C C . GLY A 1 421 ? -12.426 6.743 -4.839 1.00 90.50 421 GLY A C 1
ATOM 3143 O O . GLY A 1 421 ? -13.359 6.389 -4.114 1.00 90.50 421 GLY A O 1
ATOM 3144 N N . PHE A 1 422 ? -11.834 5.932 -5.723 1.00 91.88 422 PHE A N 1
ATOM 3145 C CA . PHE A 1 422 ? -11.998 4.480 -5.664 1.00 91.88 422 PHE A CA 1
ATOM 3146 C C . PHE A 1 422 ? -11.390 3.926 -4.376 1.00 91.88 422 PHE A C 1
ATOM 3148 O O . PHE A 1 422 ? -10.497 4.518 -3.766 1.00 91.88 422 PHE A O 1
ATOM 3155 N N . ARG A 1 423 ? -11.896 2.771 -3.945 1.00 88.12 423 ARG A N 1
ATOM 3156 C CA . ARG A 1 423 ? -11.388 2.073 -2.763 1.00 88.12 423 ARG A CA 1
ATOM 3157 C C . ARG A 1 423 ? -10.420 0.972 -3.162 1.00 88.12 423 ARG A C 1
ATOM 3159 O O . ARG A 1 423 ? -10.592 0.325 -4.190 1.00 88.12 423 ARG A O 1
ATOM 3166 N N . GLY A 1 424 ? -9.416 0.806 -2.321 1.00 80.88 424 GLY A N 1
ATOM 3167 C CA . GLY A 1 424 ? -8.236 -0.011 -2.552 1.00 80.88 424 GLY A CA 1
ATOM 3168 C C . GLY A 1 424 ? -7.045 0.701 -1.932 1.00 80.88 424 GLY A C 1
ATOM 3169 O O . GLY A 1 424 ? -7.023 1.929 -1.855 1.00 80.88 424 GLY A O 1
ATOM 3170 N N . GLY A 1 425 ? -6.098 -0.060 -1.395 1.00 83.56 425 GLY A N 1
ATOM 3171 C CA . GLY A 1 425 ? -4.836 0.509 -0.936 1.00 83.56 425 GLY A CA 1
ATOM 3172 C C . GLY A 1 425 ? -4.048 1.115 -2.098 1.00 83.56 425 GLY A C 1
ATOM 3173 O O . GLY A 1 425 ? -4.404 0.964 -3.258 1.00 83.56 425 GLY A O 1
ATOM 3174 N N . GLU A 1 426 ? -2.935 1.762 -1.795 1.00 91.25 426 GLU A N 1
ATOM 3175 C CA . GLU A 1 426 ? -1.993 2.254 -2.812 1.00 91.25 426 GLU A CA 1
ATOM 3176 C C . GLU A 1 426 ? -0.648 1.524 -2.774 1.00 91.25 426 GLU A C 1
ATOM 3178 O O . GLU A 1 426 ? 0.163 1.671 -3.682 1.00 91.25 426 GLU A O 1
ATOM 3183 N N . ALA A 1 427 ? -0.428 0.678 -1.763 1.00 92.62 427 ALA A N 1
ATOM 3184 C CA . ALA A 1 427 ? 0.861 0.044 -1.526 1.00 92.62 427 ALA A CA 1
ATOM 3185 C C . ALA A 1 427 ? 1.282 -0.911 -2.657 1.00 92.62 427 ALA A C 1
ATOM 3187 O O . ALA A 1 427 ? 2.355 -0.703 -3.214 1.00 92.62 427 ALA A O 1
ATOM 3188 N N . THR A 1 428 ? 0.458 -1.891 -3.071 1.00 94.94 428 THR A N 1
ATOM 3189 C CA . THR A 1 428 ? 0.852 -2.795 -4.179 1.00 94.94 428 THR A CA 1
ATOM 3190 C C . THR A 1 428 ? 1.184 -2.051 -5.479 1.00 94.94 428 THR A C 1
ATOM 3192 O O . THR A 1 428 ? 2.205 -2.355 -6.095 1.00 94.94 428 THR A O 1
ATOM 3195 N N . PRO A 1 429 ? 0.389 -1.062 -5.932 1.00 97.19 429 PRO A N 1
ATOM 3196 C CA . PRO A 1 429 ? 0.776 -0.263 -7.086 1.00 97.19 429 PRO A CA 1
ATOM 3197 C C . PRO A 1 429 ? 2.078 0.514 -6.884 1.00 97.19 429 PRO A C 1
ATOM 3199 O O . PRO A 1 429 ? 2.876 0.589 -7.810 1.00 97.19 429 PRO A O 1
ATOM 3202 N N . LEU A 1 430 ? 2.336 1.058 -5.693 1.00 97.50 430 LEU A N 1
ATOM 3203 C CA . LEU A 1 430 ? 3.603 1.733 -5.399 1.00 97.50 430 LEU A CA 1
ATOM 3204 C C . LEU A 1 430 ? 4.792 0.766 -5.397 1.00 97.50 430 LEU A C 1
ATOM 3206 O O . LEU A 1 430 ? 5.871 1.134 -5.856 1.00 97.50 430 LEU A O 1
ATOM 3210 N N . PHE A 1 431 ? 4.588 -0.484 -4.983 1.00 97.81 431 PHE A N 1
ATOM 3211 C CA . PHE A 1 431 ? 5.575 -1.547 -5.154 1.00 97.81 431 PHE A CA 1
ATOM 3212 C C . PHE A 1 431 ? 5.861 -1.836 -6.623 1.00 97.81 431 PHE A C 1
ATOM 3214 O O . PHE A 1 431 ? 7.020 -1.986 -6.996 1.00 97.81 431 PHE A O 1
ATOM 3221 N N . PHE A 1 432 ? 4.829 -1.870 -7.470 1.00 98.38 432 PHE A N 1
ATOM 3222 C CA . PHE A 1 432 ? 4.999 -1.995 -8.917 1.00 98.38 432 PHE A CA 1
ATOM 3223 C C . PHE A 1 432 ? 5.795 -0.833 -9.490 1.00 98.38 432 PHE A C 1
ATOM 3225 O O . PHE A 1 432 ? 6.756 -1.055 -10.224 1.00 98.38 432 PHE A O 1
ATOM 3232 N N . VAL A 1 433 ? 5.414 0.398 -9.149 1.00 98.62 433 VAL A N 1
ATOM 3233 C CA . VAL A 1 433 ? 6.116 1.610 -9.586 1.00 98.62 433 VAL A CA 1
ATOM 3234 C C . VAL A 1 433 ? 7.582 1.536 -9.172 1.00 98.62 433 VAL A C 1
ATOM 3236 O O . VAL A 1 433 ? 8.460 1.739 -10.001 1.00 98.62 433 VAL A O 1
ATOM 3239 N N . GLY A 1 434 ? 7.853 1.181 -7.918 1.00 98.56 434 GLY A N 1
ATOM 3240 C CA . GLY A 1 434 ? 9.203 1.023 -7.401 1.00 98.56 434 GLY A CA 1
ATOM 3241 C C . GLY A 1 434 ? 10.003 -0.071 -8.100 1.00 98.56 434 GLY A C 1
ATOM 3242 O O . GLY A 1 434 ? 11.115 0.187 -8.553 1.00 98.56 434 GLY A O 1
ATOM 3243 N N . ALA A 1 435 ? 9.439 -1.271 -8.234 1.00 98.44 435 ALA A N 1
ATOM 3244 C CA . ALA A 1 435 ? 10.112 -2.404 -8.859 1.00 98.44 435 ALA A CA 1
ATOM 3245 C C . ALA A 1 435 ? 10.435 -2.137 -10.334 1.00 98.44 435 ALA A C 1
ATOM 3247 O O . ALA A 1 435 ? 11.559 -2.372 -10.771 1.00 98.44 435 ALA A O 1
ATOM 3248 N N . THR A 1 436 ? 9.482 -1.588 -11.090 1.00 98.50 436 THR A N 1
ATOM 3249 C CA . THR A 1 436 ? 9.673 -1.273 -12.515 1.00 98.50 436 THR A CA 1
ATOM 3250 C C . THR A 1 436 ? 10.578 -0.063 -12.739 1.00 98.50 436 THR A C 1
ATOM 3252 O O . THR A 1 436 ? 11.373 -0.076 -13.674 1.00 98.50 436 THR A O 1
ATOM 3255 N N . LEU A 1 437 ? 10.552 0.948 -11.862 1.00 98.56 437 LEU A N 1
ATOM 3256 C CA . LEU A 1 437 ? 11.512 2.056 -11.904 1.00 98.56 437 LEU A CA 1
ATOM 3257 C C . LEU A 1 437 ? 12.929 1.574 -11.566 1.00 98.56 437 LEU A C 1
ATOM 3259 O O . LEU A 1 437 ? 13.877 1.921 -12.263 1.00 98.56 437 LEU A O 1
ATOM 3263 N N . GLY A 1 438 ? 13.085 0.746 -10.529 1.00 98.12 438 GLY A N 1
ATOM 3264 C CA . GLY A 1 438 ? 14.372 0.157 -10.157 1.00 98.12 438 GLY A CA 1
ATOM 3265 C C . GLY A 1 438 ? 14.944 -0.725 -11.267 1.00 98.12 438 GLY A C 1
ATOM 3266 O O . GLY A 1 438 ? 16.121 -0.613 -11.601 1.00 98.12 438 GLY A O 1
ATOM 3267 N N . ASN A 1 439 ? 14.089 -1.532 -11.894 1.00 97.81 439 ASN A N 1
ATOM 3268 C CA . ASN A 1 439 ? 14.426 -2.308 -13.081 1.00 97.81 439 ASN A CA 1
ATOM 3269 C C . ASN A 1 439 ? 14.886 -1.405 -14.242 1.00 97.81 439 ASN A C 1
ATOM 3271 O O . ASN A 1 439 ? 15.984 -1.590 -14.754 1.00 97.81 439 ASN A O 1
ATOM 3275 N N . ALA A 1 440 ? 14.124 -0.364 -14.593 1.00 97.38 440 ALA A N 1
ATOM 3276 C CA . ALA A 1 440 ? 14.493 0.559 -15.670 1.00 97.38 440 ALA A CA 1
ATOM 3277 C C . ALA A 1 440 ? 15.820 1.302 -15.403 1.00 97.38 440 ALA A C 1
ATOM 3279 O O . ALA A 1 440 ? 16.568 1.607 -16.334 1.00 97.38 440 ALA A O 1
ATOM 3280 N N . LEU A 1 441 ? 16.142 1.572 -14.134 1.00 97.19 441 LEU A N 1
ATOM 3281 C CA . LEU A 1 441 ? 17.401 2.199 -13.724 1.00 97.19 441 LEU A CA 1
ATOM 3282 C C . LEU A 1 441 ? 18.604 1.244 -13.768 1.00 97.19 441 LEU A C 1
ATOM 3284 O O . LEU A 1 441 ? 19.740 1.717 -13.731 1.00 97.19 441 LEU A O 1
ATOM 3288 N N . SER A 1 442 ? 18.402 -0.072 -13.880 1.00 96.44 442 SER A N 1
ATOM 3289 C CA . SER A 1 442 ? 19.501 -1.039 -13.796 1.00 96.44 442 SER A CA 1
ATOM 3290 C C . SER A 1 442 ? 20.502 -0.932 -14.936 1.00 96.44 442 SER A C 1
ATOM 3292 O O . SER A 1 442 ? 21.702 -1.042 -14.693 1.00 96.44 442 SER A O 1
ATOM 3294 N N . GLY A 1 443 ? 20.030 -0.658 -16.154 1.00 93.44 443 GLY A N 1
ATOM 3295 C CA . GLY A 1 443 ? 20.889 -0.423 -17.315 1.00 93.44 443 GLY A CA 1
ATOM 3296 C C . GLY A 1 443 ? 21.793 0.803 -17.131 1.00 93.44 443 GLY A C 1
ATOM 3297 O O . GLY A 1 443 ? 23.012 0.643 -17.125 1.00 93.44 443 GLY A O 1
ATOM 3298 N N . PRO A 1 444 ? 21.231 2.013 -16.928 1.00 94.38 444 PRO A N 1
ATOM 3299 C CA . PRO A 1 444 ? 22.014 3.238 -16.742 1.00 94.38 444 PRO A CA 1
ATOM 3300 C C . PRO A 1 444 ? 22.956 3.218 -15.533 1.00 94.38 444 PRO A C 1
ATOM 3302 O O . PRO A 1 444 ? 24.044 3.782 -15.599 1.00 94.38 444 PRO A O 1
ATOM 3305 N N . VAL A 1 445 ? 22.541 2.591 -14.428 1.00 94.94 445 VAL A N 1
ATOM 3306 C CA . VAL A 1 445 ? 23.342 2.514 -13.195 1.00 94.94 445 VAL A CA 1
ATOM 3307 C C . VAL A 1 445 ? 24.391 1.393 -13.265 1.00 94.94 445 VAL A C 1
ATOM 3309 O O . VAL A 1 445 ? 25.379 1.427 -12.535 1.00 94.94 445 VAL A O 1
ATOM 3312 N N . GLY A 1 446 ? 24.206 0.402 -14.144 1.00 95.00 446 GLY A N 1
ATOM 3313 C CA . GLY A 1 446 ? 25.103 -0.749 -14.266 1.00 95.00 446 GLY A CA 1
ATOM 3314 C C . GLY A 1 446 ? 25.037 -1.699 -13.066 1.00 95.00 446 GLY A C 1
ATOM 3315 O O . GLY A 1 446 ? 26.048 -2.287 -12.691 1.00 95.00 446 GLY A O 1
ATOM 3316 N N . MET A 1 447 ? 23.863 -1.828 -12.438 1.00 96.19 447 MET A N 1
ATOM 3317 C CA . MET A 1 447 ? 23.647 -2.645 -11.234 1.00 96.19 447 MET A CA 1
ATOM 3318 C C . MET A 1 447 ? 22.712 -3.827 -11.496 1.00 96.19 447 MET A C 1
ATOM 3320 O O . MET A 1 447 ? 21.924 -3.779 -12.443 1.00 96.19 447 MET A O 1
ATOM 3324 N N . PRO A 1 448 ? 22.741 -4.881 -10.654 1.00 96.94 448 PRO A N 1
ATOM 3325 C CA . PRO A 1 448 ? 21.849 -6.019 -10.824 1.00 96.94 448 PRO A CA 1
ATOM 3326 C C . PRO A 1 448 ? 20.375 -5.601 -10.785 1.00 96.94 448 PRO A C 1
ATOM 3328 O O . PRO A 1 448 ? 19.903 -4.979 -9.833 1.00 96.94 448 PRO A O 1
ATOM 3331 N N . MET A 1 449 ? 19.640 -5.990 -11.824 1.00 96.56 449 MET A N 1
ATOM 3332 C CA . MET A 1 449 ? 18.242 -5.617 -12.048 1.00 96.56 449 MET A CA 1
ATOM 3333 C C . MET A 1 449 ? 17.321 -6.031 -10.896 1.00 96.56 449 MET A C 1
ATOM 3335 O O . MET A 1 449 ? 16.624 -5.187 -10.342 1.00 96.56 449 MET A O 1
ATOM 3339 N N . ALA A 1 450 ? 17.375 -7.300 -10.474 1.00 97.19 450 ALA A N 1
ATOM 3340 C CA . ALA A 1 450 ? 16.574 -7.816 -9.361 1.00 97.19 450 ALA A CA 1
ATOM 3341 C C . ALA A 1 450 ? 16.844 -7.072 -8.041 1.00 97.19 450 ALA A C 1
ATOM 3343 O O . ALA A 1 450 ? 15.933 -6.856 -7.244 1.00 97.19 450 ALA A O 1
ATOM 3344 N N . TRP A 1 451 ? 18.096 -6.659 -7.817 1.00 97.94 451 TRP A N 1
ATOM 3345 C CA . TRP A 1 451 ? 18.491 -5.921 -6.621 1.00 97.94 451 TRP A CA 1
ATOM 3346 C C . TRP A 1 451 ? 17.909 -4.503 -6.628 1.00 97.94 451 TRP A C 1
ATOM 3348 O O . TRP A 1 451 ? 17.264 -4.113 -5.656 1.00 97.94 451 TRP A O 1
ATOM 3358 N N . LEU A 1 452 ? 18.034 -3.756 -7.733 1.00 98.00 452 LEU A N 1
ATOM 3359 C CA . LEU A 1 452 ? 17.416 -2.428 -7.838 1.00 98.00 452 LEU A CA 1
ATOM 3360 C C . LEU A 1 452 ? 15.886 -2.480 -7.860 1.00 98.00 452 LEU A C 1
ATOM 3362 O O . LEU A 1 452 ? 15.257 -1.602 -7.274 1.00 98.00 452 LEU A O 1
ATOM 3366 N N . ALA A 1 453 ? 15.282 -3.495 -8.483 1.00 98.31 453 ALA A N 1
ATOM 3367 C CA . ALA A 1 453 ? 13.838 -3.713 -8.421 1.00 98.31 453 ALA A CA 1
ATOM 3368 C C . ALA A 1 453 ? 13.378 -3.926 -6.968 1.00 98.31 453 ALA A C 1
ATOM 3370 O O . ALA A 1 453 ? 12.429 -3.283 -6.520 1.00 98.31 453 ALA A O 1
ATOM 3371 N N . GLY A 1 454 ? 14.099 -4.749 -6.196 1.00 98.25 454 GLY A N 1
ATOM 3372 C CA . GLY A 1 454 ? 13.846 -4.948 -4.767 1.00 98.25 454 GLY A CA 1
ATOM 3373 C C . GLY A 1 454 ? 14.001 -3.674 -3.935 1.00 98.25 454 GLY A C 1
ATOM 3374 O O . GLY A 1 454 ? 13.152 -3.384 -3.094 1.00 98.25 454 GLY A O 1
ATOM 3375 N N . LEU A 1 455 ? 15.037 -2.868 -4.194 1.00 98.62 455 LEU A N 1
ATOM 3376 C CA . LEU A 1 455 ? 15.217 -1.582 -3.513 1.00 98.62 455 LEU A CA 1
ATOM 3377 C C . LEU A 1 455 ? 14.119 -0.578 -3.863 1.00 98.62 455 LEU A C 1
ATOM 3379 O O . LEU A 1 455 ? 13.570 0.057 -2.967 1.00 98.62 455 LEU A O 1
ATOM 3383 N N . GLY A 1 456 ? 13.767 -0.454 -5.142 1.00 98.62 456 GLY A N 1
ATOM 3384 C CA . GLY A 1 456 ? 12.705 0.439 -5.590 1.00 98.62 456 GLY A CA 1
ATOM 3385 C C . GLY A 1 456 ? 11.350 0.055 -5.007 1.00 98.62 456 GLY A C 1
ATOM 3386 O O . GLY A 1 456 ? 10.639 0.929 -4.509 1.00 98.62 456 GLY A O 1
ATOM 3387 N N . PHE A 1 457 ? 11.030 -1.246 -4.996 1.00 98.25 457 PHE A N 1
ATOM 3388 C CA . PHE A 1 457 ? 9.824 -1.812 -4.382 1.00 98.25 457 PHE A CA 1
ATOM 3389 C C . PHE A 1 457 ? 9.611 -1.266 -2.963 1.00 98.25 457 PHE A C 1
ATOM 3391 O O . PHE A 1 457 ? 8.537 -0.747 -2.661 1.00 98.25 457 PHE A O 1
ATOM 3398 N N . VAL A 1 458 ? 10.631 -1.338 -2.098 1.00 98.31 458 VAL A N 1
ATOM 3399 C CA . VAL A 1 458 ? 10.499 -0.903 -0.695 1.00 98.31 458 VAL A CA 1
ATOM 3400 C C . VAL A 1 458 ? 10.673 0.603 -0.521 1.00 98.31 458 VAL A C 1
ATOM 3402 O O . VAL A 1 458 ? 9.985 1.193 0.307 1.00 98.31 458 VAL A O 1
ATOM 3405 N N . ALA A 1 459 ? 11.546 1.247 -1.300 1.00 98.69 459 ALA A N 1
ATOM 3406 C CA . ALA A 1 459 ? 11.893 2.654 -1.116 1.00 98.69 459 ALA A CA 1
ATOM 3407 C C . ALA A 1 459 ? 10.789 3.616 -1.582 1.00 98.69 459 ALA A C 1
ATOM 3409 O O . ALA A 1 459 ? 10.544 4.623 -0.917 1.00 98.69 459 ALA A O 1
ATOM 3410 N N . VAL A 1 460 ? 10.084 3.311 -2.682 1.00 98.62 460 VAL A N 1
ATOM 3411 C CA . VAL A 1 460 ? 8.927 4.121 -3.114 1.00 98.62 460 VAL A CA 1
ATOM 3412 C C . VAL A 1 460 ? 7.820 4.059 -2.063 1.00 98.62 460 VAL A C 1
ATOM 3414 O O . VAL A 1 460 ? 7.261 5.092 -1.695 1.00 98.62 460 VAL A O 1
ATOM 3417 N N . PHE A 1 461 ? 7.537 2.867 -1.532 1.00 96.56 461 PHE A N 1
ATOM 3418 C CA . PHE A 1 461 ? 6.565 2.706 -0.454 1.00 96.56 461 PHE A CA 1
ATOM 3419 C C . PHE A 1 461 ? 6.994 3.443 0.816 1.00 96.56 461 PHE A C 1
ATOM 3421 O O . PHE A 1 461 ? 6.213 4.232 1.337 1.00 96.56 461 PHE A O 1
ATOM 3428 N N . ALA A 1 462 ? 8.249 3.269 1.247 1.00 97.44 462 ALA A N 1
ATOM 3429 C CA . ALA A 1 462 ? 8.823 3.955 2.403 1.00 97.44 462 ALA A CA 1
ATOM 3430 C C . ALA A 1 462 ? 8.614 5.469 2.352 1.00 97.44 462 ALA A C 1
ATOM 3432 O O . ALA A 1 462 ? 8.196 6.069 3.341 1.00 97.44 462 ALA A O 1
ATOM 3433 N N . ALA A 1 463 ? 8.893 6.074 1.197 1.00 97.00 463 ALA A N 1
ATOM 3434 C CA . ALA A 1 463 ? 8.733 7.503 0.979 1.00 97.00 463 ALA A CA 1
ATOM 3435 C C . ALA A 1 463 ? 7.259 7.927 0.925 1.00 97.00 463 ALA A C 1
ATOM 3437 O O . ALA A 1 463 ? 6.900 8.981 1.450 1.00 97.00 463 ALA A O 1
ATOM 3438 N N . ALA A 1 464 ? 6.393 7.107 0.324 1.00 93.75 464 ALA A N 1
ATOM 3439 C CA . ALA A 1 464 ? 4.970 7.403 0.227 1.00 93.75 464 ALA A CA 1
ATOM 3440 C C . ALA A 1 464 ? 4.273 7.367 1.596 1.00 93.75 464 ALA A C 1
ATOM 3442 O O . ALA A 1 464 ? 3.481 8.260 1.894 1.00 93.75 464 ALA A O 1
ATOM 3443 N N . THR A 1 465 ? 4.596 6.386 2.443 1.00 92.38 465 THR A N 1
ATOM 3444 C CA . THR A 1 465 ? 4.000 6.220 3.780 1.00 92.38 465 THR A CA 1
ATOM 3445 C C . THR A 1 465 ? 4.784 6.899 4.896 1.00 92.38 465 THR A C 1
ATOM 3447 O O . THR A 1 465 ? 4.309 6.927 6.030 1.00 92.38 465 THR A O 1
ATOM 3450 N N . ARG A 1 466 ? 5.964 7.457 4.598 1.00 93.56 466 ARG A N 1
ATOM 3451 C CA . ARG A 1 466 ? 6.915 8.010 5.578 1.00 93.56 466 ARG A CA 1
ATOM 3452 C C . ARG A 1 466 ? 7.328 6.985 6.641 1.00 93.56 466 ARG A C 1
ATOM 3454 O O . ARG A 1 466 ? 7.428 7.317 7.821 1.00 93.56 466 ARG A O 1
ATOM 3461 N N . THR A 1 467 ? 7.562 5.740 6.219 1.00 95.00 467 THR A N 1
ATOM 3462 C CA . THR A 1 467 ? 7.957 4.629 7.103 1.00 95.00 467 THR A CA 1
ATOM 3463 C C . THR A 1 467 ? 9.238 3.916 6.636 1.00 95.00 467 THR A C 1
ATOM 3465 O O . THR A 1 467 ? 9.181 2.747 6.220 1.00 95.00 467 THR A O 1
ATOM 3468 N N . PRO A 1 468 ? 10.401 4.599 6.614 1.00 97.31 468 PRO A N 1
ATOM 3469 C CA . PRO A 1 468 ? 11.659 4.015 6.147 1.00 97.31 468 PRO A CA 1
ATOM 3470 C C . PRO A 1 468 ? 12.169 2.842 6.995 1.00 97.31 468 PRO A C 1
ATOM 3472 O O . PRO A 1 468 ? 12.737 1.905 6.425 1.00 97.31 468 PRO A O 1
ATOM 3475 N N . LEU A 1 469 ? 11.956 2.829 8.316 1.00 97.31 469 LEU A N 1
ATOM 3476 C CA . LEU A 1 469 ? 12.416 1.725 9.169 1.00 97.31 469 LEU A CA 1
ATOM 3477 C C . LEU A 1 469 ? 11.598 0.455 8.931 1.00 97.31 469 LEU A C 1
ATOM 3479 O O . LEU A 1 469 ? 12.170 -0.607 8.680 1.00 97.31 469 LEU A O 1
ATOM 3483 N N . ALA A 1 470 ? 10.270 0.566 8.943 1.00 97.06 470 ALA A N 1
ATOM 3484 C CA . ALA A 1 470 ? 9.376 -0.551 8.676 1.00 97.06 470 ALA A CA 1
ATOM 3485 C C . ALA A 1 470 ? 9.615 -1.137 7.280 1.00 97.06 470 ALA A C 1
ATOM 3487 O O . ALA A 1 470 ? 9.665 -2.353 7.124 1.00 97.06 470 ALA A O 1
ATOM 3488 N N . SER A 1 471 ? 9.851 -0.284 6.278 1.00 98.00 471 SER A N 1
ATOM 3489 C CA . SER A 1 471 ? 10.118 -0.727 4.902 1.00 98.00 471 SER A CA 1
ATOM 3490 C C . SER A 1 471 ? 11.489 -1.390 4.744 1.00 98.00 471 SER A C 1
ATOM 3492 O O . SER A 1 471 ? 11.636 -2.313 3.949 1.00 98.00 471 SER A O 1
ATOM 3494 N N . THR A 1 472 ? 12.489 -0.974 5.527 1.00 98.56 472 THR A N 1
ATOM 3495 C CA . THR A 1 472 ? 13.800 -1.645 5.572 1.00 98.56 472 THR A CA 1
ATOM 3496 C C . THR A 1 472 ? 13.674 -3.057 6.143 1.00 98.56 472 THR A C 1
ATOM 3498 O O . THR A 1 472 ? 14.247 -4.001 5.602 1.00 98.56 472 THR A O 1
ATOM 3501 N N . VAL A 1 473 ? 12.891 -3.226 7.211 1.00 98.44 473 VAL A N 1
ATOM 3502 C CA . VAL A 1 473 ? 12.628 -4.549 7.795 1.00 98.44 473 VAL A CA 1
ATOM 3503 C C . VAL A 1 473 ? 11.758 -5.402 6.876 1.00 98.44 473 VAL A C 1
ATOM 3505 O O . VAL A 1 473 ? 12.042 -6.584 6.709 1.00 98.44 473 VAL A O 1
ATOM 3508 N N . MET A 1 474 ? 10.789 -4.797 6.188 1.00 97.69 474 MET A N 1
ATOM 3509 C CA . MET A 1 474 ? 10.019 -5.465 5.135 1.00 97.69 474 MET A CA 1
ATOM 3510 C C . MET A 1 474 ? 10.938 -6.006 4.038 1.00 97.69 474 MET A C 1
ATOM 3512 O O . MET A 1 474 ? 10.783 -7.148 3.620 1.00 97.69 474 MET A O 1
ATOM 3516 N N . ALA A 1 475 ? 11.938 -5.227 3.613 1.00 97.94 475 ALA A N 1
ATOM 3517 C CA . ALA A 1 475 ? 12.940 -5.684 2.653 1.00 97.94 475 ALA A CA 1
ATOM 3518 C C . ALA A 1 475 ? 13.688 -6.924 3.167 1.00 97.94 475 ALA A C 1
ATOM 3520 O O . ALA A 1 475 ? 13.892 -7.873 2.415 1.00 97.94 475 ALA A O 1
ATOM 3521 N N . ALA A 1 476 ? 14.075 -6.930 4.445 1.00 97.81 476 ALA A N 1
ATOM 3522 C CA . ALA A 1 476 ? 14.777 -8.054 5.055 1.00 97.81 476 ALA A CA 1
ATOM 3523 C C . ALA A 1 476 ? 13.913 -9.324 5.127 1.00 97.81 476 ALA A C 1
ATOM 3525 O O . ALA A 1 476 ? 14.422 -10.411 4.863 1.00 97.81 476 ALA A O 1
ATOM 3526 N N . GLU A 1 477 ? 12.621 -9.196 5.446 1.00 97.00 477 GLU A N 1
ATOM 3527 C CA . GLU A 1 477 ? 11.680 -10.325 5.472 1.00 97.00 477 GLU A CA 1
ATOM 3528 C C . GLU A 1 477 ? 11.375 -10.862 4.063 1.00 97.00 477 GLU A C 1
ATOM 3530 O O . GLU A 1 477 ? 11.249 -12.072 3.890 1.00 97.00 477 GLU A O 1
ATOM 3535 N N . LEU A 1 478 ? 11.311 -9.992 3.046 1.00 96.00 478 LEU A N 1
ATOM 3536 C CA . LEU A 1 478 ? 10.997 -10.386 1.665 1.00 96.00 478 LEU A CA 1
ATOM 3537 C C . LEU A 1 478 ? 12.203 -10.910 0.876 1.00 96.00 478 LEU A C 1
ATOM 3539 O O . LEU A 1 478 ? 12.056 -11.838 0.082 1.00 96.00 478 LEU A O 1
ATOM 3543 N N . PHE A 1 479 ? 13.380 -10.303 1.046 1.00 96.00 479 PHE A N 1
ATOM 3544 C CA . PHE A 1 479 ? 14.555 -10.561 0.203 1.00 96.00 479 PHE A CA 1
ATOM 3545 C C . PHE A 1 479 ? 15.739 -11.181 0.956 1.00 96.00 479 PHE A C 1
ATOM 3547 O O . PHE A 1 479 ? 16.718 -11.583 0.325 1.00 96.00 479 PHE A O 1
ATOM 3554 N N . GLY A 1 480 ? 15.660 -11.263 2.285 1.00 94.94 480 GLY A N 1
ATOM 3555 C CA . GLY A 1 480 ? 16.730 -11.735 3.159 1.00 94.94 480 GLY A CA 1
ATOM 3556 C C . GLY A 1 480 ? 17.522 -10.600 3.828 1.00 94.94 480 GLY A C 1
ATOM 3557 O O . GLY A 1 480 ? 17.568 -9.469 3.334 1.00 94.94 480 GLY A O 1
ATOM 3558 N N . PRO A 1 481 ? 18.188 -10.881 4.964 1.00 95.50 481 PRO A N 1
ATOM 3559 C CA . PRO A 1 481 ? 18.856 -9.871 5.792 1.00 95.50 481 PRO A CA 1
ATOM 3560 C C . PRO A 1 481 ? 20.024 -9.157 5.094 1.00 95.50 481 PRO A C 1
ATOM 3562 O O . PRO A 1 481 ? 20.411 -8.064 5.502 1.00 95.50 481 PRO A O 1
ATOM 3565 N N . GLN A 1 482 ? 20.575 -9.730 4.022 1.00 95.25 482 GLN A N 1
ATOM 3566 C CA . GLN A 1 482 ? 21.666 -9.141 3.242 1.00 95.25 482 GLN A CA 1
ATOM 3567 C C . GLN A 1 482 ? 21.275 -7.799 2.603 1.00 95.25 482 GLN A C 1
ATOM 3569 O O . GLN A 1 482 ? 22.144 -6.969 2.338 1.00 95.25 482 GLN A O 1
ATOM 3574 N N . VAL A 1 483 ? 19.977 -7.548 2.384 1.00 97.00 483 VAL A N 1
ATOM 3575 C CA . VAL A 1 483 ? 19.498 -6.293 1.787 1.00 97.00 483 VAL A CA 1
ATOM 3576 C C . VAL A 1 483 ? 19.547 -5.109 2.748 1.00 97.00 483 VAL A C 1
ATOM 3578 O O . VAL A 1 483 ? 19.562 -3.974 2.285 1.00 97.00 483 VAL A O 1
ATOM 3581 N N . ILE A 1 484 ? 19.593 -5.346 4.065 1.00 97.62 484 ILE A N 1
ATOM 3582 C CA . ILE A 1 484 ? 19.418 -4.317 5.104 1.00 97.62 484 ILE A CA 1
ATOM 3583 C C . ILE A 1 484 ? 20.250 -3.046 4.867 1.00 97.62 484 ILE A C 1
ATOM 3585 O O . ILE A 1 484 ? 19.644 -1.976 4.837 1.00 97.62 484 ILE A O 1
ATOM 3589 N N . PRO A 1 485 ? 21.586 -3.090 4.675 1.00 97.81 485 PRO A N 1
ATOM 3590 C CA . PRO A 1 485 ? 22.368 -1.861 4.505 1.00 97.81 485 PRO A CA 1
ATOM 3591 C C . PRO A 1 485 ? 21.949 -1.061 3.264 1.00 97.81 485 PRO A C 1
ATOM 3593 O O . PRO A 1 485 ? 21.905 0.169 3.298 1.00 97.81 485 PRO A O 1
ATOM 3596 N N . PHE A 1 486 ? 21.591 -1.752 2.182 1.00 98.44 486 PHE A N 1
ATOM 3597 C CA . PHE A 1 486 ? 21.162 -1.136 0.931 1.00 98.44 486 PHE A CA 1
ATOM 3598 C C . PHE A 1 486 ? 19.733 -0.587 1.024 1.00 98.44 486 PHE A C 1
ATOM 3600 O O . PHE A 1 486 ? 19.478 0.543 0.615 1.00 98.44 486 PHE A O 1
ATOM 3607 N N . ALA A 1 487 ? 18.810 -1.359 1.605 1.00 98.38 487 ALA A N 1
ATOM 3608 C CA . ALA A 1 487 ? 17.427 -0.953 1.828 1.00 98.38 487 ALA A CA 1
ATOM 3609 C C . ALA A 1 487 ? 17.345 0.242 2.780 1.00 98.38 487 ALA A C 1
ATOM 3611 O O . ALA A 1 487 ? 16.595 1.173 2.511 1.00 98.38 487 ALA A O 1
ATOM 3612 N N . LEU A 1 488 ? 18.163 0.265 3.837 1.00 98.31 488 LEU A N 1
ATOM 3613 C CA . LEU A 1 488 ? 18.247 1.399 4.753 1.00 98.31 488 LEU A CA 1
ATOM 3614 C C . LEU A 1 488 ? 18.674 2.662 3.999 1.00 98.31 488 LEU A C 1
ATOM 3616 O O . LEU A 1 488 ? 17.988 3.680 4.070 1.00 98.31 488 LEU A O 1
ATOM 3620 N N . ALA A 1 489 ? 19.751 2.590 3.214 1.00 98.44 489 ALA A N 1
ATOM 3621 C CA . ALA A 1 489 ? 20.207 3.719 2.411 1.00 98.44 489 ALA A CA 1
ATOM 3622 C C . ALA A 1 489 ? 19.130 4.203 1.422 1.00 98.44 489 ALA A C 1
ATOM 3624 O O . ALA A 1 489 ? 18.802 5.388 1.405 1.00 98.44 489 ALA A O 1
ATOM 3625 N N . ALA A 1 490 ? 18.527 3.295 0.650 1.00 98.69 490 ALA A N 1
ATOM 3626 C CA . ALA A 1 490 ? 17.507 3.642 -0.336 1.00 98.69 490 ALA A CA 1
ATOM 3627 C C . ALA A 1 490 ? 16.239 4.237 0.304 1.00 98.69 490 ALA A C 1
ATOM 3629 O O . ALA A 1 490 ? 15.780 5.294 -0.128 1.00 98.69 490 ALA A O 1
ATOM 3630 N N . CYS A 1 491 ? 15.690 3.601 1.346 1.00 98.44 491 CYS A N 1
ATOM 3631 C CA . CYS A 1 491 ? 14.459 4.029 2.015 1.00 98.44 491 CYS A CA 1
ATOM 3632 C C . CYS A 1 491 ? 14.610 5.393 2.698 1.00 98.44 491 CYS A C 1
ATOM 3634 O O . CYS A 1 491 ? 13.733 6.245 2.556 1.00 98.44 491 CYS A O 1
ATOM 3636 N N . PHE A 1 492 ? 15.713 5.631 3.417 1.00 98.06 492 PHE A N 1
ATOM 3637 C CA . PHE A 1 492 ? 15.942 6.924 4.070 1.00 98.06 492 PHE A CA 1
ATOM 3638 C C . PHE A 1 492 ? 16.210 8.041 3.058 1.00 98.06 492 PHE A C 1
ATOM 3640 O O . PHE A 1 492 ? 15.666 9.138 3.206 1.00 98.06 492 PHE A O 1
ATOM 3647 N N . SER A 1 493 ? 16.993 7.777 2.007 1.00 97.94 493 SER A N 1
ATOM 3648 C CA . SER A 1 493 ? 17.187 8.737 0.915 1.00 97.94 493 SER A CA 1
ATOM 3649 C C . SER A 1 493 ? 15.871 9.072 0.207 1.00 97.94 493 SER A C 1
ATOM 3651 O O . SER A 1 493 ? 15.606 10.247 -0.055 1.00 97.94 493 SER A O 1
ATOM 3653 N N . ALA A 1 494 ? 15.020 8.073 -0.042 1.00 97.94 494 ALA A N 1
ATOM 3654 C CA . ALA A 1 494 ? 13.707 8.265 -0.650 1.00 97.94 494 ALA A CA 1
ATOM 3655 C C . ALA A 1 494 ? 12.777 9.114 0.230 1.00 97.94 494 ALA A C 1
ATOM 3657 O O . ALA A 1 494 ? 12.195 10.086 -0.257 1.00 97.94 494 ALA A O 1
ATOM 3658 N N . ASP A 1 495 ? 12.687 8.813 1.529 1.00 95.50 495 ASP A N 1
ATOM 3659 C CA . ASP A 1 495 ? 11.895 9.599 2.484 1.00 95.50 495 ASP A CA 1
ATOM 3660 C C . ASP A 1 495 ? 12.387 11.058 2.557 1.00 95.50 495 ASP A C 1
ATOM 3662 O O . ASP A 1 495 ? 11.590 11.997 2.517 1.00 95.50 495 ASP A O 1
ATOM 3666 N N . CYS A 1 496 ? 13.706 11.281 2.560 1.00 94.44 496 CYS A N 1
ATOM 3667 C CA . CYS A 1 496 ? 14.284 12.628 2.542 1.00 94.44 496 CYS A CA 1
ATOM 3668 C C . CYS A 1 496 ? 13.925 13.412 1.270 1.00 94.44 496 CYS A C 1
ATOM 3670 O O . CYS A 1 496 ? 13.603 14.600 1.351 1.00 94.44 496 CYS A O 1
ATOM 3672 N N . ALA A 1 497 ? 13.981 12.768 0.101 1.00 92.19 497 ALA A N 1
ATOM 3673 C CA . ALA A 1 497 ? 13.634 13.397 -1.170 1.00 92.19 497 ALA A CA 1
ATOM 3674 C C . ALA A 1 497 ? 12.142 13.758 -1.235 1.00 92.19 497 ALA A C 1
ATOM 3676 O O . ALA A 1 497 ? 11.800 14.886 -1.594 1.00 92.19 497 ALA A O 1
ATOM 3677 N N . ALA A 1 498 ? 11.260 12.850 -0.804 1.00 88.88 498 ALA A N 1
ATOM 3678 C CA . ALA A 1 498 ? 9.820 13.093 -0.796 1.00 88.88 498 ALA A CA 1
ATOM 3679 C C . ALA A 1 498 ? 9.421 14.242 0.148 1.00 88.88 498 ALA A C 1
ATOM 3681 O O . ALA A 1 498 ? 8.575 15.066 -0.205 1.00 88.88 498 ALA A O 1
ATOM 3682 N N . ARG A 1 499 ? 10.081 14.363 1.312 1.00 81.50 499 ARG A N 1
ATOM 3683 C CA . ARG A 1 499 ? 9.847 15.459 2.273 1.00 81.50 499 ARG A CA 1
ATOM 3684 C C . ARG A 1 499 ? 10.175 16.839 1.722 1.00 81.50 499 ARG A C 1
ATOM 3686 O O . ARG A 1 499 ? 9.514 17.791 2.104 1.00 81.50 499 ARG A O 1
ATOM 3693 N N . ARG A 1 500 ? 11.183 16.976 0.856 1.00 61.53 500 ARG A N 1
ATOM 3694 C CA . ARG A 1 500 ? 11.561 18.285 0.288 1.00 61.53 500 ARG A CA 1
ATOM 3695 C C . ARG A 1 500 ? 10.565 18.791 -0.752 1.00 61.53 500 ARG A C 1
ATOM 3697 O O . ARG A 1 500 ? 10.476 19.995 -0.955 1.00 61.53 500 ARG A O 1
ATOM 3704 N N . GLY A 1 501 ? 9.830 17.888 -1.399 1.00 48.28 501 GLY A N 1
ATOM 3705 C CA . GLY A 1 501 ? 8.796 18.248 -2.367 1.00 48.28 501 GLY A CA 1
ATOM 3706 C C . GLY A 1 501 ? 7.421 18.509 -1.738 1.00 48.28 501 GLY A C 1
ATOM 3707 O O . GLY A 1 501 ? 6.577 19.157 -2.356 1.00 48.28 501 GLY A O 1
ATOM 3708 N N . THR A 1 502 ? 7.167 18.018 -0.525 1.00 44.47 502 THR A N 1
ATOM 3709 C CA . THR A 1 502 ? 5.974 18.372 0.249 1.00 44.47 502 THR A CA 1
ATOM 3710 C C . THR A 1 502 ? 6.358 19.446 1.257 1.00 44.47 502 THR A C 1
ATOM 3712 O O . THR A 1 502 ? 7.060 19.131 2.215 1.00 44.47 502 THR A O 1
ATOM 3715 N N . GLU A 1 503 ? 5.889 20.690 1.104 1.00 30.59 503 GLU A N 1
ATOM 3716 C CA . GLU A 1 503 ? 5.904 21.634 2.234 1.00 30.59 503 GLU A CA 1
ATOM 3717 C C . GLU A 1 503 ? 5.379 20.936 3.499 1.00 30.59 503 GLU A C 1
ATOM 3719 O O . GLU A 1 503 ? 4.583 19.997 3.365 1.00 30.59 503 GLU A O 1
ATOM 3724 N N . PRO A 1 504 ? 5.823 21.337 4.707 1.00 30.27 504 PRO A N 1
ATOM 3725 C CA . PRO A 1 504 ? 5.465 20.682 5.957 1.00 30.27 504 PRO A CA 1
ATOM 3726 C C . PRO A 1 504 ? 3.965 20.846 6.227 1.00 30.27 504 PRO A C 1
ATOM 3728 O O . PRO A 1 504 ? 3.527 21.627 7.062 1.00 30.27 504 PRO A O 1
ATOM 3731 N N . ARG A 1 505 ? 3.145 20.067 5.525 1.00 33.12 505 ARG A N 1
ATOM 3732 C CA . ARG A 1 505 ? 1.794 19.752 5.928 1.00 33.12 505 ARG A CA 1
ATOM 3733 C C . ARG A 1 505 ? 1.975 18.880 7.146 1.00 33.12 505 ARG A C 1
ATOM 3735 O O . ARG A 1 505 ? 2.431 17.734 7.048 1.00 33.12 505 ARG A O 1
ATOM 3742 N N . ALA A 1 506 ? 1.706 19.502 8.289 1.00 24.41 506 ALA A N 1
ATOM 3743 C CA . ALA A 1 506 ? 1.392 18.821 9.519 1.00 24.41 506 ALA A CA 1
ATOM 3744 C C . ALA A 1 506 ? 0.632 17.542 9.163 1.00 24.41 506 ALA A C 1
ATOM 3746 O O . ALA A 1 506 ? -0.323 17.557 8.385 1.00 24.41 506 ALA A O 1
ATOM 3747 N N . VAL A 1 507 ? 1.137 16.426 9.671 1.00 26.89 507 VAL A N 1
ATOM 3748 C CA . VAL A 1 507 ? 0.316 15.241 9.858 1.00 26.89 507 VAL A CA 1
ATOM 3749 C C . VAL A 1 507 ? -0.768 15.701 10.831 1.00 26.89 507 VAL A C 1
ATOM 3751 O O . VAL A 1 507 ? -0.517 15.740 12.035 1.00 26.89 507 VAL A O 1
ATOM 3754 N N . VAL A 1 508 ? -1.872 16.214 10.287 1.00 25.62 508 VAL A N 1
ATOM 3755 C CA . VAL A 1 508 ? -3.089 16.520 11.043 1.00 25.62 508 VAL A CA 1
ATOM 3756 C C . VAL A 1 508 ? -3.814 15.210 11.303 1.00 25.62 508 VAL A C 1
ATOM 3758 O O . VAL A 1 508 ? -3.674 14.290 10.455 1.00 25.62 508 VAL A O 1
#

Radius of gyration: 26.98 Å; chains: 1; bounding box: 60×77×72 Å

Sequence (508 aa):
MLERLQADLANLPVTKDTQYFFAEPVKARGVSIAALRKMAAAHSRDFAALPAGQRAAVAQGLWESGVLEDGHLAILLYARLKAAPGTAEDHEAFDHVHGADSALAPRDVAVRPPLVASSRPLPQHIFSLTPQARPLAPQCRRVAGAAAMPVIARALLTALLAGTASAFLLWSLDLAGAWFAAHRWMVWLLPAAGWLTQWFYRQTGAGGMVEVLADIRDPRGRVNWRMAPAVLTGTILTHLCGGSAGREGTAVQAAAALAGRAGADLRVGIAAGFGSVFGTPWAGFLYAFEIAGIRTATPQLIGPCLIGAFAGDWVAQAWGAHHTVYRISIWPEWWAVGWAAATGLLFGLAAWTYHLLTDVVKRYVPVLAGGAVVALVLYSTQAWQFAGLGVPGISAAFVEPAGPTDWLAKLSLTAITVGSGFRGGEATPLFFVGATLGNALSGPVGMPMAWLAGLGFVAVFAAATRTPLASTVMAAELFGPQVIPFALAACFSADCAARRGTEPRAVV

pLDDT: mean 77.69, std 25.76, range [22.7, 98.69]